Protein AF-A0A7S1KVZ2-F1 (afdb_monomer)

pLDDT: mean 73.99, std 19.46, range [27.11, 97.44]

Secondary structure (DSSP, 8-state):
--------SSSSHHHHHHHHHHHHHHHHHHHHHIIIIIHHHHHHHHHHHHHHTSS---EEEEE-TTS-EEEEEPPP--HHHHHH-HHHHHHHHHHH-SSGGG-SS----S-HHHHHHHHH--HHHHHHTS-SS-----HHHHHHHHHHHS-TT--SGGGGGGGTT--SHHHHHHHHHSTTTTTTTSTT-S-TTTTSGGGT--GGGGGSHHHHHHS-SS-S---TTSHHHHHHHHHHHHHHHHHHHTS-HHHHHHHHHHHHHHHHHTTHHHHHHHHHH---TTT-TTTHHHHHHHSTTTTTTTTS--TT--GGGTTTTS-SHHHHHHHHHTS----SS-----------------------------PPPPPPPPPPP--

Foldseek 3Di:
DDDPDDDPDPPVVVVVVVVVVVVVVVVVVVVCCCVPPVVVVVVVVVVVCCVVVNDLPQKDWDQDPVRDIDMDGHDDPDVVNCQQALVSVQVVQCVPDPDNPPRLQDDDDPDPVVVVVVVPDALQNVLQVAALDQDPCDPNNLVNLCRHVVPNPDDGLLVLCVLCLAQDPSNQSSCSNGVVSSPLLACQGLALLNPRSNSRHYPNSCPHPRHVVRQDLDLAAADCPPPVCVSSLVSHLVSLLNVLVVDDPVVSVVSNVLSVLCNPGPLVSQVVCCVPPVDRLCPPPRNVLSNCRNHVVSSCVLPDDDHNHGPNSCCVVVDPCVVVVVVVVPDDDDDPDDDDDDDPDDPDDDDDDDDDDDDDDDDDDDDDDDDDDDDDDDD

Organism: Alexandrium catenella (NCBI:txid2925)

Solvent-accessible surface area (backbone atoms only — not comparable to full-atom values): 22272 Å² total; per-residue (Å²): 144,81,85,85,78,86,84,84,78,74,72,62,68,61,52,55,59,54,51,53,52,50,52,52,52,50,52,50,50,52,52,47,46,44,62,70,60,45,43,59,52,54,48,51,51,50,50,49,47,44,58,76,70,39,67,86,78,33,50,50,74,50,66,49,101,83,72,51,77,47,73,47,77,44,73,70,81,50,76,66,60,51,71,66,40,52,67,40,46,26,50,51,40,42,73,71,38,99,50,54,87,71,29,73,74,50,79,84,64,97,41,71,68,57,48,49,51,61,71,67,47,48,56,30,60,56,16,45,73,34,66,63,41,66,48,79,64,40,68,57,57,34,52,50,48,23,46,71,68,73,41,82,81,51,71,46,54,80,68,41,46,90,37,34,50,42,91,51,73,66,9,21,48,36,17,43,50,18,15,48,71,31,16,38,32,34,64,68,27,65,32,43,55,39,71,38,19,66,48,12,18,20,69,48,12,67,71,35,70,57,13,59,68,52,44,65,81,58,66,48,58,52,53,70,88,43,73,88,43,41,61,46,50,52,24,39,36,50,33,49,52,55,53,33,74,77,41,61,70,76,57,20,56,53,52,49,52,51,35,51,40,39,68,76,48,34,52,60,26,50,59,53,43,25,73,78,66,74,42,60,54,60,69,34,84,61,45,12,41,37,42,16,50,46,13,15,50,80,54,37,26,66,78,46,87,55,82,40,36,47,73,54,30,48,46,82,79,50,70,78,51,63,69,52,53,58,59,51,73,76,58,84,83,81,72,94,79,76,90,81,83,82,80,78,81,85,84,76,85,91,86,80,86,89,80,86,87,77,93,79,81,90,84,83,88,81,85,87,82,84,87,82,84,87,84,83,90,80,136

Sequence (379 aa):
PLPLKGGLSAKWRHFEHVSVGTLIVVGILVVCSYSYALQPVIGQLRDAEAAVCGGNQDFVFAVNGGGTLSWARSKPAEDDFLNSTHLTRAVGEVMSVNVPARARRSRQVASIRRLREIHSQSAADAADEWQCLENSFDEPLKEMFRDILGDPTIMQCTDVVSYCDRDDIIGVRARQACPTTCGCSTFAGNSLFHRDPRLGCGTTCERTAEWIRDQPYYCQDTHIGQYYHVNKWQNLTRAIHHRIAALPARHAAFWQAVASELKDTSCRAIATIHANFSLDLCADANLRPALRSMCPKTCGCDKQPGDGCPVMCFSGRYGASFAEMVAVSGRVLRSPGGQIAIGIIDYLSPVISPVIWGRGTNTGGGSPSPPSPPSPPSP

Mean predicted aligned error: 15.24 Å

Radius of gyration: 37.43 Å; Cα contacts (8 Å, |Δi|>4): 416; chains: 1; bounding box: 92×88×121 Å

Structure (mmCIF, N/CA/C/O backbone):
data_AF-A0A7S1KVZ2-F1
#
_entry.id   AF-A0A7S1KVZ2-F1
#
loop_
_atom_site.group_PDB
_atom_site.id
_atom_site.type_symbol
_atom_site.label_atom_id
_atom_site.label_alt_id
_atom_site.label_comp_id
_atom_site.label_asym_id
_atom_site.label_entity_id
_atom_site.label_seq_id
_atom_site.pdbx_PDB_ins_code
_atom_site.Cartn_x
_atom_site.Cartn_y
_atom_site.Cartn_z
_atom_site.occupancy
_atom_site.B_iso_or_equiv
_atom_site.auth_seq_id
_atom_site.auth_comp_id
_atom_site.auth_asym_id
_atom_site.auth_atom_id
_atom_site.pdbx_PDB_model_num
ATOM 1 N N . PRO A 1 1 ? -42.137 48.976 85.156 1.00 51.44 1 PRO A N 1
ATOM 2 C CA . PRO A 1 1 ? -43.509 48.703 84.674 1.00 51.44 1 PRO A CA 1
ATOM 3 C C . PRO A 1 1 ? -43.562 48.604 83.144 1.00 51.44 1 PRO A C 1
ATOM 5 O O . PRO A 1 1 ? -43.555 49.626 82.478 1.00 51.44 1 PRO A O 1
ATOM 8 N N . LEU A 1 2 ? -43.600 47.379 82.615 1.00 39.09 2 LEU A N 1
ATOM 9 C CA . LEU A 1 2 ? -44.335 47.011 81.399 1.00 39.09 2 LEU A CA 1
ATOM 10 C C . LEU A 1 2 ? -44.570 45.489 81.482 1.00 39.09 2 LEU A C 1
ATOM 12 O O . LEU A 1 2 ? -43.604 44.727 81.431 1.00 39.09 2 LEU A O 1
ATOM 16 N N . PRO A 1 3 ? -45.811 45.026 81.711 1.00 54.25 3 PRO A N 1
ATOM 17 C CA . PRO A 1 3 ? -46.107 43.606 81.818 1.00 54.25 3 PRO A CA 1
ATOM 18 C C . PRO A 1 3 ? -46.225 43.009 80.412 1.00 54.25 3 PRO A C 1
ATOM 20 O O . PRO A 1 3 ? -47.149 43.331 79.663 1.00 54.25 3 PRO A O 1
ATOM 23 N N . LEU A 1 4 ? -45.298 42.120 80.051 1.00 52.53 4 LEU A N 1
ATOM 24 C CA . LEU A 1 4 ? -45.424 41.275 78.864 1.00 52.53 4 LEU A CA 1
ATOM 25 C C . LEU A 1 4 ? -46.536 40.248 79.120 1.00 52.53 4 LEU A C 1
ATOM 27 O O . LEU A 1 4 ? -46.334 39.219 79.761 1.00 52.53 4 LEU A O 1
ATOM 31 N N . LYS A 1 5 ? -47.744 40.573 78.650 1.00 50.53 5 LYS A N 1
ATOM 32 C CA . LYS A 1 5 ? -48.902 39.676 78.638 1.00 50.53 5 LYS A CA 1
ATOM 33 C C . LYS A 1 5 ? -48.604 38.477 77.735 1.00 50.53 5 LYS A C 1
ATOM 35 O O . LYS A 1 5 ? -48.595 38.592 76.511 1.00 50.53 5 LYS A O 1
ATOM 40 N N . GLY A 1 6 ? -48.387 37.325 78.365 1.00 57.56 6 GLY A N 1
ATOM 41 C CA . GLY A 1 6 ? -48.353 36.018 77.723 1.00 57.56 6 GLY A CA 1
ATOM 42 C C . GLY A 1 6 ? -49.702 35.694 77.083 1.00 57.56 6 GLY A C 1
ATOM 43 O O . GLY A 1 6 ? -50.711 35.541 77.766 1.00 57.56 6 GLY A O 1
ATOM 44 N N . GLY A 1 7 ? -49.701 35.600 75.757 1.00 57.12 7 GLY A N 1
ATOM 45 C CA . GLY A 1 7 ? -50.854 35.247 74.933 1.00 57.12 7 GLY A CA 1
ATOM 46 C C . GLY A 1 7 ? -50.426 34.426 73.720 1.00 57.12 7 GLY A C 1
ATOM 47 O O . GLY A 1 7 ? -50.794 34.744 72.597 1.00 57.12 7 GLY A O 1
ATOM 48 N N . LEU A 1 8 ? -49.595 33.403 73.929 1.00 54.59 8 LEU A N 1
ATOM 49 C CA . LEU A 1 8 ? -49.090 32.504 72.885 1.00 54.59 8 LEU A CA 1
ATOM 50 C C . LEU A 1 8 ? -49.131 31.052 73.392 1.00 54.59 8 LEU A C 1
ATOM 52 O O . LEU A 1 8 ? -48.088 30.454 73.610 1.00 54.59 8 LEU A O 1
ATOM 56 N N . SER A 1 9 ? -50.310 30.464 73.632 1.00 59.44 9 SER A N 1
ATOM 57 C CA . SER A 1 9 ? -50.358 29.027 73.996 1.00 59.44 9 SE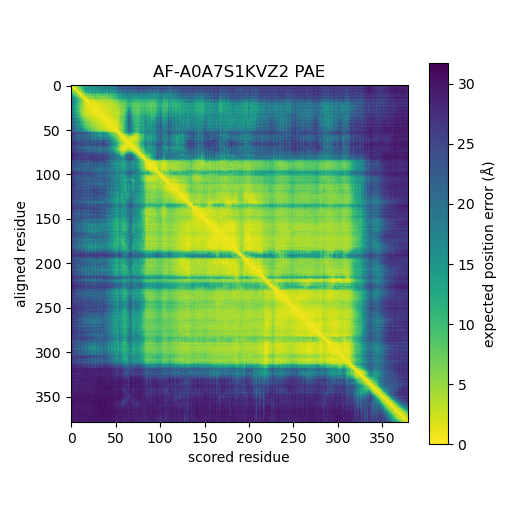R A CA 1
ATOM 58 C C . SER A 1 9 ? -51.416 28.174 73.294 1.00 59.44 9 SER A C 1
ATOM 60 O O . SER A 1 9 ? -51.316 26.951 73.338 1.00 59.44 9 SER A O 1
ATOM 62 N N . ALA A 1 10 ? -52.363 28.761 72.557 1.00 57.28 10 ALA A N 1
ATOM 63 C CA . ALA A 1 10 ? -53.362 27.974 71.823 1.00 57.28 10 ALA A CA 1
ATOM 64 C C . ALA A 1 10 ? -53.037 27.789 70.328 1.00 57.28 10 ALA A C 1
ATOM 66 O O . ALA A 1 10 ? -53.417 26.783 69.737 1.00 57.28 10 ALA A O 1
ATOM 67 N N . LYS A 1 11 ? -52.296 28.720 69.705 1.00 55.09 11 LYS A N 1
ATOM 68 C CA . LYS A 1 11 ? -52.041 28.691 68.250 1.00 55.09 11 LYS A CA 1
ATOM 69 C C . LYS A 1 11 ? -50.932 27.725 67.806 1.00 55.09 11 LYS A C 1
ATOM 71 O O . LYS A 1 11 ? -50.938 27.308 66.656 1.00 55.09 11 LYS A O 1
ATOM 76 N N . TRP A 1 12 ? -50.025 27.327 68.701 1.00 57.12 12 TRP A N 1
ATOM 77 C CA . TRP A 1 12 ? -48.885 26.463 68.353 1.00 57.12 12 TRP A CA 1
ATOM 78 C C . TRP A 1 12 ? -49.235 24.970 68.267 1.00 57.12 12 TRP A C 1
ATOM 80 O O . TRP A 1 12 ? -48.636 24.262 67.466 1.00 57.12 12 TRP A O 1
ATOM 90 N N . ARG A 1 13 ? -50.273 24.491 68.972 1.00 58.53 13 ARG A N 1
ATOM 91 C CA . ARG A 1 13 ? -50.683 23.070 68.902 1.00 58.53 13 ARG A CA 1
ATOM 92 C C . ARG A 1 13 ? -51.293 22.665 67.559 1.00 58.53 13 ARG A C 1
ATOM 94 O O . ARG A 1 13 ? -51.234 21.502 67.186 1.00 58.53 13 ARG A O 1
ATOM 101 N N . HIS A 1 14 ? -51.871 23.602 66.807 1.00 57.53 14 HIS A N 1
ATOM 102 C CA . HIS A 1 14 ? -52.347 23.309 65.448 1.00 57.53 14 HIS A CA 1
ATOM 103 C C . HIS A 1 14 ? -51.219 23.276 64.411 1.00 57.53 14 HIS A C 1
ATOM 105 O O . HIS A 1 14 ? -51.371 22.634 63.376 1.00 57.53 14 HIS A O 1
ATOM 111 N N . PHE A 1 15 ? -50.078 23.910 64.689 1.00 59.44 15 PHE A N 1
ATOM 112 C CA . PHE A 1 15 ? -48.950 23.939 63.762 1.00 59.44 15 PHE A CA 1
ATOM 113 C C . PHE A 1 15 ? -48.190 22.600 63.722 1.00 59.44 15 PHE A C 1
ATOM 115 O O . PHE A 1 15 ? -47.683 22.203 62.672 1.00 59.44 15 PHE A O 1
ATOM 122 N N . GLU A 1 16 ? -48.174 21.862 64.836 1.00 71.62 16 GLU A N 1
ATOM 123 C CA . GLU A 1 16 ? -47.487 20.568 64.946 1.00 71.62 16 GLU A CA 1
ATOM 124 C C . GLU A 1 16 ? -48.181 19.466 64.132 1.00 71.62 16 GLU A C 1
ATOM 126 O O . GLU A 1 16 ? -47.529 18.765 63.359 1.00 71.62 16 GLU A O 1
ATOM 131 N N . HIS A 1 17 ? -49.511 19.356 64.207 1.00 78.19 17 HIS A N 1
ATOM 132 C CA . HIS A 1 17 ? -50.240 18.315 63.470 1.00 78.19 17 HIS A CA 1
ATOM 133 C C . HIS A 1 17 ? -50.234 18.532 61.952 1.00 78.19 17 HIS A C 1
ATOM 135 O O . HIS A 1 17 ? -50.116 17.569 61.193 1.00 78.19 17 HIS A O 1
ATOM 141 N N . VAL A 1 18 ? -50.309 19.788 61.498 1.00 82.81 18 VAL A N 1
ATOM 142 C CA . VAL A 1 18 ? -50.259 20.118 60.065 1.00 82.81 18 VAL A CA 1
ATOM 143 C C . VAL A 1 18 ? -48.859 19.869 59.496 1.00 82.81 18 VAL A C 1
ATOM 145 O O . VAL A 1 18 ? -48.734 19.323 58.399 1.00 82.81 18 VAL A O 1
ATOM 148 N N . SER A 1 19 ? -47.801 20.186 60.250 1.00 85.50 19 SER A N 1
ATOM 149 C CA . SER A 1 19 ? -46.416 19.951 59.813 1.00 85.50 19 SER A CA 1
ATOM 150 C C . SER A 1 19 ? -46.091 18.460 59.703 1.00 85.50 19 SER A C 1
ATOM 152 O O . SER A 1 19 ? -45.522 18.026 58.702 1.00 85.50 19 SER A O 1
ATOM 154 N N . VAL A 1 20 ? -46.517 17.655 60.683 1.00 89.00 20 VAL A N 1
ATOM 155 C CA . VAL A 1 20 ? -46.341 16.195 60.644 1.00 89.00 20 VAL A CA 1
ATOM 156 C C . VAL A 1 20 ? -47.144 15.577 59.498 1.00 89.00 20 VAL A C 1
ATOM 158 O O . VAL A 1 20 ? -46.603 14.774 58.740 1.00 89.00 20 VAL A O 1
ATOM 161 N N . GLY A 1 21 ? -48.402 15.993 59.309 1.00 92.12 21 GLY A N 1
ATOM 162 C CA . GLY A 1 21 ? -49.224 15.528 58.189 1.00 92.12 21 GLY A CA 1
ATOM 163 C C . GLY A 1 21 ? -48.596 15.845 56.829 1.00 92.12 21 GLY A C 1
ATOM 164 O O . GLY A 1 21 ? -48.529 14.979 55.960 1.00 92.12 21 GLY A O 1
ATOM 165 N N . THR A 1 22 ? -48.053 17.054 56.667 1.00 92.69 22 THR A N 1
ATOM 166 C CA . THR A 1 22 ? -47.387 17.470 55.423 1.00 92.69 22 THR A CA 1
ATOM 167 C C . THR A 1 22 ? -46.130 16.642 55.151 1.00 92.69 22 THR A C 1
ATOM 169 O O . THR A 1 22 ? -45.933 16.193 54.025 1.00 92.69 22 THR A O 1
ATOM 172 N N . LEU A 1 23 ? -45.307 16.368 56.170 1.00 93.50 23 LEU A N 1
ATOM 173 C CA . LEU A 1 23 ? -44.113 15.526 56.022 1.00 93.50 23 LEU A CA 1
ATOM 174 C C . LEU A 1 23 ? -44.452 14.091 55.610 1.00 93.50 23 LEU A C 1
ATOM 176 O O . LEU A 1 23 ? -43.773 13.530 54.752 1.00 93.50 23 LEU A O 1
ATOM 180 N N . ILE A 1 24 ? -45.516 13.511 56.173 1.00 95.62 24 ILE A N 1
ATOM 181 C CA . ILE A 1 24 ? -45.981 12.171 55.793 1.00 95.62 24 ILE A CA 1
ATOM 182 C C . ILE A 1 24 ? -46.420 12.159 54.327 1.00 95.62 24 ILE A C 1
ATOM 184 O O . ILE A 1 24 ? -46.001 11.289 53.568 1.00 95.62 24 ILE A O 1
ATOM 188 N N . VAL A 1 25 ? -47.215 13.146 53.905 1.00 96.62 25 VAL A N 1
ATOM 189 C CA . VAL A 1 25 ? -47.686 13.254 52.515 1.00 96.62 25 VAL A CA 1
ATOM 190 C C . VAL A 1 25 ? -46.516 13.429 51.544 1.00 96.62 25 VAL A C 1
ATOM 192 O O . VAL A 1 25 ? -46.480 12.766 50.510 1.00 96.62 25 VAL A O 1
ATOM 195 N N . VAL A 1 26 ? -45.531 14.263 51.886 1.00 96.75 26 VAL A N 1
ATOM 196 C CA . VAL A 1 26 ? -44.311 14.436 51.082 1.00 96.75 26 VAL A CA 1
ATOM 197 C C . VAL A 1 26 ? -43.508 13.136 51.016 1.00 96.75 26 VAL A C 1
ATOM 199 O O . VAL A 1 26 ? -43.085 12.745 49.931 1.00 96.75 26 VAL A O 1
ATOM 202 N N . GLY A 1 27 ? -43.342 12.426 52.135 1.00 96.88 27 GLY A N 1
ATOM 203 C CA . GLY A 1 27 ? -42.663 11.130 52.168 1.00 96.88 27 GLY A CA 1
ATOM 204 C C . GLY A 1 27 ? -43.341 10.092 51.272 1.00 96.88 27 GLY A C 1
ATOM 205 O O . GLY A 1 27 ? -42.673 9.429 50.481 1.00 96.88 27 GLY A O 1
ATOM 206 N N . ILE A 1 28 ? -44.674 10.011 51.325 1.00 97.06 28 ILE A N 1
ATOM 207 C CA . ILE A 1 28 ? -45.465 9.135 50.451 1.00 97.06 28 ILE A CA 1
ATOM 208 C C . ILE A 1 28 ? -45.284 9.537 48.984 1.00 97.06 28 ILE A C 1
ATOM 210 O O . ILE A 1 28 ? -45.020 8.673 48.155 1.00 97.06 28 ILE A O 1
ATOM 214 N N . LEU A 1 29 ? -45.349 10.830 48.650 1.00 97.12 29 LEU A N 1
ATOM 215 C CA . LEU A 1 29 ? -45.121 11.315 47.284 1.00 97.12 29 LEU A CA 1
ATOM 216 C C . LEU A 1 29 ? -43.722 10.964 46.761 1.00 97.12 29 LEU A C 1
ATOM 218 O O . LEU A 1 29 ? -43.593 10.536 45.613 1.00 97.12 29 LEU A O 1
ATOM 222 N N . VAL A 1 30 ? -42.676 11.093 47.582 1.00 97.31 30 VAL A N 1
ATOM 223 C CA . VAL A 1 30 ? -41.302 10.717 47.205 1.00 97.31 30 VAL A CA 1
ATOM 224 C C . VAL A 1 30 ? -41.193 9.210 46.965 1.00 97.31 30 VAL A C 1
ATOM 226 O O . VAL A 1 30 ? -40.663 8.789 45.941 1.00 97.31 30 VAL A O 1
ATOM 229 N N . VAL A 1 31 ? -41.749 8.381 47.851 1.00 97.44 31 VAL A N 1
ATOM 230 C CA . VAL A 1 31 ? -41.737 6.919 47.676 1.00 97.44 31 VAL A CA 1
ATOM 231 C C . VAL A 1 31 ? -42.548 6.500 46.447 1.00 97.44 31 VAL A C 1
ATOM 233 O O . VAL A 1 31 ? -42.089 5.668 45.663 1.00 97.44 31 VAL A O 1
ATOM 236 N N . CYS A 1 32 ? -43.723 7.094 46.229 1.00 96.81 32 CYS A N 1
ATOM 237 C CA . CYS A 1 32 ? -44.556 6.824 45.061 1.00 96.81 32 CYS A CA 1
ATOM 238 C C . CYS A 1 32 ? -43.869 7.267 43.763 1.00 96.81 32 CYS A C 1
ATOM 240 O O . CYS A 1 32 ? -43.804 6.488 42.821 1.00 96.81 32 CYS A O 1
ATOM 242 N N . SER A 1 33 ? -43.308 8.474 43.700 1.00 96.38 33 SER A N 1
ATOM 243 C CA . SER A 1 33 ? -42.570 8.944 42.517 1.00 96.38 33 SER A CA 1
ATOM 244 C C . SER A 1 33 ? -41.332 8.092 42.228 1.00 96.38 33 SER A C 1
ATOM 246 O O . SER A 1 33 ? -41.111 7.713 41.078 1.00 96.38 33 SER A O 1
ATOM 248 N N . TYR A 1 34 ? -40.572 7.698 43.253 1.00 96.75 34 TYR A N 1
ATOM 249 C CA . TYR A 1 34 ? -39.451 6.776 43.086 1.00 96.75 34 TYR A CA 1
ATOM 250 C C . TYR A 1 34 ? -39.908 5.427 42.515 1.00 96.75 34 TYR A C 1
ATOM 252 O O . TYR A 1 34 ? -39.345 4.942 41.534 1.00 96.75 34 TYR A O 1
ATOM 260 N N . SER A 1 35 ? -40.962 4.848 43.094 1.00 96.25 35 SER A N 1
ATOM 261 C CA . SER A 1 35 ? -41.426 3.499 42.752 1.00 96.25 35 SER A CA 1
ATOM 262 C C . SER A 1 35 ? -42.160 3.433 41.411 1.00 96.25 35 SER A C 1
ATOM 264 O O . SER A 1 35 ? -42.020 2.451 40.691 1.00 96.25 35 SER A O 1
ATOM 266 N N . TYR A 1 36 ? -42.929 4.466 41.057 1.00 96.25 36 TYR A N 1
ATOM 267 C CA . TYR A 1 36 ? -43.773 4.456 39.858 1.00 96.25 36 TYR A CA 1
ATOM 268 C C . TYR A 1 36 ? -43.182 5.223 38.673 1.00 96.25 36 TYR A C 1
ATOM 270 O O . TYR A 1 36 ? -43.489 4.875 37.538 1.00 96.25 36 TYR A O 1
ATOM 278 N N . ALA A 1 37 ? -42.343 6.240 38.897 1.00 94.12 37 ALA A N 1
ATOM 279 C CA . ALA A 1 37 ? -41.742 7.017 37.809 1.00 94.12 37 ALA A CA 1
ATOM 280 C C . ALA A 1 37 ? -40.259 6.688 37.595 1.00 94.12 37 ALA A C 1
ATOM 282 O O . ALA A 1 37 ? -39.826 6.549 36.455 1.00 94.12 37 ALA A O 1
ATOM 283 N N . LEU A 1 38 ? -39.473 6.541 38.669 1.00 94.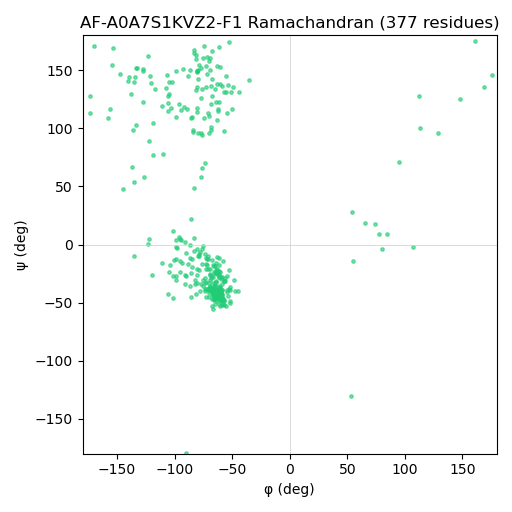12 38 LEU A N 1
ATOM 284 C CA . LEU A 1 38 ? -38.016 6.390 38.556 1.00 94.12 38 LEU A CA 1
ATOM 285 C C . LEU A 1 38 ? -37.575 4.938 38.318 1.00 94.12 38 LEU A C 1
ATOM 287 O O . LEU A 1 38 ? -36.744 4.675 37.453 1.00 94.12 38 LEU A O 1
ATOM 291 N N . GLN A 1 39 ? -38.149 3.991 39.060 1.00 96.75 39 GLN A N 1
ATOM 292 C CA . GLN A 1 39 ? -37.888 2.551 38.940 1.00 96.75 39 GLN A CA 1
ATOM 293 C C . GLN A 1 39 ? -38.018 2.002 37.508 1.00 96.75 39 GLN A C 1
ATOM 295 O O . GLN A 1 39 ? -37.073 1.349 37.065 1.00 96.75 39 GLN A O 1
ATOM 300 N N . PRO A 1 40 ? -39.095 2.277 36.742 1.00 95.06 40 PRO A N 1
ATOM 301 C CA . PRO A 1 40 ? -39.198 1.772 35.372 1.00 95.06 40 PRO A CA 1
ATOM 302 C C . PRO A 1 40 ? -38.135 2.366 34.440 1.00 95.06 40 PRO A C 1
ATOM 304 O O . PRO A 1 40 ? -37.636 1.662 33.569 1.00 95.06 40 PRO A O 1
ATOM 307 N N . VAL A 1 41 ? -37.728 3.623 34.646 1.00 92.00 41 VAL A N 1
ATOM 308 C CA . VAL A 1 41 ? -36.658 4.255 33.855 1.00 92.00 41 VAL A CA 1
ATOM 309 C C . VAL A 1 41 ? -35.295 3.646 34.188 1.00 92.00 41 VAL A C 1
ATOM 311 O O . VAL A 1 41 ? -34.511 3.364 33.287 1.00 92.00 41 VAL A O 1
ATOM 314 N N . ILE A 1 42 ? -35.020 3.383 35.470 1.00 92.56 42 ILE A N 1
ATOM 315 C CA . ILE A 1 42 ? -33.805 2.671 35.898 1.00 92.56 42 ILE A CA 1
ATOM 316 C C . ILE A 1 42 ? -33.796 1.244 35.336 1.00 92.56 42 ILE A C 1
ATOM 318 O O . ILE A 1 42 ? -32.749 0.774 34.899 1.00 92.56 42 ILE A O 1
ATOM 322 N N . GLY A 1 43 ? -34.953 0.575 35.316 1.00 92.50 43 GLY A N 1
ATOM 323 C CA . GLY A 1 43 ? -35.130 -0.732 34.685 1.00 92.50 43 GLY A CA 1
ATOM 324 C C . GLY A 1 43 ? -34.784 -0.690 33.199 1.00 92.50 43 GLY A C 1
ATOM 325 O O . GLY A 1 43 ? -33.901 -1.415 32.767 1.00 92.50 43 GLY A O 1
ATOM 326 N N . GLN A 1 44 ? -35.369 0.244 32.444 1.00 88.12 44 GLN A N 1
ATOM 327 C CA . GLN A 1 44 ? -35.076 0.413 31.017 1.00 88.12 44 GLN A CA 1
ATOM 328 C C . GLN A 1 44 ? -33.614 0.772 30.736 1.00 88.12 44 GLN A C 1
ATOM 330 O O . GLN A 1 44 ? -33.060 0.310 29.744 1.00 88.12 44 GLN A O 1
ATOM 335 N N . LEU A 1 45 ? -32.969 1.570 31.593 1.00 81.19 45 LEU A N 1
ATOM 336 C CA . LEU A 1 45 ? -31.540 1.871 31.465 1.00 81.19 45 LEU A CA 1
ATOM 337 C C . LEU A 1 45 ? -30.675 0.634 31.714 1.00 81.19 45 LEU A C 1
ATOM 339 O O . LEU A 1 45 ? -29.716 0.426 30.979 1.00 81.19 45 LEU A O 1
ATOM 343 N N . ARG A 1 46 ? -31.029 -0.202 32.697 1.00 82.12 46 ARG A N 1
ATOM 344 C CA . ARG A 1 46 ? -30.350 -1.482 32.943 1.00 82.12 46 ARG A CA 1
ATOM 345 C C . ARG A 1 46 ? -30.597 -2.492 31.836 1.00 82.12 46 ARG A C 1
ATOM 347 O O . ARG A 1 46 ? -29.675 -3.209 31.484 1.00 82.12 46 ARG A O 1
ATOM 354 N N . ASP A 1 47 ? -31.796 -2.534 31.271 1.00 80.94 47 ASP A N 1
ATOM 355 C CA . ASP A 1 47 ? -32.115 -3.412 30.146 1.00 80.94 47 ASP A CA 1
ATOM 356 C C . ASP A 1 47 ? -31.410 -2.940 28.869 1.00 80.94 47 ASP A C 1
ATOM 358 O O . ASP A 1 47 ? -30.914 -3.757 28.102 1.00 80.94 47 ASP A O 1
ATOM 362 N N . ALA A 1 48 ? -31.292 -1.626 28.656 1.00 72.94 48 ALA A N 1
ATOM 363 C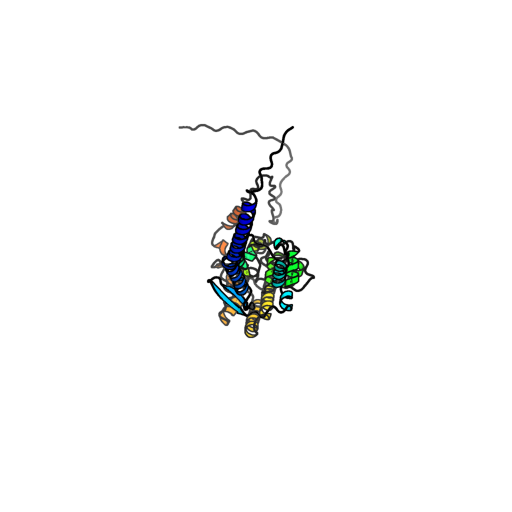 CA . ALA A 1 48 ? -30.501 -1.058 27.570 1.00 72.94 48 ALA A CA 1
ATOM 364 C C . ALA A 1 48 ? -29.003 -1.330 27.764 1.00 72.94 48 ALA A C 1
ATOM 366 O O . ALA A 1 48 ? -28.337 -1.749 26.823 1.00 72.94 48 ALA A O 1
ATOM 367 N N . GLU A 1 49 ? -28.474 -1.164 28.979 1.00 79.19 49 GLU A N 1
ATOM 368 C CA . GLU A 1 49 ? -27.109 -1.567 29.333 1.00 79.19 49 GLU A CA 1
ATOM 369 C C . GLU A 1 49 ? -26.917 -3.071 29.105 1.00 79.19 49 GLU A C 1
ATOM 371 O O . GLU A 1 49 ? -25.957 -3.479 28.466 1.00 79.19 49 GLU A O 1
ATOM 376 N N . ALA A 1 50 ? -27.865 -3.903 29.524 1.00 74.69 50 ALA A N 1
ATOM 377 C CA . ALA A 1 50 ? -27.847 -5.342 29.310 1.00 74.69 50 ALA A CA 1
ATOM 378 C C . ALA A 1 50 ? -28.163 -5.760 27.867 1.00 74.69 50 ALA A C 1
ATOM 380 O O . ALA A 1 50 ? -28.004 -6.927 27.561 1.00 74.69 50 ALA A O 1
ATOM 381 N N . ALA A 1 51 ? -28.587 -4.868 26.975 1.00 71.25 51 ALA A N 1
ATOM 382 C CA . ALA A 1 51 ? -28.752 -5.158 25.548 1.00 71.25 51 ALA A CA 1
ATOM 383 C C . ALA A 1 51 ? -27.556 -4.660 24.723 1.00 71.25 51 ALA A C 1
ATOM 385 O O . ALA A 1 51 ? -27.217 -5.241 23.695 1.00 71.25 51 ALA A O 1
ATOM 386 N N . VAL A 1 52 ? -26.916 -3.575 25.169 1.00 65.50 52 VAL A N 1
ATOM 387 C CA . VAL A 1 52 ? -25.707 -3.006 24.556 1.00 65.50 52 VAL A CA 1
ATOM 388 C C . VAL A 1 52 ? -24.462 -3.759 25.020 1.00 65.50 52 VAL A C 1
ATOM 390 O O . VAL A 1 52 ? -23.586 -4.069 24.218 1.00 65.50 52 VAL A O 1
ATOM 393 N N . CYS A 1 53 ? -24.396 -4.069 26.312 1.00 70.88 53 CYS A N 1
ATOM 394 C CA . CYS A 1 53 ? -23.290 -4.767 26.957 1.00 70.88 53 CYS A CA 1
ATOM 395 C C . CYS A 1 53 ? -23.641 -6.224 27.282 1.00 70.88 53 CYS A C 1
ATOM 397 O O . CYS A 1 53 ? -22.738 -7.048 27.403 1.00 70.88 53 CYS A O 1
ATOM 399 N N . GLY A 1 54 ? -24.921 -6.573 27.427 1.00 51.00 54 GLY A N 1
ATOM 400 C CA . GLY A 1 54 ? -25.339 -7.965 27.586 1.00 51.00 54 GLY A CA 1
ATOM 401 C C . GLY A 1 54 ? -25.716 -8.566 26.234 1.00 51.00 54 GLY A C 1
ATOM 402 O O . GLY A 1 54 ? -26.625 -8.144 25.526 1.00 51.00 54 GLY A O 1
ATOM 403 N N . GLY A 1 55 ? -24.943 -9.554 25.826 1.00 66.12 55 GLY A N 1
ATOM 404 C CA . GLY A 1 55 ? -25.063 -10.153 24.514 1.00 66.12 55 GLY A CA 1
ATOM 405 C C . GLY A 1 55 ? -23.790 -10.897 24.182 1.00 66.12 55 GLY A C 1
ATOM 406 O O . GLY A 1 55 ? -22.815 -10.874 24.931 1.00 66.12 55 GLY A O 1
ATOM 407 N N . ASN A 1 56 ? -23.808 -11.579 23.046 1.00 57.53 56 ASN A N 1
ATOM 408 C CA . ASN A 1 56 ? -22.606 -12.201 22.532 1.00 57.53 56 ASN A CA 1
ATOM 409 C C . ASN A 1 56 ? -21.667 -11.064 22.103 1.00 57.53 56 ASN A C 1
ATOM 411 O O . ASN A 1 56 ? -21.892 -10.490 21.052 1.00 57.53 56 ASN A O 1
ATOM 415 N N . GLN A 1 57 ? -20.690 -10.670 22.922 1.00 66.50 57 GLN A N 1
ATOM 416 C CA . GLN A 1 57 ? -19.693 -9.645 22.550 1.00 66.50 57 GLN A CA 1
ATOM 417 C C . GLN A 1 57 ? -18.626 -10.203 21.593 1.00 66.50 57 GLN A C 1
ATOM 419 O O . GLN A 1 57 ? -17.780 -9.480 21.075 1.00 66.50 57 GLN A O 1
ATOM 424 N N . ASP A 1 58 ? -18.715 -11.499 21.320 1.00 68.81 58 ASP A N 1
ATOM 425 C CA . ASP A 1 58 ? -17.818 -12.273 20.485 1.00 68.81 58 ASP A CA 1
ATOM 426 C C . ASP A 1 58 ? -18.181 -12.127 19.003 1.00 68.81 58 ASP A C 1
ATOM 428 O O . ASP A 1 58 ? -18.344 -13.120 18.293 1.00 68.81 58 ASP A O 1
ATOM 432 N N . PHE A 1 59 ? -18.382 -10.905 18.508 1.00 66.62 59 PHE A N 1
ATOM 433 C CA . PHE A 1 59 ? -18.503 -10.665 17.073 1.00 66.62 59 PHE A CA 1
ATOM 434 C C . PHE A 1 59 ? -17.960 -9.306 16.652 1.00 66.62 59 PHE A C 1
ATOM 436 O O . PHE A 1 59 ? -18.074 -8.301 17.346 1.00 66.62 59 PHE A O 1
ATOM 443 N N . VAL A 1 60 ? -17.413 -9.276 15.443 1.00 65.56 60 VAL A N 1
ATOM 444 C CA . VAL A 1 60 ? -17.082 -8.045 14.729 1.00 65.56 60 VAL A CA 1
ATOM 445 C C . VAL A 1 60 ? -18.084 -7.856 13.603 1.00 65.56 60 VAL A C 1
ATOM 447 O O . VAL A 1 60 ? -18.544 -8.830 13.000 1.00 65.56 60 VAL A O 1
ATOM 450 N N . PHE A 1 61 ? -18.427 -6.606 13.306 1.00 66.94 61 PHE A N 1
ATOM 451 C CA . PHE A 1 61 ? -19.253 -6.269 12.154 1.00 66.94 61 PHE A CA 1
ATOM 452 C C . PHE A 1 61 ? -18.576 -5.202 11.300 1.00 66.94 61 PHE A C 1
ATOM 454 O O . PHE A 1 61 ? -17.845 -4.347 11.795 1.00 66.94 61 PHE A O 1
ATOM 461 N N . ALA A 1 62 ? -18.835 -5.256 10.002 1.00 53.53 62 ALA A N 1
ATOM 462 C CA . ALA A 1 62 ? -18.431 -4.249 9.043 1.00 53.53 62 ALA A CA 1
ATOM 463 C C . ALA A 1 62 ? -19.612 -3.955 8.121 1.00 53.53 62 ALA A C 1
ATOM 465 O O . ALA A 1 62 ? -20.337 -4.861 7.708 1.00 53.53 62 ALA A O 1
ATOM 466 N N . VAL A 1 63 ? -19.798 -2.682 7.789 1.00 42.44 63 VAL A N 1
ATOM 467 C CA . VAL A 1 63 ? -20.783 -2.254 6.796 1.00 42.44 63 VAL A CA 1
ATOM 468 C C . VAL A 1 63 ? -20.019 -1.875 5.539 1.00 42.44 63 VAL A C 1
ATOM 470 O O . VAL A 1 63 ? -19.126 -1.029 5.588 1.00 42.44 63 VAL A O 1
ATOM 473 N N . ASN A 1 64 ? -20.320 -2.531 4.422 1.00 42.16 64 ASN A N 1
ATOM 474 C CA . ASN A 1 64 ? -19.670 -2.211 3.155 1.00 42.16 64 ASN A CA 1
ATOM 475 C C . ASN A 1 64 ? -20.206 -0.885 2.570 1.00 42.16 64 ASN A C 1
ATOM 477 O O . ASN A 1 64 ? -21.210 -0.337 3.027 1.00 42.16 64 ASN A O 1
ATOM 481 N N . GLY A 1 65 ? -19.567 -0.385 1.508 1.00 32.84 65 GLY A N 1
ATOM 482 C CA . GLY A 1 65 ? -19.993 0.843 0.817 1.00 32.84 65 GLY A CA 1
ATOM 483 C C . GLY A 1 65 ? -21.397 0.790 0.186 1.00 32.84 65 GLY A C 1
ATOM 484 O O . GLY A 1 65 ? -21.924 1.832 -0.184 1.00 32.84 65 GLY A O 1
ATOM 485 N N . GLY A 1 66 ? -22.016 -0.394 0.090 1.00 33.81 66 GLY A N 1
ATOM 486 C CA . GLY A 1 66 ? -23.397 -0.599 -0.367 1.00 33.81 66 GLY A CA 1
ATOM 487 C C . GLY A 1 66 ? -24.424 -0.713 0.766 1.00 33.81 66 GLY A C 1
ATOM 488 O O . GLY A 1 66 ? -25.578 -1.040 0.506 1.00 33.81 66 GLY A O 1
ATOM 489 N N . GLY A 1 67 ? -24.021 -0.492 2.023 1.00 34.88 67 GLY A N 1
ATOM 490 C CA . GLY A 1 67 ? -24.906 -0.593 3.187 1.00 34.88 67 GLY A CA 1
ATOM 491 C C . GLY A 1 67 ? -25.205 -2.026 3.641 1.00 34.88 67 GLY A C 1
ATOM 492 O O . GLY A 1 67 ? -26.051 -2.225 4.509 1.00 34.88 67 GLY A O 1
ATOM 493 N N . THR A 1 68 ? -24.527 -3.037 3.088 1.00 34.00 68 THR A N 1
ATOM 494 C CA . THR A 1 68 ? -24.647 -4.422 3.559 1.00 34.00 68 THR A CA 1
ATOM 495 C C . THR A 1 68 ? -23.853 -4.593 4.847 1.00 34.00 68 THR A C 1
ATOM 497 O O . THR A 1 68 ? -22.656 -4.300 4.886 1.00 34.00 68 THR A O 1
ATOM 500 N N . LEU A 1 69 ? -24.522 -5.087 5.888 1.00 40.66 69 LEU A N 1
ATOM 501 C CA . LEU A 1 69 ? -23.914 -5.418 7.169 1.00 40.66 69 LEU A CA 1
ATOM 502 C C . LEU A 1 69 ? -23.429 -6.870 7.140 1.00 40.66 69 LEU A C 1
ATOM 504 O O . LEU A 1 69 ? -24.226 -7.798 7.019 1.00 40.66 69 LEU A O 1
ATOM 508 N N . SER A 1 70 ? -22.119 -7.047 7.268 1.00 50.06 70 SER A N 1
ATOM 509 C CA . SER A 1 70 ? -21.466 -8.344 7.425 1.00 50.06 70 SER A CA 1
ATOM 510 C C . SER A 1 70 ? -20.982 -8.475 8.862 1.00 50.06 70 SER A C 1
ATOM 512 O O . SER A 1 70 ? -20.388 -7.542 9.397 1.00 50.06 70 SER A O 1
ATOM 514 N N . TRP A 1 71 ? -21.209 -9.625 9.491 1.00 68.56 71 TRP A N 1
ATOM 515 C CA . TRP A 1 71 ? -20.717 -9.915 10.836 1.00 68.56 71 TRP A CA 1
ATOM 516 C C . TRP A 1 71 ? -20.071 -11.299 10.885 1.00 68.56 71 TRP A C 1
ATOM 518 O O . TRP A 1 71 ? -20.417 -12.189 10.108 1.00 68.56 71 TRP A O 1
ATOM 528 N N . ALA A 1 72 ? -19.119 -11.474 11.794 1.00 57.53 72 ALA A N 1
ATOM 529 C CA . ALA A 1 72 ? -18.459 -12.745 12.060 1.00 57.53 72 ALA A CA 1
ATOM 530 C C . ALA A 1 72 ? -18.254 -12.892 13.564 1.00 57.53 72 ALA A C 1
ATOM 532 O O . ALA A 1 72 ? -17.901 -11.917 14.227 1.00 57.53 72 ALA A O 1
ATOM 533 N N . ARG A 1 73 ? -18.452 -14.107 14.096 1.00 58.44 73 ARG A N 1
ATOM 534 C CA . ARG A 1 73 ? -18.101 -14.378 15.493 1.00 58.44 73 ARG A CA 1
ATOM 535 C C . ARG A 1 73 ? -16.588 -14.236 15.662 1.00 58.44 73 ARG A C 1
ATOM 537 O O . ARG A 1 73 ? -15.838 -14.917 14.963 1.00 58.44 73 ARG A O 1
ATOM 544 N N . SER A 1 74 ? -16.146 -13.364 16.557 1.00 62.41 74 SER A N 1
ATOM 545 C CA . SER A 1 74 ? -14.773 -13.375 17.050 1.00 62.41 74 SER A CA 1
ATOM 546 C C . SER A 1 74 ? -14.672 -14.431 18.148 1.00 62.41 74 SER A C 1
ATOM 548 O O . SER A 1 74 ? -15.678 -14.849 18.709 1.00 62.41 74 SER A O 1
ATOM 550 N N . LYS A 1 75 ? -13.474 -14.918 18.460 1.00 59.16 75 LYS A N 1
ATOM 551 C CA . LYS A 1 75 ? -13.290 -15.545 19.773 1.00 59.16 75 LYS A CA 1
ATOM 552 C C . LYS A 1 75 ? -13.378 -14.425 20.825 1.00 59.16 75 LYS A C 1
ATOM 554 O O . LYS A 1 75 ? -13.010 -13.295 20.474 1.00 59.16 75 LYS A O 1
ATOM 559 N N . PRO A 1 76 ? -13.842 -14.693 22.061 1.00 59.50 76 PRO A N 1
ATOM 560 C CA . PRO A 1 76 ? -13.616 -13.760 23.160 1.00 59.50 76 PRO A CA 1
ATOM 561 C C . PRO A 1 76 ? -12.136 -13.406 23.145 1.00 59.50 76 PRO A C 1
ATOM 563 O O . PRO A 1 76 ? -11.313 -14.285 22.873 1.00 59.50 76 PRO A O 1
ATOM 566 N N . ALA A 1 77 ? -11.818 -12.120 23.296 1.00 52.78 77 ALA A N 1
ATOM 567 C CA . ALA A 1 77 ? -10.447 -11.646 23.203 1.00 52.78 77 ALA A CA 1
ATOM 568 C C . ALA A 1 77 ? -9.608 -12.397 24.244 1.00 52.78 77 ALA A C 1
ATOM 570 O O . ALA A 1 77 ? -9.635 -12.080 25.426 1.00 52.78 77 ALA A O 1
ATOM 571 N N . GLU A 1 78 ? -8.920 -13.446 23.800 1.00 50.53 78 GLU A N 1
ATOM 572 C CA . GLU A 1 78 ? -7.859 -14.096 24.551 1.00 50.53 78 GLU A CA 1
ATOM 573 C C . GLU A 1 78 ? -6.864 -12.977 24.874 1.00 50.53 78 GLU A C 1
ATOM 575 O O . GLU A 1 78 ? -6.533 -12.193 23.979 1.00 50.53 78 GLU A O 1
ATOM 580 N N . ASP A 1 79 ? -6.431 -12.848 26.130 1.00 54.91 79 ASP A N 1
ATOM 581 C CA . ASP A 1 79 ? -5.586 -11.728 26.583 1.00 54.91 79 ASP A CA 1
ATOM 582 C C . ASP A 1 79 ? -4.317 -11.543 25.714 1.00 54.91 79 ASP A C 1
ATOM 584 O O . ASP A 1 79 ? -3.785 -10.438 25.589 1.00 54.91 79 ASP A O 1
ATOM 588 N N . ASP A 1 80 ? -3.884 -12.590 25.006 1.00 50.53 80 ASP A N 1
ATOM 589 C CA . ASP A 1 80 ? -2.797 -12.539 24.022 1.00 50.53 80 ASP A CA 1
ATOM 590 C C . ASP A 1 80 ? -3.130 -11.745 22.743 1.00 50.53 80 ASP A C 1
ATOM 592 O O . ASP A 1 80 ? -2.256 -11.100 22.154 1.00 50.53 80 ASP A O 1
ATOM 596 N N . PHE A 1 81 ? -4.393 -11.708 22.309 1.00 46.34 81 PHE A N 1
ATOM 597 C CA . PHE A 1 81 ? -4.810 -10.934 21.136 1.00 46.34 81 PHE A CA 1
ATOM 598 C C . PHE A 1 81 ? -4.840 -9.425 21.426 1.00 46.34 81 PHE A C 1
ATOM 600 O O . PHE A 1 81 ? -4.570 -8.619 20.526 1.00 46.34 81 PHE A O 1
ATOM 607 N N . LEU A 1 82 ? -5.079 -9.043 22.690 1.00 48.50 82 LEU A N 1
ATOM 608 C CA . LEU A 1 82 ? -4.991 -7.657 23.161 1.00 48.50 82 LEU A CA 1
ATOM 609 C C . LEU A 1 82 ? -3.560 -7.097 23.098 1.00 48.50 82 LEU A C 1
ATOM 611 O O . LEU A 1 82 ? -3.381 -5.891 22.923 1.00 48.50 82 LEU A O 1
ATOM 615 N N . ASN A 1 83 ? -2.547 -7.968 23.123 1.00 51.41 83 ASN A N 1
ATOM 616 C CA . ASN A 1 83 ? -1.139 -7.579 23.049 1.00 51.41 83 ASN A CA 1
ATOM 617 C C . ASN A 1 83 ? -0.523 -7.616 21.644 1.00 51.41 83 ASN A C 1
ATOM 619 O O . ASN A 1 83 ? 0.568 -7.067 21.459 1.00 51.41 83 ASN A O 1
ATOM 623 N N . SER A 1 84 ? -1.168 -8.245 20.658 1.00 56.59 84 SER A N 1
ATOM 624 C CA . SER A 1 84 ? -0.473 -8.648 19.423 1.00 56.59 84 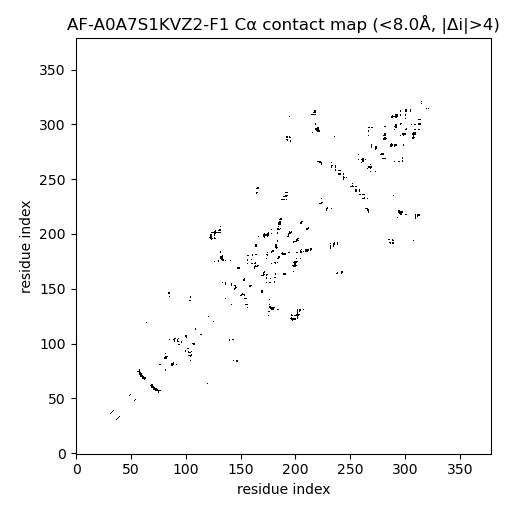SER A CA 1
ATOM 625 C C . SER A 1 84 ? -0.477 -7.618 18.291 1.00 56.59 84 SER A C 1
ATOM 627 O O . SER A 1 84 ? 0.456 -7.608 17.493 1.00 56.59 84 SER A O 1
ATOM 629 N N . THR A 1 85 ? -1.476 -6.730 18.208 1.00 69.00 85 THR A N 1
ATOM 630 C CA . THR A 1 85 ? -1.568 -5.770 17.093 1.00 69.00 85 THR A CA 1
ATOM 631 C C . THR A 1 85 ? -1.577 -4.324 17.569 1.00 69.00 85 THR A C 1
ATOM 633 O O . THR A 1 85 ? -2.156 -3.993 18.606 1.00 69.00 85 THR A O 1
ATOM 636 N N . HIS A 1 86 ? -0.958 -3.439 16.781 1.00 71.12 86 HIS A N 1
ATOM 637 C CA . HIS A 1 86 ? -0.957 -1.996 17.031 1.00 71.12 86 HIS A CA 1
ATOM 638 C C . HIS A 1 86 ? -2.379 -1.441 17.227 1.00 71.12 86 HIS A C 1
ATOM 640 O O . HIS A 1 86 ? -2.607 -0.619 18.111 1.00 71.12 86 HIS A O 1
ATOM 646 N N . LEU A 1 87 ? -3.352 -1.951 16.458 1.00 70.00 87 LEU A N 1
ATOM 647 C CA . LEU A 1 87 ? -4.757 -1.563 16.575 1.00 70.00 87 LEU A CA 1
ATOM 648 C C . LEU A 1 87 ? -5.309 -1.872 17.969 1.00 70.00 87 LEU A C 1
ATOM 650 O O . LEU A 1 87 ? -5.939 -1.013 18.580 1.00 70.00 87 LEU A O 1
ATOM 654 N N . THR A 1 88 ? -5.048 -3.070 18.495 1.00 68.88 88 THR A N 1
ATOM 655 C CA . THR A 1 88 ? -5.564 -3.454 19.808 1.00 68.88 88 THR A CA 1
ATOM 656 C C . THR A 1 88 ? -4.924 -2.646 20.934 1.00 68.88 88 THR A C 1
ATOM 658 O O . THR A 1 88 ? -5.630 -2.203 21.839 1.00 68.88 88 THR A O 1
ATOM 661 N N . ARG A 1 89 ? -3.618 -2.351 20.836 1.00 72.50 89 ARG A N 1
ATOM 662 C CA . ARG A 1 89 ? -2.929 -1.445 21.775 1.00 72.50 89 ARG A CA 1
ATOM 663 C C . ARG A 1 89 ? -3.494 -0.029 21.714 1.00 72.50 89 ARG A C 1
ATOM 665 O O . ARG A 1 89 ? -3.706 0.579 22.758 1.00 72.50 89 ARG A O 1
ATOM 672 N N . ALA A 1 90 ? -3.768 0.486 20.515 1.00 73.50 90 ALA A N 1
ATOM 673 C CA . ALA A 1 90 ? -4.359 1.809 20.337 1.00 73.50 90 ALA A CA 1
ATOM 674 C C . ALA A 1 90 ? -5.763 1.900 20.952 1.00 73.50 90 ALA A C 1
ATOM 676 O O . ALA A 1 90 ? -6.069 2.869 21.643 1.00 73.50 90 ALA A O 1
ATOM 677 N N . VAL A 1 91 ? -6.602 0.877 20.758 1.00 72.56 91 VAL A N 1
ATOM 678 C CA . VAL A 1 91 ? -7.941 0.809 21.366 1.00 72.56 91 VAL A CA 1
ATOM 679 C C . VAL A 1 91 ? -7.848 0.682 22.888 1.00 72.56 91 VAL A C 1
ATOM 681 O O . VAL A 1 91 ? -8.507 1.439 23.599 1.00 72.56 91 VAL A O 1
ATOM 684 N N . GLY A 1 92 ? -6.991 -0.207 23.399 1.00 71.19 92 GLY A N 1
ATOM 685 C CA . GLY A 1 92 ? -6.771 -0.373 24.838 1.00 71.19 92 GLY A CA 1
ATOM 686 C C . GLY A 1 92 ? -6.254 0.901 25.514 1.00 71.19 92 GLY A C 1
ATOM 687 O O . GLY A 1 92 ? -6.672 1.237 26.622 1.00 71.19 92 GLY A O 1
ATOM 688 N N . GLU A 1 93 ? -5.407 1.672 24.832 1.00 75.06 93 GLU A N 1
ATOM 689 C CA . GLU A 1 93 ? -4.957 2.982 25.304 1.00 75.06 93 GLU A CA 1
ATOM 690 C C . GLU A 1 93 ? -6.121 3.982 25.398 1.00 75.06 93 GLU A C 1
ATOM 692 O O . GLU A 1 93 ? -6.297 4.627 26.427 1.00 75.06 93 GLU A O 1
ATOM 697 N N . VAL A 1 94 ? -6.980 4.072 24.381 1.00 71.81 94 VAL A N 1
ATOM 698 C CA . VAL A 1 94 ? -8.164 4.951 24.434 1.00 71.81 94 VAL A CA 1
ATOM 699 C C . VAL A 1 94 ? -9.121 4.557 25.561 1.00 71.81 94 VAL A C 1
ATOM 701 O O . VAL A 1 94 ? -9.690 5.433 26.206 1.00 71.81 94 VAL A O 1
ATOM 704 N N . MET A 1 95 ? -9.286 3.257 25.817 1.00 72.25 95 MET A N 1
ATOM 705 C CA . MET A 1 95 ? -10.165 2.753 26.878 1.00 72.25 95 MET A CA 1
ATOM 706 C C . MET A 1 95 ? -9.598 2.969 28.285 1.00 72.25 95 MET A C 1
ATOM 708 O O . MET A 1 95 ? -10.360 3.175 29.225 1.00 72.25 95 MET A O 1
ATOM 712 N N . SER A 1 96 ? -8.275 2.910 28.442 1.00 75.12 96 SER A N 1
ATOM 713 C CA . SER A 1 96 ? -7.613 3.021 29.750 1.00 75.12 96 SER A CA 1
ATOM 714 C C . SER A 1 96 ? -7.362 4.464 30.193 1.00 75.12 96 SER A C 1
ATOM 716 O O . SER A 1 96 ? -7.166 4.720 31.382 1.00 75.12 96 SER A O 1
ATOM 718 N N . VAL A 1 97 ? -7.371 5.429 29.269 1.00 75.50 97 VAL A N 1
ATOM 719 C CA . VAL A 1 97 ? -7.052 6.824 29.580 1.00 75.50 97 VAL A CA 1
ATOM 720 C C . VAL A 1 97 ? -8.334 7.627 29.830 1.00 75.50 97 VAL A C 1
ATOM 722 O O . VAL A 1 97 ? -9.155 7.811 28.940 1.00 75.50 97 VAL A O 1
ATOM 725 N N . ASN A 1 98 ? -8.456 8.220 31.025 1.00 73.56 98 ASN A N 1
ATOM 726 C CA . ASN A 1 98 ? -9.598 9.071 31.422 1.00 73.56 98 ASN A CA 1
ATOM 727 C C . ASN A 1 98 ? -9.832 10.300 30.513 1.00 73.56 98 ASN A C 1
ATOM 729 O O . ASN A 1 98 ? -10.869 10.954 30.603 1.00 73.56 98 ASN A O 1
ATOM 733 N N . VAL A 1 99 ? -8.858 10.652 29.668 1.00 73.50 99 VAL A N 1
ATOM 734 C CA . VAL A 1 99 ? -8.932 11.748 28.695 1.00 73.50 99 VAL A CA 1
ATOM 735 C C . VAL A 1 99 ? -8.419 11.239 27.340 1.00 73.50 99 VAL A C 1
ATOM 737 O O . VAL A 1 99 ? -7.202 11.179 27.150 1.00 73.50 99 VAL A O 1
ATOM 740 N N . PRO A 1 100 ? -9.304 10.930 26.373 1.00 65.81 100 PRO A N 1
ATOM 741 C CA . PRO A 1 100 ? -8.926 10.361 25.073 1.00 65.81 100 PRO A CA 1
ATOM 742 C C . PRO A 1 100 ? -7.880 11.176 24.300 1.00 65.81 100 PRO A C 1
ATOM 744 O O . PRO A 1 100 ? -7.087 10.616 23.552 1.00 65.81 100 PRO A O 1
ATOM 747 N N . ALA A 1 101 ? -7.814 12.492 24.529 1.00 66.88 101 ALA A N 1
ATOM 748 C CA . ALA A 1 101 ? -6.824 13.380 23.915 1.00 66.88 101 ALA A CA 1
ATOM 749 C C . ALA A 1 101 ? -5.361 13.076 24.304 1.00 66.88 101 ALA A C 1
ATOM 751 O O . ALA A 1 101 ? -4.448 13.647 23.716 1.00 66.88 101 ALA A O 1
ATOM 752 N N . ARG A 1 102 ? -5.120 12.215 25.303 1.00 75.12 102 ARG A N 1
ATOM 753 C CA . ARG A 1 102 ? -3.774 11.791 25.726 1.00 75.12 102 ARG A CA 1
ATOM 754 C C . ARG A 1 102 ? -3.347 10.434 25.162 1.00 75.12 102 ARG A C 1
ATOM 756 O O . ARG A 1 102 ? -2.223 10.023 25.438 1.00 75.12 102 ARG A O 1
ATOM 763 N N . ALA A 1 103 ? -4.208 9.749 24.410 1.00 73.19 103 ALA A N 1
ATOM 764 C CA . ALA A 1 103 ? -3.838 8.497 23.765 1.00 73.19 103 ALA A CA 1
ATOM 765 C C . ALA A 1 103 ? -2.808 8.769 22.654 1.00 73.19 103 ALA A C 1
ATOM 767 O O . ALA A 1 103 ? -3.076 9.529 21.728 1.00 73.19 103 ALA A O 1
ATOM 768 N N . ARG A 1 104 ? -1.628 8.157 22.752 1.00 76.38 104 ARG A N 1
ATOM 769 C CA . ARG A 1 104 ? -0.489 8.338 21.840 1.00 76.38 104 ARG A CA 1
ATOM 770 C C . ARG A 1 104 ? -0.704 7.661 20.495 1.00 76.38 104 ARG A C 1
ATOM 772 O O . ARG A 1 104 ? -0.334 8.214 19.465 1.00 76.38 104 ARG A O 1
ATOM 779 N N . ARG A 1 105 ? -1.323 6.476 20.502 1.00 69.00 105 ARG A N 1
ATOM 780 C CA . ARG A 1 105 ? -1.512 5.638 19.304 1.00 69.00 105 ARG A CA 1
ATOM 781 C C . ARG A 1 105 ? -2.811 5.899 18.549 1.00 69.00 105 ARG A C 1
ATOM 783 O O . ARG A 1 105 ? -3.118 5.204 17.586 1.00 69.00 105 ARG A O 1
ATOM 790 N N . SER A 1 106 ? -3.611 6.862 18.992 1.00 76.00 106 SER A N 1
ATOM 791 C CA . SER A 1 106 ? -4.893 7.171 18.364 1.00 76.00 106 SER A CA 1
ATOM 792 C C . SER A 1 106 ? -5.040 8.669 18.166 1.00 76.00 106 SER A C 1
ATOM 794 O O . SER A 1 106 ? -4.493 9.470 18.919 1.00 76.00 106 SER A O 1
ATOM 796 N N . ARG A 1 107 ? -5.812 9.058 17.153 1.00 72.94 107 ARG A N 1
ATOM 797 C CA . ARG A 1 107 ? -6.133 10.459 16.903 1.00 72.94 107 ARG A CA 1
ATOM 798 C C . ARG A 1 107 ? -7.602 10.695 17.202 1.00 72.94 107 ARG A C 1
ATOM 800 O O . ARG A 1 107 ? -8.471 10.131 16.538 1.00 72.94 107 ARG A O 1
ATOM 807 N N . GLN A 1 108 ? -7.882 11.573 18.161 1.00 73.31 108 GLN A N 1
ATOM 808 C CA . GLN A 1 108 ? -9.243 12.048 18.370 1.00 73.31 108 GLN A CA 1
ATOM 809 C C . GLN A 1 108 ? -9.671 12.891 17.165 1.00 73.31 108 GLN A C 1
ATOM 811 O O . GLN A 1 108 ? -8.992 13.836 16.762 1.00 73.31 108 GLN A O 1
ATOM 816 N N . VAL A 1 109 ? -10.819 12.550 16.593 1.00 74.38 109 VAL A N 1
ATOM 817 C CA . VAL A 1 109 ? -11.447 13.319 15.519 1.00 74.38 109 VAL A CA 1
ATOM 818 C C . VAL A 1 109 ? -12.593 14.145 16.089 1.00 74.38 109 VAL A C 1
ATOM 820 O O . VAL A 1 109 ? -13.345 13.681 16.942 1.00 74.38 109 VAL A O 1
ATOM 823 N N . ALA A 1 110 ? -12.732 15.386 15.619 1.00 76.69 110 ALA A N 1
ATOM 824 C CA . ALA A 1 110 ? -13.671 16.352 16.194 1.00 76.69 110 ALA A CA 1
ATOM 825 C C . ALA A 1 110 ? -15.157 15.984 16.002 1.00 76.69 110 ALA A C 1
ATOM 827 O O . ALA A 1 110 ? -16.017 16.540 16.678 1.00 76.69 110 ALA A O 1
ATOM 828 N N . SER A 1 111 ? -15.488 15.085 15.065 1.00 78.19 111 SER A N 1
ATOM 829 C CA . SER A 1 111 ? -16.871 14.659 14.822 1.00 78.19 111 SER A CA 1
ATOM 830 C C . SER A 1 111 ? -16.971 13.259 14.213 1.00 78.19 111 SER A C 1
ATOM 832 O O . SER A 1 111 ? -16.084 12.821 13.476 1.00 78.19 111 SER A O 1
ATOM 834 N N . ILE A 1 112 ? -18.114 12.599 14.436 1.00 70.50 112 ILE A N 1
ATOM 835 C CA . ILE A 1 112 ? -18.479 11.321 13.795 1.00 70.50 112 ILE A CA 1
ATOM 836 C C . ILE A 1 112 ? -18.512 11.458 12.267 1.00 70.50 112 ILE A C 1
ATOM 838 O O . ILE A 1 112 ? -18.138 10.531 11.554 1.00 70.50 112 ILE A O 1
ATOM 842 N N . ARG A 1 113 ? -18.916 12.625 11.745 1.00 73.50 113 ARG A N 1
ATOM 843 C CA . ARG A 1 113 ? -18.893 12.903 10.303 1.00 73.50 113 ARG A CA 1
ATOM 844 C C . ARG A 1 113 ? -17.474 12.788 9.750 1.00 73.50 113 ARG A C 1
ATOM 846 O O . ARG A 1 113 ? -17.274 12.085 8.768 1.00 73.50 113 ARG A O 1
ATOM 853 N N . ARG A 1 114 ? -16.492 13.402 10.422 1.00 72.06 114 ARG A N 1
ATOM 854 C CA . ARG A 1 114 ? -15.080 13.300 10.028 1.00 72.06 114 ARG A CA 1
ATOM 855 C C . ARG A 1 114 ? -14.545 11.877 10.180 1.00 72.06 114 ARG A C 1
ATOM 857 O O . ARG A 1 114 ? -13.791 11.432 9.325 1.00 72.06 114 ARG A O 1
ATOM 864 N N . LEU A 1 115 ? -14.959 11.152 11.221 1.00 72.12 115 LEU A N 1
ATOM 865 C CA . LEU A 1 115 ? -14.611 9.736 11.369 1.00 72.12 115 LEU A CA 1
ATOM 866 C C . LEU A 1 115 ? -15.120 8.906 10.185 1.00 72.12 115 LEU A C 1
ATOM 868 O O . LEU A 1 115 ? -14.382 8.091 9.648 1.00 72.12 115 LEU A O 1
ATOM 872 N N . ARG A 1 116 ? -16.369 9.137 9.760 1.00 74.56 116 ARG A N 1
ATOM 873 C CA . ARG A 1 116 ? -16.960 8.456 8.606 1.00 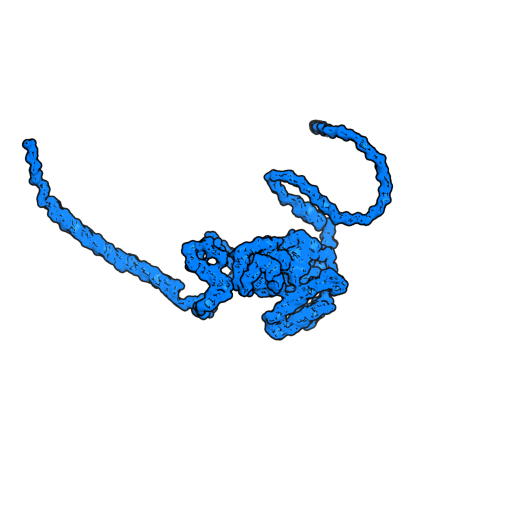74.56 116 ARG A CA 1
ATOM 874 C C . ARG A 1 116 ? -16.246 8.823 7.310 1.00 74.56 116 ARG A C 1
ATOM 876 O O . ARG A 1 116 ? -15.988 7.924 6.525 1.00 74.56 116 ARG A O 1
ATOM 883 N N . GLU A 1 117 ? -15.907 10.099 7.114 1.00 79.94 117 GLU A N 1
ATOM 884 C CA . GLU A 1 117 ? -15.088 10.541 5.977 1.00 79.94 117 GLU A CA 1
ATOM 885 C C . GLU A 1 117 ? -13.768 9.763 5.934 1.00 79.94 117 GLU A C 1
ATOM 887 O O . GLU A 1 117 ? -13.492 9.119 4.929 1.00 79.94 117 GLU A O 1
ATOM 892 N N . ILE A 1 118 ? -13.019 9.729 7.043 1.00 72.62 118 ILE A N 1
ATOM 893 C CA . ILE A 1 118 ? -11.742 9.003 7.148 1.00 72.62 118 ILE A CA 1
ATOM 894 C C . ILE A 1 118 ? -11.931 7.499 6.914 1.00 72.62 118 ILE A C 1
ATOM 896 O O . ILE A 1 118 ? -11.153 6.877 6.206 1.00 72.62 118 ILE A O 1
ATOM 900 N N . HIS A 1 119 ? -12.990 6.903 7.461 1.00 76.69 119 HIS A N 1
ATOM 901 C CA . HIS A 1 119 ? -13.282 5.484 7.258 1.00 76.69 119 HIS A CA 1
ATOM 902 C C . HIS A 1 119 ? -13.716 5.166 5.816 1.00 76.69 119 HIS A C 1
ATOM 904 O O . HIS A 1 119 ? -13.571 4.036 5.356 1.00 76.69 119 HIS A O 1
ATOM 910 N N . SER A 1 120 ? -14.286 6.137 5.100 1.00 81.75 120 SER A N 1
ATOM 911 C CA . SER A 1 120 ? -14.666 5.988 3.692 1.00 81.75 120 SER A CA 1
ATOM 912 C C . SER A 1 120 ? -13.534 6.299 2.713 1.00 81.75 120 SER A C 1
ATOM 914 O O . SER A 1 120 ? -13.682 6.005 1.529 1.00 81.75 120 SER A O 1
ATOM 916 N N . GLN A 1 121 ? -12.427 6.886 3.181 1.00 80.69 121 GLN A N 1
ATOM 917 C CA . GLN A 1 121 ? -11.272 7.172 2.335 1.00 80.69 121 GLN A CA 1
ATOM 918 C C . GLN A 1 121 ? -10.658 5.868 1.838 1.00 80.69 121 GLN A C 1
ATOM 920 O O . GLN A 1 121 ? -10.430 4.922 2.597 1.00 80.69 121 GLN A O 1
ATOM 925 N N . SER A 1 122 ? -10.365 5.823 0.542 1.00 82.12 122 SER A N 1
ATOM 926 C CA . SER A 1 122 ? -9.574 4.732 -0.003 1.00 82.12 122 SER A CA 1
ATOM 927 C C . SER A 1 122 ? -8.127 4.830 0.497 1.00 82.12 122 SER A C 1
ATOM 929 O O . SER A 1 122 ? -7.660 5.894 0.902 1.00 82.12 122 SER A O 1
ATOM 931 N N . ALA A 1 123 ? -7.374 3.727 0.431 1.00 75.19 123 ALA A N 1
ATOM 932 C CA . ALA A 1 123 ? -5.937 3.755 0.724 1.00 75.19 123 ALA A CA 1
ATOM 933 C C . ALA A 1 123 ? -5.182 4.764 -0.164 1.00 75.19 123 ALA A C 1
ATOM 935 O O . ALA A 1 123 ? -4.183 5.323 0.276 1.00 75.19 123 ALA A O 1
ATOM 936 N N . ALA A 1 124 ? -5.697 5.011 -1.375 1.00 77.25 124 ALA A N 1
ATOM 937 C CA . ALA A 1 124 ? -5.194 6.022 -2.290 1.00 77.25 124 ALA A CA 1
ATOM 938 C C . ALA A 1 124 ? -5.419 7.444 -1.768 1.00 77.25 124 ALA A C 1
ATOM 940 O O . ALA A 1 124 ? -4.457 8.190 -1.626 1.00 77.25 124 ALA A O 1
ATOM 941 N N . ASP A 1 125 ? -6.658 7.786 -1.402 1.00 82.62 125 ASP A N 1
ATOM 942 C CA . ASP A 1 125 ? -6.977 9.111 -0.849 1.00 82.62 125 ASP A CA 1
ATOM 943 C C . ASP A 1 125 ? -6.202 9.368 0.448 1.00 82.62 125 ASP A C 1
ATOM 945 O O . ASP A 1 125 ? -5.729 10.474 0.698 1.00 82.62 125 ASP A O 1
ATOM 949 N N . ALA A 1 126 ? -6.044 8.322 1.266 1.00 79.56 126 ALA A N 1
ATOM 950 C CA . ALA A 1 126 ? -5.254 8.388 2.483 1.00 79.56 126 ALA A CA 1
ATOM 951 C C . ALA A 1 126 ? -3.765 8.603 2.188 1.00 79.56 126 ALA A C 1
ATOM 953 O O . ALA A 1 126 ? -3.135 9.359 2.915 1.00 79.56 126 ALA A O 1
ATOM 954 N N . ALA A 1 127 ? -3.197 7.966 1.154 1.00 81.06 127 ALA A N 1
ATOM 955 C CA . ALA A 1 127 ? -1.807 8.171 0.737 1.00 81.06 127 ALA A CA 1
ATOM 956 C C . ALA A 1 127 ? -1.569 9.585 0.182 1.00 81.06 127 ALA A C 1
ATOM 958 O O . ALA A 1 127 ? -0.504 10.150 0.409 1.00 81.06 127 ALA A O 1
ATOM 959 N N . ASP A 1 128 ? -2.564 10.177 -0.479 1.00 83.62 128 ASP A N 1
ATOM 960 C CA . ASP A 1 128 ? -2.497 11.539 -1.023 1.00 83.62 128 ASP A CA 1
ATOM 961 C C . ASP A 1 128 ? -2.524 12.634 0.056 1.00 83.62 128 ASP A C 1
ATOM 963 O O . ASP A 1 128 ? -2.057 13.748 -0.188 1.00 83.62 128 ASP A O 1
ATOM 967 N N . GLU A 1 129 ? -3.023 12.330 1.261 1.00 83.12 129 GLU A N 1
ATOM 968 C CA . GLU A 1 129 ? -2.919 13.232 2.418 1.00 83.12 129 GLU A CA 1
ATOM 969 C C . GLU A 1 129 ? -1.465 13.359 2.915 1.00 83.12 129 GLU A C 1
ATOM 971 O O . GLU A 1 129 ? -1.111 14.364 3.538 1.00 83.12 129 GLU A O 1
ATOM 976 N N . TRP A 1 130 ? -0.598 12.389 2.596 1.00 83.56 130 TRP A N 1
ATOM 977 C CA . TRP A 1 130 ? 0.825 12.455 2.921 1.00 83.56 130 TRP A CA 1
ATOM 978 C C . TRP A 1 130 ? 1.576 13.296 1.886 1.00 83.56 130 TRP A C 1
ATOM 980 O O . TRP A 1 130 ? 1.439 13.141 0.668 1.00 83.56 130 TRP A O 1
ATOM 990 N N . GLN A 1 131 ? 2.411 14.206 2.380 1.00 89.25 131 GLN A N 1
ATOM 991 C CA . GLN A 1 131 ? 3.343 14.931 1.526 1.00 89.25 131 GLN A CA 1
ATOM 992 C C . GLN A 1 131 ? 4.457 13.982 1.083 1.00 89.25 131 GLN A C 1
ATOM 994 O O . GLN A 1 131 ? 4.872 13.112 1.845 1.00 89.25 131 GLN A O 1
ATOM 999 N N . CYS A 1 132 ? 4.980 14.173 -0.131 1.00 91.75 132 CYS A N 1
ATOM 1000 C CA . CYS A 1 132 ? 6.147 13.426 -0.599 1.00 91.75 132 CYS A CA 1
ATOM 1001 C C . CYS A 1 132 ? 7.450 13.961 -0.003 1.00 91.75 132 CYS A C 1
ATOM 1003 O O . CYS A 1 132 ? 8.352 14.424 -0.699 1.00 91.75 132 CYS A O 1
ATOM 1005 N N . LEU A 1 133 ? 7.509 13.950 1.314 1.00 90.81 133 LEU A N 1
ATOM 1006 C CA . LEU A 1 133 ? 8.677 14.273 2.101 1.00 90.81 133 LEU A CA 1
ATOM 1007 C C . LEU A 1 133 ? 8.879 13.094 3.041 1.00 90.81 133 LEU A C 1
ATOM 1009 O O . LEU A 1 133 ? 7.906 12.436 3.417 1.00 90.81 133 LEU A O 1
ATOM 1013 N N . GLU A 1 134 ? 10.123 12.828 3.437 1.00 85.88 134 GLU A N 1
ATOM 1014 C CA . GLU A 1 134 ? 10.318 12.042 4.652 1.00 85.88 134 GLU A CA 1
ATOM 1015 C C . GLU A 1 134 ? 9.540 12.757 5.744 1.00 85.88 134 GLU A C 1
ATOM 1017 O O . GLU A 1 134 ? 9.867 13.895 6.101 1.00 85.88 134 GLU A O 1
ATOM 1022 N N . ASN A 1 135 ? 8.481 12.124 6.243 1.00 73.38 135 ASN A N 1
ATOM 1023 C CA . ASN A 1 135 ? 7.841 12.667 7.419 1.00 73.38 135 ASN A CA 1
ATOM 1024 C C . ASN A 1 135 ? 8.909 12.664 8.500 1.00 73.38 135 ASN A C 1
ATOM 1026 O O . ASN A 1 135 ? 9.688 11.706 8.603 1.00 73.38 135 ASN A O 1
ATOM 1030 N N . SER A 1 136 ? 8.971 13.738 9.291 1.00 75.44 136 SER A N 1
ATOM 1031 C CA . SER A 1 136 ? 9.719 13.666 10.534 1.00 75.44 136 SER A CA 1
ATOM 1032 C C . SER A 1 136 ? 9.213 12.407 11.222 1.00 75.44 136 SER A C 1
ATOM 1034 O O . SER A 1 136 ? 8.006 12.219 11.390 1.00 75.44 136 SER A O 1
ATOM 1036 N N . PHE A 1 137 ? 10.121 11.450 11.408 1.00 76.56 137 PHE A N 1
ATOM 1037 C CA . PHE A 1 137 ? 9.789 10.123 11.901 1.00 76.56 137 PHE A CA 1
ATOM 1038 C C . PHE A 1 137 ? 9.499 10.295 13.398 1.00 76.56 137 PHE A C 1
ATOM 1040 O O . PHE A 1 137 ? 10.323 10.012 14.267 1.00 76.56 137 PHE A O 1
ATOM 1047 N N . ASP A 1 138 ? 8.372 10.945 13.678 1.00 82.31 138 ASP A N 1
ATOM 1048 C CA . ASP A 1 138 ? 7.966 11.435 14.980 1.00 82.31 138 ASP A CA 1
ATOM 1049 C C . ASP A 1 138 ? 7.627 10.235 15.859 1.00 82.31 138 ASP A C 1
ATOM 1051 O O . ASP A 1 138 ? 7.320 9.148 15.363 1.00 82.31 138 ASP A O 1
ATOM 1055 N N . GLU A 1 139 ? 7.673 10.411 17.180 1.00 80.88 139 GLU A N 1
ATOM 1056 C CA . GLU A 1 139 ? 7.457 9.298 18.114 1.00 80.88 139 GLU A CA 1
ATOM 1057 C C . GLU A 1 139 ? 6.166 8.493 17.867 1.00 80.88 139 GLU A C 1
ATOM 1059 O O . GLU A 1 139 ? 6.252 7.267 17.893 1.00 80.88 139 GLU A O 1
ATOM 1064 N N . PRO A 1 140 ? 5.004 9.087 17.517 1.00 79.81 140 PRO A N 1
ATOM 1065 C CA . PRO A 1 140 ? 3.812 8.295 17.202 1.00 79.81 140 PRO A CA 1
ATOM 1066 C C . PRO A 1 140 ? 3.995 7.376 15.986 1.00 79.81 140 PRO A C 1
ATOM 1068 O O . PRO A 1 140 ? 3.521 6.240 15.978 1.00 79.81 140 PRO A O 1
ATOM 1071 N N . LEU A 1 141 ? 4.705 7.851 14.959 1.00 80.19 141 LEU A N 1
ATOM 1072 C CA . LEU A 1 141 ? 4.959 7.085 13.742 1.00 80.19 141 LEU A CA 1
ATOM 1073 C C . LEU A 1 141 ? 5.994 5.982 14.000 1.00 80.19 141 LEU A C 1
ATOM 1075 O O . LEU A 1 141 ? 5.800 4.848 13.564 1.00 80.19 141 LEU A O 1
ATOM 1079 N N . LYS A 1 142 ? 7.041 6.281 14.780 1.00 86.56 142 LYS A N 1
ATOM 1080 C CA . LYS A 1 142 ? 8.013 5.292 15.277 1.00 86.56 142 LYS A CA 1
ATOM 1081 C C . LYS A 1 142 ? 7.338 4.179 16.062 1.00 86.56 142 LYS A C 1
ATOM 1083 O O . LYS A 1 142 ? 7.570 3.010 15.772 1.00 86.56 142 LYS A O 1
ATOM 1088 N N . GLU A 1 143 ? 6.513 4.531 17.047 1.00 84.19 143 GLU A N 1
ATOM 1089 C CA . GLU A 1 143 ? 5.783 3.563 17.871 1.00 84.19 143 GLU A CA 1
ATOM 1090 C C . GLU A 1 143 ? 4.891 2.671 16.998 1.00 84.19 143 GLU A C 1
ATOM 1092 O O . GLU A 1 143 ? 4.930 1.451 17.147 1.00 84.19 143 GLU A O 1
ATOM 1097 N N . MET A 1 144 ? 4.176 3.250 16.023 1.00 83.19 144 MET A N 1
ATOM 1098 C CA . MET A 1 144 ? 3.396 2.483 15.047 1.00 83.19 144 MET A CA 1
ATOM 1099 C C . MET A 1 144 ? 4.268 1.475 14.284 1.00 83.19 144 MET A C 1
ATOM 1101 O O . MET A 1 144 ? 3.892 0.309 14.180 1.00 83.19 144 MET A O 1
ATOM 1105 N N . PHE A 1 145 ? 5.429 1.878 13.757 1.00 84.81 145 PHE A N 1
ATOM 1106 C CA . PHE A 1 145 ? 6.304 0.949 13.035 1.00 84.81 145 PHE A CA 1
ATOM 1107 C C . PHE A 1 145 ? 6.875 -0.140 13.925 1.00 84.81 145 PHE A C 1
ATOM 1109 O O . PHE A 1 145 ? 6.812 -1.302 13.539 1.00 84.81 145 PHE A O 1
ATOM 1116 N N . ARG A 1 146 ? 7.384 0.205 15.110 1.00 88.81 146 ARG A N 1
ATOM 1117 C CA . ARG A 1 146 ? 7.911 -0.779 16.067 1.00 88.81 146 ARG A CA 1
ATOM 1118 C C . ARG A 1 146 ? 6.842 -1.793 16.463 1.00 88.81 146 ARG A C 1
ATOM 1120 O O . ARG A 1 146 ? 7.132 -2.983 16.547 1.00 88.81 146 ARG A O 1
ATOM 1127 N N . ASP A 1 147 ? 5.602 -1.336 16.646 1.00 81.44 147 ASP A N 1
ATOM 1128 C CA . ASP A 1 147 ? 4.462 -2.197 16.955 1.00 81.44 147 ASP A CA 1
ATOM 1129 C C . ASP A 1 147 ? 4.104 -3.115 15.773 1.00 81.44 147 ASP A C 1
ATOM 1131 O O . ASP A 1 147 ? 3.905 -4.311 15.969 1.00 81.44 147 ASP A O 1
ATOM 1135 N N . ILE A 1 148 ? 4.015 -2.576 14.550 1.00 81.00 148 ILE A N 1
ATOM 1136 C CA . ILE A 1 148 ? 3.612 -3.338 13.355 1.00 81.00 148 ILE A CA 1
ATOM 1137 C C . ILE A 1 148 ? 4.705 -4.325 12.919 1.00 81.00 148 ILE A C 1
ATOM 1139 O O . ILE A 1 148 ? 4.398 -5.432 12.479 1.00 81.00 148 ILE A O 1
ATOM 1143 N N . LEU A 1 149 ? 5.971 -3.919 13.004 1.00 83.56 149 LEU A N 1
ATOM 1144 C CA . LEU A 1 149 ? 7.121 -4.695 12.540 1.00 83.56 149 LEU A CA 1
ATOM 1145 C C . LEU A 1 149 ? 7.674 -5.635 13.609 1.00 83.56 149 LEU A C 1
ATOM 1147 O O . LEU A 1 149 ? 8.423 -6.549 13.275 1.00 83.56 149 LEU A O 1
ATOM 1151 N N . GLY A 1 150 ? 7.317 -5.424 14.879 1.00 84.19 150 GLY A N 1
ATOM 1152 C CA . GLY A 1 150 ? 7.905 -6.154 16.002 1.00 84.19 150 GLY A CA 1
ATOM 1153 C C . GLY A 1 150 ? 9.393 -5.853 16.198 1.00 84.19 150 GLY A C 1
ATOM 1154 O O . GLY A 1 150 ? 10.091 -6.633 16.840 1.00 84.19 150 GLY A O 1
ATOM 1155 N N . ASP A 1 151 ? 9.881 -4.744 15.640 1.00 88.62 151 ASP A N 1
ATOM 1156 C CA . ASP A 1 151 ? 11.290 -4.367 15.651 1.00 88.62 151 ASP A CA 1
ATOM 1157 C C . ASP A 1 151 ? 11.472 -3.032 16.391 1.00 88.62 151 ASP A C 1
ATOM 1159 O O . ASP A 1 151 ? 11.147 -1.973 15.846 1.00 88.62 151 ASP A O 1
ATOM 1163 N N . PRO A 1 152 ? 11.985 -3.044 17.637 1.00 92.31 152 PRO A N 1
ATOM 1164 C CA . PRO A 1 152 ? 12.179 -1.830 18.422 1.00 92.31 152 PRO A CA 1
ATOM 1165 C C . PRO A 1 152 ? 13.336 -0.962 17.907 1.00 92.31 152 PRO A C 1
ATOM 1167 O O . PRO A 1 152 ? 13.463 0.181 18.344 1.00 92.31 152 PRO A O 1
ATOM 1170 N N . THR A 1 153 ? 14.178 -1.481 17.006 1.00 94.44 153 THR A N 1
ATOM 1171 C CA . THR A 1 153 ? 15.371 -0.780 16.511 1.00 94.44 153 THR A CA 1
ATOM 1172 C C . THR A 1 153 ? 15.059 0.270 15.451 1.00 94.44 153 THR A C 1
ATOM 1174 O O . THR A 1 153 ? 15.928 1.065 15.110 1.00 94.44 153 THR A O 1
ATOM 1177 N N . ILE A 1 154 ? 13.813 0.328 14.977 1.00 93.25 154 ILE A N 1
ATOM 1178 C CA . ILE A 1 154 ? 13.380 1.290 13.967 1.00 93.25 154 ILE A CA 1
ATOM 1179 C C . ILE A 1 154 ? 13.329 2.691 14.584 1.00 93.25 154 ILE A C 1
ATOM 1181 O O . ILE A 1 154 ? 12.522 2.983 15.476 1.00 93.25 154 ILE A O 1
ATOM 1185 N N . MET A 1 155 ? 14.217 3.561 14.111 1.00 93.44 155 MET A N 1
ATOM 1186 C CA . MET A 1 155 ? 14.409 4.932 14.585 1.00 93.44 155 MET A CA 1
ATOM 1187 C C . MET A 1 155 ? 14.169 5.968 13.488 1.00 93.44 155 MET A C 1
ATOM 1189 O O . MET A 1 155 ? 13.827 7.108 13.805 1.00 93.44 155 MET A O 1
ATOM 1193 N N . GLN A 1 156 ? 14.360 5.594 12.225 1.00 94.94 156 GLN A N 1
ATOM 1194 C CA . GLN A 1 156 ? 14.296 6.494 11.081 1.00 94.94 156 GLN A CA 1
ATOM 1195 C C . GLN A 1 156 ? 13.910 5.750 9.798 1.00 94.94 156 GLN A C 1
ATOM 1197 O O . GLN A 1 156 ? 13.919 4.523 9.728 1.00 94.94 156 GLN A O 1
ATOM 1202 N N . CYS A 1 157 ? 13.606 6.507 8.747 1.00 93.81 157 CYS A N 1
ATOM 1203 C CA . CYS A 1 157 ? 13.142 5.947 7.483 1.00 93.81 157 CYS A CA 1
ATOM 1204 C C . CYS A 1 157 ? 14.145 5.011 6.790 1.00 93.81 157 CYS A C 1
ATOM 1206 O O . CYS A 1 157 ? 13.738 4.064 6.121 1.00 93.81 157 CYS A O 1
ATOM 1208 N N . THR A 1 158 ? 15.453 5.186 6.998 1.00 94.75 158 THR A N 1
ATOM 1209 C CA . THR A 1 158 ? 16.451 4.257 6.438 1.00 94.75 158 THR A CA 1
ATOM 1210 C C . THR A 1 158 ? 16.336 2.843 7.002 1.00 94.75 158 THR A C 1
ATOM 1212 O O . THR A 1 158 ? 16.734 1.892 6.335 1.00 94.75 158 THR A O 1
ATOM 1215 N N . ASP A 1 159 ? 15.775 2.693 8.203 1.00 95.06 159 ASP A N 1
ATOM 1216 C CA . ASP A 1 159 ? 15.635 1.395 8.869 1.00 95.06 159 ASP A CA 1
ATOM 1217 C C . ASP A 1 159 ? 14.491 0.575 8.257 1.00 95.06 159 ASP A C 1
ATOM 1219 O O . ASP A 1 159 ? 14.438 -0.641 8.429 1.00 95.06 159 ASP A O 1
ATOM 1223 N N . VAL A 1 160 ? 13.588 1.222 7.503 1.00 92.69 160 VAL A N 1
ATOM 1224 C CA . VAL A 1 160 ? 12.444 0.555 6.865 1.00 92.69 160 VAL A CA 1
ATOM 1225 C C . VAL A 1 160 ? 12.655 0.206 5.389 1.00 92.69 160 VAL A C 1
ATOM 1227 O O . VAL A 1 160 ? 11.749 -0.339 4.759 1.00 92.69 160 VAL A O 1
ATOM 1230 N N . VAL A 1 161 ? 13.846 0.457 4.831 1.00 91.94 161 VAL A N 1
ATOM 1231 C CA . VAL A 1 161 ? 14.165 0.214 3.407 1.00 91.94 161 VAL A CA 1
ATOM 1232 C C . VAL A 1 161 ? 13.865 -1.224 2.981 1.00 91.94 161 VAL A C 1
ATOM 1234 O O . VAL A 1 161 ? 13.308 -1.451 1.909 1.00 91.94 161 VAL A O 1
ATOM 1237 N N . SER A 1 162 ? 14.182 -2.203 3.830 1.00 90.50 162 SER A N 1
ATOM 1238 C CA . SER A 1 162 ? 13.948 -3.629 3.560 1.00 90.50 162 SER A CA 1
ATOM 1239 C C . SER A 1 162 ? 12.464 -3.997 3.454 1.00 90.50 162 SER A C 1
ATOM 1241 O O . SER A 1 162 ? 12.121 -5.035 2.887 1.00 90.50 162 SER A O 1
ATOM 1243 N N . TYR A 1 163 ? 11.574 -3.152 3.975 1.00 88.94 163 TYR A N 1
ATOM 1244 C CA . TYR A 1 163 ? 10.129 -3.344 3.925 1.00 88.94 163 TYR A CA 1
ATOM 1245 C C . TYR A 1 163 ? 9.479 -2.644 2.732 1.00 88.94 163 TYR A C 1
ATOM 1247 O O . TYR A 1 163 ? 8.350 -2.986 2.381 1.00 88.94 163 TYR A O 1
ATOM 1255 N N . CYS A 1 164 ? 10.178 -1.704 2.088 1.00 89.31 164 CYS A N 1
ATOM 1256 C CA . CYS A 1 164 ? 9.633 -0.913 0.991 1.00 89.31 164 CYS A CA 1
ATOM 1257 C C . CYS A 1 164 ? 9.172 -1.770 -0.192 1.00 89.31 164 CYS A C 1
ATOM 1259 O O . CYS A 1 164 ? 8.217 -1.377 -0.838 1.00 89.31 164 CYS A O 1
ATOM 1261 N N . ASP A 1 165 ? 9.747 -2.951 -0.438 1.00 85.38 165 ASP A N 1
ATOM 1262 C CA . ASP A 1 165 ? 9.370 -3.813 -1.572 1.00 85.38 165 ASP A CA 1
ATOM 1263 C C . ASP A 1 165 ? 8.190 -4.767 -1.267 1.00 85.38 165 ASP A C 1
ATOM 1265 O O . ASP A 1 165 ? 7.766 -5.531 -2.137 1.00 85.38 165 ASP A O 1
ATOM 1269 N N . ARG A 1 166 ? 7.631 -4.742 -0.046 1.00 84.06 166 ARG A N 1
ATOM 1270 C CA . ARG A 1 166 ? 6.520 -5.626 0.361 1.00 84.06 166 ARG A CA 1
ATOM 1271 C C . ARG A 1 166 ? 5.169 -5.118 -0.150 1.00 84.06 166 ARG A C 1
ATOM 1273 O O . ARG A 1 166 ? 4.897 -3.917 -0.137 1.00 84.06 166 ARG A O 1
ATOM 1280 N N . ASP A 1 167 ? 4.284 -6.021 -0.553 1.00 79.25 167 ASP A N 1
ATOM 1281 C CA . ASP A 1 167 ? 2.925 -5.704 -1.020 1.00 79.25 167 ASP A CA 1
ATOM 1282 C C . ASP A 1 167 ? 1.850 -5.819 0.077 1.00 79.25 167 ASP A C 1
ATOM 1284 O O . ASP A 1 167 ? 0.665 -5.617 -0.181 1.00 79.25 167 ASP A O 1
ATOM 1288 N N . ASP A 1 168 ? 2.262 -6.091 1.312 1.00 81.94 168 ASP A N 1
ATOM 1289 C CA . ASP A 1 168 ? 1.400 -6.142 2.488 1.00 81.94 168 ASP A CA 1
ATOM 1290 C C . ASP A 1 168 ? 1.273 -4.779 3.194 1.00 81.94 168 ASP A C 1
ATOM 1292 O O . ASP A 1 168 ? 1.849 -3.763 2.791 1.00 81.94 168 ASP A O 1
ATOM 1296 N N . ILE A 1 169 ? 0.506 -4.754 4.289 1.00 81.25 169 ILE A N 1
ATOM 1297 C CA . ILE A 1 169 ? 0.277 -3.539 5.079 1.00 81.25 169 ILE A CA 1
ATOM 1298 C C . ILE A 1 169 ? 1.583 -2.916 5.588 1.00 81.25 169 ILE A C 1
ATOM 1300 O O . ILE A 1 169 ? 1.670 -1.697 5.690 1.00 81.25 169 ILE A O 1
ATOM 1304 N N . ILE A 1 170 ? 2.606 -3.730 5.861 1.00 86.44 170 ILE A N 1
ATOM 1305 C CA . ILE A 1 170 ? 3.911 -3.263 6.327 1.00 86.44 170 ILE A CA 1
ATOM 1306 C C . ILE A 1 170 ? 4.583 -2.426 5.237 1.00 86.44 170 ILE A C 1
ATOM 1308 O O . ILE A 1 170 ? 4.972 -1.287 5.498 1.00 86.44 170 ILE A O 1
ATOM 1312 N N . GLY A 1 171 ? 4.670 -2.955 4.014 1.00 87.50 171 GLY A N 1
ATOM 1313 C CA . GLY A 1 171 ? 5.267 -2.217 2.904 1.00 87.50 171 GLY A CA 1
ATOM 1314 C C . GLY A 1 171 ? 4.468 -0.969 2.536 1.00 87.50 171 GLY A C 1
ATOM 1315 O O . GLY A 1 171 ? 5.049 0.087 2.293 1.00 87.50 171 GLY A O 1
ATOM 1316 N N . VAL A 1 172 ? 3.131 -1.049 2.565 1.00 86.94 172 VAL A N 1
ATOM 1317 C CA . VAL A 1 172 ? 2.261 0.115 2.319 1.00 86.94 172 VAL A CA 1
ATOM 1318 C C . VAL A 1 172 ? 2.529 1.223 3.336 1.00 86.94 172 VAL A C 1
ATOM 1320 O O . VAL A 1 172 ? 2.704 2.376 2.945 1.00 86.94 172 VAL A O 1
ATOM 1323 N N . ARG A 1 173 ? 2.614 0.892 4.631 1.00 87.25 173 ARG A N 1
ATOM 1324 C CA . ARG A 1 173 ? 2.914 1.881 5.674 1.00 87.25 173 ARG A CA 1
ATOM 1325 C C . ARG A 1 173 ? 4.318 2.447 5.530 1.00 87.25 173 ARG A C 1
ATOM 1327 O O . ARG A 1 173 ? 4.456 3.662 5.628 1.00 87.25 173 ARG A O 1
ATOM 1334 N N . ALA A 1 174 ? 5.319 1.611 5.241 1.00 90.19 174 ALA A N 1
ATOM 1335 C CA . ALA A 1 174 ? 6.690 2.066 4.997 1.00 90.19 174 ALA A CA 1
ATOM 1336 C C . ALA A 1 174 ? 6.728 3.142 3.901 1.00 90.19 174 ALA A C 1
ATOM 1338 O O . ALA A 1 174 ? 7.333 4.189 4.094 1.00 90.19 174 ALA A O 1
ATOM 1339 N N . ARG A 1 175 ? 5.989 2.943 2.805 1.00 90.19 175 ARG A N 1
ATOM 1340 C CA . ARG A 1 175 ? 5.904 3.909 1.698 1.00 90.19 175 ARG A CA 1
ATOM 1341 C C . ARG A 1 175 ? 5.140 5.182 2.031 1.00 90.19 175 ARG A C 1
ATOM 1343 O O . ARG A 1 175 ? 5.561 6.249 1.609 1.00 90.19 175 ARG A O 1
ATOM 1350 N N . GLN A 1 176 ? 4.064 5.085 2.807 1.00 86.88 176 GLN A N 1
ATOM 1351 C CA . GLN A 1 176 ? 3.308 6.266 3.239 1.00 86.88 176 GLN A CA 1
ATOM 1352 C C . GLN A 1 176 ? 4.134 7.148 4.179 1.00 86.88 176 GLN A C 1
ATOM 1354 O O . GLN A 1 176 ? 4.131 8.369 4.059 1.00 86.88 176 GLN A O 1
ATOM 1359 N N . ALA A 1 177 ? 4.852 6.522 5.110 1.00 88.56 177 ALA A N 1
ATOM 1360 C CA . ALA A 1 177 ? 5.651 7.221 6.105 1.00 88.56 177 ALA A CA 1
ATOM 1361 C C . ALA A 1 177 ? 6.976 7.751 5.556 1.00 88.56 177 ALA A C 1
ATOM 1363 O O . ALA A 1 177 ? 7.385 8.854 5.916 1.00 88.56 177 ALA A O 1
ATOM 1364 N N . CYS A 1 178 ? 7.626 6.954 4.708 1.00 92.50 178 CYS A N 1
ATOM 1365 C CA . CYS A 1 178 ? 8.977 7.179 4.213 1.00 92.50 178 CYS A CA 1
ATOM 1366 C C . CYS A 1 178 ? 9.020 7.148 2.677 1.00 92.50 178 CYS A C 1
ATOM 1368 O O . CYS A 1 178 ? 9.712 6.308 2.082 1.00 92.50 178 CYS A O 1
ATOM 1370 N N . PRO A 1 179 ? 8.247 8.015 1.997 1.00 92.31 179 PRO A N 1
ATOM 1371 C CA . PRO A 1 179 ? 8.028 7.903 0.562 1.00 92.31 179 PRO A CA 1
ATOM 1372 C C . PRO A 1 179 ? 9.317 8.069 -0.241 1.00 92.31 179 PRO A C 1
ATOM 1374 O O . PRO A 1 179 ? 9.576 7.294 -1.158 1.00 92.31 179 PRO A O 1
ATOM 1377 N N . THR A 1 180 ? 10.163 9.037 0.102 1.00 92.75 180 THR A N 1
ATOM 1378 C CA . THR A 1 180 ? 11.431 9.288 -0.598 1.00 92.75 180 THR A CA 1
ATOM 1379 C C . THR A 1 180 ? 12.428 8.136 -0.409 1.00 92.75 180 THR A C 1
ATOM 1381 O O . THR A 1 180 ? 13.021 7.688 -1.388 1.00 92.75 180 THR A O 1
ATOM 1384 N N . THR A 1 181 ? 12.544 7.570 0.796 1.00 93.25 181 THR A N 1
ATOM 1385 C CA . THR A 1 181 ? 13.431 6.438 1.118 1.00 93.25 181 THR A CA 1
ATOM 1386 C C . THR A 1 181 ? 12.970 5.162 0.425 1.00 93.25 181 THR A C 1
ATOM 1388 O O . THR A 1 181 ? 13.785 4.413 -0.115 1.00 93.25 181 THR A O 1
ATOM 1391 N N . CYS A 1 182 ? 11.657 4.937 0.359 1.00 91.56 182 CYS A N 1
ATOM 1392 C CA . CYS A 1 182 ? 11.091 3.853 -0.437 1.00 91.56 182 CYS A CA 1
ATOM 1393 C C . CYS A 1 182 ? 11.080 4.135 -1.951 1.00 91.56 182 CYS A C 1
ATOM 1395 O O . CYS A 1 182 ? 10.674 3.279 -2.739 1.00 91.56 182 CYS A O 1
ATOM 1397 N N . GLY A 1 183 ? 11.550 5.308 -2.382 1.00 90.81 183 GLY A N 1
ATOM 1398 C CA . GLY A 1 183 ? 11.722 5.669 -3.784 1.00 90.81 183 GLY A CA 1
ATOM 1399 C C . GLY A 1 183 ? 10.472 6.207 -4.483 1.00 90.81 183 GLY A C 1
ATOM 1400 O O . GLY A 1 183 ? 10.535 6.411 -5.693 1.00 90.81 183 GLY A O 1
ATOM 1401 N N . CYS A 1 184 ? 9.373 6.485 -3.772 1.00 91.06 184 CYS A N 1
ATOM 1402 C CA . CYS A 1 184 ? 8.148 7.075 -4.330 1.00 91.06 184 CYS A CA 1
ATOM 1403 C C . CYS A 1 184 ? 8.414 8.412 -5.046 1.00 91.06 184 CYS A C 1
ATOM 1405 O O . CYS A 1 184 ? 7.724 8.741 -6.002 1.00 91.06 184 CYS A O 1
ATOM 1407 N N . SER A 1 185 ? 9.410 9.186 -4.600 1.00 91.06 185 SER A N 1
ATOM 1408 C CA . SER A 1 185 ? 9.776 10.487 -5.182 1.00 91.06 185 SER A CA 1
ATOM 1409 C C . SER A 1 185 ? 10.579 10.393 -6.477 1.00 91.06 185 SER A C 1
ATOM 1411 O O . SER A 1 185 ? 10.865 11.416 -7.089 1.00 91.06 185 SER A O 1
ATOM 1413 N N . THR A 1 186 ? 10.976 9.189 -6.887 1.00 87.06 186 THR A N 1
ATOM 1414 C CA . THR A 1 186 ? 11.761 8.965 -8.101 1.00 87.06 186 THR A CA 1
ATOM 1415 C C . THR A 1 186 ? 10.993 8.058 -9.033 1.00 87.06 186 THR A C 1
ATOM 1417 O O . THR A 1 186 ? 10.420 7.046 -8.631 1.00 87.06 186 THR A O 1
ATOM 1420 N N . PHE A 1 187 ? 11.030 8.367 -10.323 1.00 78.25 187 PHE A N 1
ATOM 1421 C CA . PHE A 1 187 ? 10.335 7.549 -11.309 1.00 78.25 187 PHE A CA 1
ATOM 1422 C C . PHE A 1 187 ? 10.871 6.106 -11.369 1.00 78.25 187 PHE A C 1
ATOM 1424 O O . PHE A 1 187 ? 10.167 5.185 -11.790 1.00 78.25 187 PHE A O 1
ATOM 1431 N N . ALA A 1 188 ? 12.140 5.934 -10.987 1.00 69.19 188 ALA A N 1
ATOM 1432 C CA . ALA A 1 188 ? 12.925 4.707 -11.036 1.00 69.19 188 ALA A CA 1
ATOM 1433 C C . ALA A 1 188 ? 13.065 3.987 -9.683 1.00 69.19 188 ALA A C 1
ATOM 1435 O O . ALA A 1 188 ? 13.929 3.116 -9.585 1.00 69.19 188 ALA A O 1
ATOM 1436 N N . GLY A 1 189 ? 12.288 4.379 -8.667 1.00 74.12 189 GLY A N 1
ATOM 1437 C CA . GLY A 1 189 ? 12.451 3.941 -7.280 1.00 74.12 189 GLY A CA 1
ATOM 1438 C C . GLY A 1 189 ? 12.513 2.425 -7.049 1.00 74.12 189 GLY A C 1
ATOM 1439 O O . GLY A 1 189 ? 12.328 1.603 -7.951 1.00 74.12 189 GLY A O 1
ATOM 1440 N N . ASN A 1 190 ? 12.784 2.050 -5.798 1.00 66.75 190 ASN A N 1
ATOM 1441 C CA . ASN A 1 190 ? 13.159 0.683 -5.424 1.00 66.75 190 ASN A CA 1
ATOM 1442 C C . ASN A 1 190 ? 12.099 -0.381 -5.717 1.00 66.75 190 ASN A C 1
ATOM 1444 O O . ASN A 1 190 ? 12.474 -1.518 -5.996 1.00 66.75 190 ASN A O 1
ATOM 1448 N N . SER A 1 191 ? 10.823 -0.007 -5.827 1.00 63.66 191 SER A N 1
ATOM 1449 C CA . SER A 1 191 ? 9.867 -0.879 -6.492 1.00 63.66 191 SER A CA 1
ATOM 1450 C C . SER A 1 191 ? 8.879 -0.150 -7.385 1.00 63.66 191 SER A C 1
ATOM 1452 O O . SER A 1 191 ? 8.413 0.960 -7.152 1.00 63.66 191 SER A O 1
ATOM 1454 N N . LEU A 1 192 ? 8.575 -0.830 -8.476 1.00 61.12 192 LEU A N 1
ATOM 1455 C CA . LEU A 1 192 ? 7.786 -0.325 -9.581 1.00 61.12 192 LEU A CA 1
ATOM 1456 C C . LEU A 1 192 ? 6.275 -0.486 -9.357 1.00 61.12 192 LEU A C 1
ATOM 1458 O O . LEU A 1 192 ? 5.484 0.170 -10.029 1.00 61.12 192 LEU A O 1
ATOM 1462 N N . PHE A 1 193 ? 5.866 -1.265 -8.351 1.00 64.06 193 PHE A N 1
ATOM 1463 C CA . PHE A 1 193 ? 4.473 -1.331 -7.892 1.00 64.06 193 PHE A CA 1
ATOM 1464 C C . PHE A 1 193 ? 4.009 -0.020 -7.233 1.00 64.06 193 PHE A C 1
ATOM 1466 O O . PHE A 1 193 ? 2.826 0.209 -7.017 1.00 64.06 193 PHE A O 1
ATOM 1473 N N . HIS A 1 194 ? 4.943 0.871 -6.916 1.00 64.50 194 HIS A N 1
ATOM 1474 C CA . HIS A 1 194 ? 4.765 2.006 -6.019 1.00 64.50 194 HIS A CA 1
ATOM 1475 C C . HIS A 1 194 ? 4.210 3.269 -6.669 1.00 64.50 194 HIS A C 1
ATOM 1477 O O . HIS A 1 194 ? 4.393 4.357 -6.148 1.00 64.50 194 HIS A O 1
ATOM 1483 N N . ARG A 1 195 ? 3.538 3.151 -7.813 1.00 72.00 195 ARG A N 1
ATOM 1484 C CA . ARG A 1 195 ? 2.801 4.288 -8.390 1.00 72.00 195 ARG A CA 1
ATOM 1485 C C . ARG A 1 195 ? 1.324 4.256 -8.085 1.00 72.00 195 ARG A C 1
ATOM 1487 O O . ARG A 1 195 ? 0.625 5.217 -8.362 1.00 72.00 195 ARG A O 1
ATOM 1494 N N . ASP A 1 196 ? 0.840 3.128 -7.584 1.00 79.25 196 ASP A N 1
ATOM 1495 C CA . ASP A 1 196 ? -0.532 3.034 -7.142 1.00 79.25 196 ASP A CA 1
ATOM 1496 C C . ASP A 1 196 ? -0.627 3.653 -5.744 1.00 79.25 196 ASP A C 1
ATOM 1498 O O . ASP A 1 196 ? -0.017 3.117 -4.809 1.00 79.25 196 ASP A O 1
ATOM 1502 N N . PRO A 1 197 ? -1.399 4.735 -5.552 1.00 83.62 197 PRO A N 1
ATOM 1503 C CA . PRO A 1 197 ? -1.573 5.313 -4.228 1.00 83.62 197 PRO A CA 1
ATOM 1504 C C . PRO A 1 197 ? -2.194 4.319 -3.240 1.00 83.62 197 PRO A C 1
ATOM 1506 O O . PRO A 1 197 ? -1.921 4.381 -2.042 1.00 83.62 197 PRO A O 1
ATOM 1509 N N . ARG A 1 198 ? -2.924 3.301 -3.725 1.00 83.56 198 ARG A N 1
ATOM 1510 C CA . ARG A 1 198 ? -3.426 2.191 -2.894 1.00 83.56 198 ARG A CA 1
ATOM 1511 C C . ARG A 1 198 ? -2.308 1.354 -2.280 1.00 83.56 198 ARG A C 1
ATOM 1513 O O . ARG A 1 198 ? -2.530 0.694 -1.269 1.00 83.56 198 ARG A O 1
ATOM 1520 N N . LEU A 1 199 ? -1.122 1.379 -2.883 1.00 85.56 199 LEU A N 1
ATOM 1521 C CA . LEU A 1 199 ? 0.071 0.709 -2.388 1.00 85.56 199 LEU A CA 1
ATOM 1522 C C . LEU A 1 199 ? 0.956 1.634 -1.548 1.00 85.56 199 LEU A C 1
ATOM 1524 O O . LEU A 1 199 ? 1.991 1.177 -1.081 1.00 85.56 199 LEU A O 1
ATOM 1528 N N . GLY A 1 200 ? 0.557 2.877 -1.278 1.00 87.81 200 GLY A N 1
ATOM 1529 C CA . GLY A 1 200 ? 1.161 3.714 -0.239 1.00 87.81 200 GLY A CA 1
ATOM 1530 C C . GLY A 1 200 ? 2.040 4.868 -0.714 1.00 87.81 200 GLY A C 1
ATOM 1531 O O . GLY A 1 200 ? 2.485 5.637 0.126 1.00 87.81 200 GLY A O 1
ATOM 1532 N N . CYS A 1 201 ? 2.265 5.041 -2.016 1.00 90.19 201 CYS A N 1
ATOM 1533 C CA . CYS A 1 201 ? 2.903 6.255 -2.531 1.00 90.19 201 CYS A CA 1
ATOM 1534 C C . CYS A 1 201 ? 1.839 7.213 -3.062 1.00 90.19 201 CYS A C 1
ATOM 1536 O O . CYS A 1 201 ? 1.226 6.937 -4.091 1.00 90.19 201 CYS A O 1
ATOM 1538 N N . GLY A 1 202 ? 1.617 8.326 -2.367 1.00 88.50 202 GLY A N 1
ATOM 1539 C CA . GLY A 1 202 ? 0.653 9.336 -2.798 1.00 88.50 202 GLY A CA 1
ATOM 1540 C C . GLY A 1 202 ? 1.032 9.989 -4.132 1.00 88.50 202 GLY A C 1
ATOM 1541 O O . GLY A 1 202 ? 2.208 10.116 -4.481 1.00 88.50 202 GLY A O 1
ATOM 1542 N N . THR A 1 203 ? 0.030 10.481 -4.854 1.00 89.12 203 THR A N 1
ATOM 1543 C CA . THR A 1 203 ? 0.172 11.243 -6.106 1.00 89.12 203 THR A CA 1
ATOM 1544 C C . THR A 1 203 ? 0.957 12.545 -5.924 1.00 89.12 203 THR A C 1
ATOM 1546 O O . THR A 1 203 ? 1.481 13.109 -6.886 1.00 89.12 203 THR A O 1
ATOM 1549 N N . THR A 1 204 ? 1.102 13.023 -4.684 1.00 91.56 204 THR A N 1
ATOM 1550 C CA . THR A 1 204 ? 1.954 14.167 -4.336 1.00 91.56 204 THR A CA 1
ATOM 1551 C C . THR A 1 204 ? 3.419 13.927 -4.709 1.00 91.56 204 THR A C 1
ATOM 1553 O O . THR A 1 204 ? 4.106 14.879 -5.085 1.00 91.56 204 THR A O 1
ATOM 1556 N N . CYS A 1 205 ? 3.885 12.672 -4.695 1.00 91.06 205 CYS A N 1
ATOM 1557 C CA . CYS A 1 205 ? 5.241 12.313 -5.104 1.00 91.06 205 CYS A CA 1
ATOM 1558 C C . CYS A 1 205 ? 5.514 12.495 -6.589 1.00 91.06 205 CYS A C 1
ATOM 1560 O O . CYS A 1 205 ? 6.644 12.790 -6.966 1.00 91.06 205 CYS A O 1
ATOM 1562 N N . GLU A 1 206 ? 4.487 12.414 -7.431 1.00 88.06 206 GLU A N 1
ATOM 1563 C CA . GLU A 1 206 ? 4.649 12.604 -8.872 1.00 88.06 206 GLU A CA 1
ATOM 1564 C C . GLU A 1 206 ? 4.935 14.065 -9.251 1.00 88.06 206 GLU A C 1
ATOM 1566 O O . GLU A 1 206 ? 5.270 14.373 -10.396 1.00 88.06 206 GLU A O 1
ATOM 1571 N N . ARG A 1 207 ? 4.791 14.984 -8.290 1.00 88.81 207 ARG A N 1
ATOM 1572 C CA . ARG A 1 207 ? 4.995 16.424 -8.480 1.00 88.81 207 ARG A CA 1
ATOM 1573 C C . ARG A 1 207 ? 6.379 16.899 -8.037 1.00 88.81 207 ARG A C 1
ATOM 1575 O O . ARG A 1 207 ? 6.664 18.087 -8.172 1.00 88.81 207 ARG A O 1
ATOM 1582 N N . THR A 1 208 ? 7.224 16.023 -7.491 1.00 90.69 208 THR A N 1
ATOM 1583 C CA . THR A 1 208 ? 8.577 16.403 -7.062 1.00 90.69 208 THR A CA 1
ATOM 1584 C C . THR A 1 208 ? 9.493 16.637 -8.265 1.00 90.69 208 THR A C 1
ATOM 1586 O O . THR A 1 208 ? 9.296 16.085 -9.352 1.00 90.69 208 THR A O 1
ATOM 1589 N N . ALA A 1 209 ? 10.524 17.467 -8.083 1.00 90.69 209 ALA A N 1
ATOM 1590 C CA . ALA A 1 209 ? 11.496 17.742 -9.139 1.00 90.69 209 ALA A CA 1
ATOM 1591 C C . ALA A 1 209 ? 12.296 16.482 -9.506 1.00 90.69 209 ALA A C 1
ATOM 1593 O O . ALA A 1 209 ? 12.600 16.259 -10.677 1.00 90.69 209 ALA A O 1
ATOM 1594 N N . GLU A 1 210 ? 12.600 15.643 -8.514 1.00 89.62 210 GLU A N 1
ATOM 1595 C CA . GLU A 1 210 ? 13.256 14.346 -8.670 1.00 89.62 210 GLU A CA 1
ATOM 1596 C C . GLU A 1 210 ? 12.438 13.427 -9.572 1.00 89.62 210 GLU A C 1
ATOM 1598 O O . GLU A 1 210 ? 12.977 12.859 -10.521 1.00 89.62 210 GLU A O 1
ATOM 1603 N N . TRP A 1 211 ? 11.128 13.338 -9.328 1.00 87.69 211 TRP A N 1
ATOM 1604 C CA . TRP A 1 211 ? 10.239 12.502 -10.117 1.00 87.69 211 TRP A CA 1
ATOM 1605 C C . TRP A 1 211 ? 10.216 12.941 -11.573 1.00 87.69 211 TRP A C 1
ATOM 1607 O O . TRP A 1 211 ? 10.420 12.121 -12.467 1.00 87.69 211 TRP A O 1
ATOM 1617 N N . ILE A 1 212 ? 9.996 14.240 -11.800 1.00 84.50 212 ILE A N 1
ATOM 1618 C CA . ILE A 1 212 ? 9.918 14.838 -13.136 1.00 84.50 212 ILE A CA 1
ATOM 1619 C C . ILE A 1 212 ? 11.237 14.632 -13.891 1.00 84.50 212 ILE A C 1
ATOM 1621 O O . ILE A 1 212 ? 11.221 14.244 -15.058 1.00 84.50 212 ILE A O 1
ATOM 1625 N N . ARG A 1 213 ? 12.377 14.843 -13.223 1.00 84.75 213 ARG A N 1
ATOM 1626 C CA . ARG A 1 213 ? 13.715 14.688 -13.811 1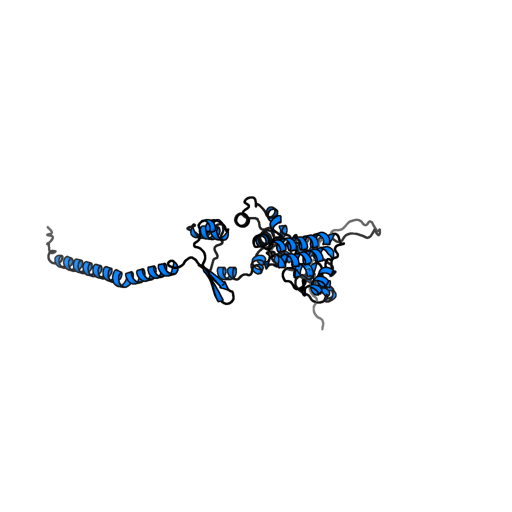.00 84.75 213 ARG A CA 1
ATOM 1627 C C . ARG A 1 213 ? 14.035 13.240 -14.184 1.00 84.75 213 ARG A C 1
ATOM 1629 O O . ARG A 1 213 ? 14.704 13.025 -15.195 1.00 84.75 213 ARG A O 1
ATOM 1636 N N . ASP A 1 214 ? 13.576 12.278 -13.386 1.00 81.25 214 ASP A N 1
ATOM 1637 C CA . ASP A 1 214 ? 13.849 10.848 -13.571 1.00 81.25 214 ASP A CA 1
ATOM 1638 C C . ASP A 1 214 ? 12.901 10.168 -14.576 1.00 81.25 214 ASP A C 1
ATOM 1640 O O . ASP A 1 214 ? 13.081 8.983 -14.908 1.00 81.25 214 ASP A O 1
ATOM 1644 N N . GLN A 1 215 ? 11.886 10.885 -15.074 1.00 77.88 215 GLN A N 1
ATOM 1645 C CA . GLN A 1 215 ? 11.019 10.359 -16.121 1.00 77.88 215 GLN A CA 1
ATOM 1646 C C . GLN A 1 215 ? 11.825 10.091 -17.402 1.00 77.88 215 GLN A C 1
ATOM 1648 O O . GLN A 1 215 ? 12.664 10.900 -17.801 1.00 77.88 215 GLN A O 1
ATOM 1653 N N . PRO A 1 216 ? 11.583 8.965 -18.096 1.00 71.94 216 PRO A N 1
ATOM 1654 C CA . PRO A 1 216 ? 12.192 8.708 -19.384 1.00 71.94 216 PRO A CA 1
ATOM 1655 C C . PRO A 1 216 ? 11.734 9.791 -20.362 1.00 71.94 216 PRO A C 1
ATOM 1657 O O . PRO A 1 216 ? 10.554 9.900 -20.692 1.00 71.94 216 PRO A O 1
ATOM 1660 N N . TYR A 1 217 ? 12.697 10.574 -20.847 1.00 70.38 217 TYR A N 1
ATOM 1661 C CA . TYR A 1 217 ? 12.461 11.658 -21.804 1.00 70.38 217 TYR A CA 1
ATOM 1662 C C . TYR A 1 217 ? 11.938 11.167 -23.161 1.00 70.38 217 TYR A C 1
ATOM 1664 O O . TYR A 1 217 ? 11.414 11.956 -23.946 1.00 70.38 217 TYR A O 1
ATOM 1672 N N . TYR A 1 218 ? 12.060 9.871 -23.451 1.00 84.94 218 TYR A N 1
ATOM 1673 C CA . TYR A 1 218 ? 11.739 9.305 -24.753 1.00 84.94 218 TYR A CA 1
ATOM 1674 C C . TYR A 1 218 ? 10.591 8.309 -24.654 1.00 84.94 218 TYR A C 1
ATOM 1676 O O . TYR A 1 218 ? 10.597 7.404 -23.822 1.00 84.94 218 TYR A O 1
ATOM 1684 N N . CYS A 1 219 ? 9.636 8.434 -25.575 1.00 90.88 219 CYS A N 1
ATOM 1685 C CA . CYS A 1 219 ? 8.607 7.426 -25.793 1.00 90.88 219 CYS A CA 1
ATOM 1686 C C . CYS A 1 219 ? 9.187 6.229 -26.556 1.00 90.88 219 CYS A C 1
ATOM 1688 O O . CYS A 1 219 ? 8.888 6.013 -27.732 1.00 90.88 219 CYS A O 1
ATOM 1690 N N . GLN A 1 220 ? 10.103 5.505 -25.925 1.00 92.25 220 GLN A N 1
ATOM 1691 C CA . GLN A 1 220 ? 10.743 4.322 -26.482 1.00 92.25 220 GLN A CA 1
ATOM 1692 C C . GLN A 1 220 ? 10.766 3.216 -25.436 1.00 92.25 220 GLN A C 1
ATOM 1694 O O . GLN A 1 220 ? 10.910 3.478 -24.243 1.00 92.25 220 GLN A O 1
ATOM 1699 N N . ASP A 1 221 ? 10.605 1.984 -25.903 1.00 92.00 221 ASP A N 1
ATOM 1700 C CA . ASP A 1 221 ? 10.714 0.810 -25.051 1.00 92.00 221 ASP A CA 1
ATOM 1701 C C . ASP A 1 221 ? 12.157 0.635 -24.587 1.00 92.00 221 ASP A C 1
ATOM 1703 O O . ASP A 1 221 ? 13.106 0.785 -25.358 1.00 92.00 221 ASP A O 1
ATOM 1707 N N . THR A 1 222 ? 12.313 0.322 -23.309 1.00 85.00 222 THR A N 1
ATOM 1708 C CA . THR A 1 222 ? 13.624 0.123 -22.699 1.00 85.00 222 THR A CA 1
ATOM 1709 C C . THR A 1 222 ? 14.145 -1.277 -23.016 1.00 85.00 222 THR A C 1
ATOM 1711 O O . THR A 1 222 ? 13.418 -2.269 -22.928 1.00 85.00 222 THR A O 1
ATOM 1714 N N . HIS A 1 223 ? 15.423 -1.370 -23.385 1.00 81.44 223 HIS A N 1
ATOM 1715 C CA . HIS A 1 223 ? 16.101 -2.643 -23.634 1.00 81.44 223 HIS A CA 1
ATOM 1716 C C . HIS A 1 223 ? 17.037 -2.989 -22.465 1.00 81.44 223 HIS A C 1
ATOM 1718 O O . HIS A 1 223 ? 17.758 -2.114 -21.988 1.00 81.44 223 HIS A O 1
ATOM 1724 N N . ILE A 1 224 ? 17.092 -4.267 -22.052 1.00 74.62 224 ILE A N 1
ATOM 1725 C CA . ILE A 1 224 ? 17.993 -4.790 -20.993 1.00 74.62 224 ILE A CA 1
ATOM 1726 C C . ILE A 1 224 ? 19.461 -4.348 -21.158 1.00 74.62 224 ILE A C 1
ATOM 1728 O O . ILE A 1 224 ? 20.155 -4.163 -20.165 1.00 74.62 224 ILE A O 1
ATOM 1732 N N . GLY A 1 225 ? 19.943 -4.137 -22.388 1.00 74.50 225 GLY A N 1
ATOM 1733 C CA . GLY A 1 225 ? 21.331 -3.727 -22.648 1.00 74.50 225 GLY A CA 1
ATOM 1734 C C . GLY A 1 225 ? 21.666 -2.273 -22.291 1.00 74.50 225 GLY A C 1
ATOM 1735 O O . GLY A 1 225 ? 22.837 -1.901 -22.271 1.00 74.50 225 GLY A O 1
ATOM 1736 N N . GLN A 1 226 ? 20.671 -1.430 -22.010 1.00 77.69 226 GLN A N 1
ATOM 1737 C CA . GLN A 1 226 ? 20.909 -0.053 -21.593 1.00 77.69 226 GLN A CA 1
ATOM 1738 C C . GLN A 1 226 ? 21.138 -0.023 -20.077 1.00 77.69 226 GLN A C 1
ATOM 1740 O O . GLN A 1 226 ? 20.207 -0.231 -19.303 1.00 77.69 226 GLN A O 1
ATOM 1745 N N . TYR A 1 227 ? 22.376 0.255 -19.654 1.00 65.50 227 TYR A N 1
ATOM 1746 C CA . TYR A 1 227 ? 22.833 0.217 -18.253 1.00 65.50 227 TYR A CA 1
ATOM 1747 C C . TYR A 1 227 ? 21.868 0.889 -17.255 1.00 65.50 227 TYR A C 1
ATOM 1749 O O . TYR A 1 227 ? 21.593 0.345 -16.189 1.00 65.50 227 TYR A O 1
ATOM 1757 N N . TYR A 1 228 ? 21.271 2.025 -17.634 1.00 64.94 228 TYR A N 1
ATOM 1758 C CA . TYR A 1 228 ? 20.321 2.774 -16.801 1.00 64.94 228 TYR A CA 1
ATOM 1759 C C . TYR A 1 228 ? 19.012 2.015 -16.489 1.00 64.94 228 TYR A C 1
ATOM 1761 O O . TYR A 1 228 ? 18.333 2.304 -15.504 1.00 64.94 228 TYR A O 1
ATOM 1769 N N . HIS A 1 229 ? 18.647 1.023 -17.300 1.00 70.44 229 HIS A N 1
ATOM 1770 C CA . HIS A 1 229 ? 17.392 0.282 -17.174 1.00 70.44 229 HIS A CA 1
ATOM 1771 C C . HIS A 1 229 ? 17.545 -1.077 -16.486 1.00 70.44 229 HIS A C 1
ATOM 1773 O O . HIS A 1 229 ? 16.542 -1.641 -16.049 1.00 70.44 229 HIS A O 1
ATOM 1779 N N . VAL A 1 230 ? 18.777 -1.570 -16.313 1.00 75.62 230 VAL A N 1
ATOM 1780 C CA . VAL A 1 230 ? 19.054 -2.852 -15.644 1.00 75.62 230 VAL A CA 1
ATOM 1781 C C . VAL A 1 230 ? 18.494 -2.851 -14.220 1.00 75.62 230 VAL A C 1
ATOM 1783 O O . VAL A 1 230 ? 17.762 -3.766 -13.845 1.00 75.62 230 VAL A O 1
ATOM 1786 N N . ASN A 1 231 ? 18.741 -1.781 -13.461 1.00 80.81 231 ASN A N 1
ATOM 1787 C CA . ASN A 1 231 ? 18.262 -1.666 -12.082 1.00 80.81 231 ASN A CA 1
ATOM 1788 C C . ASN A 1 231 ? 16.729 -1.612 -12.006 1.00 80.81 231 ASN A C 1
ATOM 1790 O O . ASN A 1 231 ? 16.141 -2.199 -11.103 1.00 80.81 231 ASN A O 1
ATOM 1794 N N . LYS A 1 232 ? 16.064 -0.978 -12.984 1.00 80.38 232 LYS A N 1
ATOM 1795 C CA . LYS A 1 232 ? 14.594 -0.887 -13.025 1.00 80.38 232 LYS A CA 1
ATOM 1796 C C . LYS A 1 232 ? 13.966 -2.268 -13.226 1.00 80.38 232 LYS A C 1
ATOM 1798 O O . LYS A 1 232 ? 13.093 -2.663 -12.460 1.00 80.38 232 LYS A O 1
ATOM 1803 N N . TRP A 1 233 ? 14.457 -3.043 -14.192 1.00 84.75 233 TRP A N 1
ATOM 1804 C CA . TRP A 1 233 ? 13.976 -4.410 -14.423 1.00 84.75 233 TRP A CA 1
ATOM 1805 C C . TRP A 1 233 ? 14.275 -5.345 -13.246 1.00 84.75 233 TRP A C 1
ATOM 1807 O O . TRP A 1 233 ? 13.422 -6.145 -12.858 1.00 84.75 233 TRP A O 1
ATOM 1817 N N . GLN A 1 234 ? 15.451 -5.220 -12.626 1.00 85.12 234 GLN A N 1
ATOM 1818 C CA . GLN A 1 234 ? 15.791 -5.979 -11.420 1.00 85.12 234 GLN A CA 1
ATOM 1819 C C . GLN A 1 234 ? 14.865 -5.647 -10.248 1.00 85.12 234 GLN A C 1
ATOM 1821 O O . GLN A 1 234 ? 14.405 -6.553 -9.561 1.00 85.12 234 GLN A O 1
ATOM 1826 N N . ASN A 1 235 ? 14.539 -4.371 -10.047 1.00 82.19 235 ASN A N 1
ATOM 1827 C CA . ASN A 1 235 ? 13.608 -3.940 -9.009 1.00 82.19 235 ASN A CA 1
ATOM 1828 C C . ASN A 1 235 ? 12.181 -4.442 -9.280 1.00 82.19 235 ASN A C 1
ATOM 1830 O O . ASN A 1 235 ? 11.544 -4.973 -8.371 1.00 82.19 235 ASN A O 1
ATOM 1834 N N . LEU A 1 236 ? 11.695 -4.371 -10.531 1.00 84.94 236 LEU A N 1
ATOM 1835 C CA . LEU A 1 236 ? 10.385 -4.934 -10.892 1.00 84.94 236 LEU A CA 1
ATOM 1836 C C . LEU A 1 236 ? 10.322 -6.426 -10.568 1.00 84.94 236 LEU A C 1
ATOM 1838 O O . LEU A 1 236 ? 9.391 -6.894 -9.918 1.00 84.94 236 LEU A O 1
ATOM 1842 N N . THR A 1 237 ? 11.316 -7.173 -11.043 1.00 87.75 237 THR A N 1
ATOM 1843 C CA . THR A 1 237 ? 11.348 -8.631 -10.912 1.00 87.75 237 THR A CA 1
ATOM 1844 C C . THR A 1 237 ? 11.530 -9.054 -9.459 1.00 87.75 237 THR A C 1
ATOM 1846 O O . THR A 1 237 ? 10.842 -9.971 -9.019 1.00 87.75 237 THR A O 1
ATOM 1849 N N . ARG A 1 238 ? 12.353 -8.343 -8.673 1.00 85.94 238 ARG A N 1
ATOM 1850 C CA . ARG A 1 238 ? 12.473 -8.553 -7.220 1.00 85.94 238 ARG A CA 1
ATOM 1851 C C . ARG A 1 238 ? 11.130 -8.375 -6.519 1.00 85.94 238 ARG A C 1
ATOM 1853 O O . ARG A 1 238 ? 10.735 -9.237 -5.740 1.00 85.94 238 ARG A O 1
ATOM 1860 N N . ALA A 1 239 ? 10.400 -7.310 -6.829 1.00 81.75 239 ALA A N 1
ATOM 1861 C CA . ALA A 1 239 ? 9.111 -7.066 -6.200 1.00 81.75 239 ALA A CA 1
ATOM 1862 C C . ALA A 1 239 ? 8.033 -8.079 -6.651 1.00 81.75 239 ALA A C 1
ATOM 1864 O O . ALA A 1 239 ? 7.227 -8.519 -5.832 1.00 81.75 239 ALA A O 1
ATOM 1865 N N . ILE A 1 240 ? 8.071 -8.560 -7.906 1.00 86.81 240 ILE A N 1
ATOM 1866 C CA . ILE A 1 240 ? 7.237 -9.699 -8.334 1.00 86.81 240 ILE A CA 1
ATOM 1867 C C . ILE A 1 240 ? 7.602 -10.953 -7.520 1.00 86.81 240 ILE A C 1
ATOM 1869 O O . ILE A 1 240 ? 6.709 -11.654 -7.049 1.00 86.81 240 ILE A O 1
ATOM 1873 N N . HIS A 1 241 ? 8.892 -11.225 -7.299 1.00 88.38 241 HIS A N 1
ATOM 1874 C CA . HIS A 1 241 ? 9.348 -12.357 -6.484 1.00 88.38 241 HIS A CA 1
ATOM 1875 C C . HIS A 1 241 ? 8.896 -12.285 -5.026 1.00 88.38 241 HIS A C 1
ATOM 1877 O O . HIS A 1 241 ? 8.482 -13.309 -4.481 1.00 88.38 241 HIS A O 1
ATOM 1883 N N . HIS A 1 242 ? 8.903 -11.104 -4.408 1.00 84.19 242 HIS A N 1
ATOM 1884 C CA . HIS A 1 242 ? 8.344 -10.941 -3.065 1.00 84.19 242 HIS A CA 1
ATOM 1885 C C . HIS A 1 242 ? 6.854 -11.292 -3.026 1.00 84.19 242 HIS A C 1
ATOM 1887 O O . HIS A 1 242 ? 6.430 -12.049 -2.154 1.00 84.19 242 HIS A O 1
ATOM 1893 N N . ARG A 1 243 ? 6.083 -10.846 -4.022 1.00 82.75 243 ARG A N 1
ATOM 1894 C CA . ARG A 1 243 ? 4.659 -11.182 -4.137 1.00 82.75 243 ARG A CA 1
ATOM 1895 C C . ARG A 1 243 ? 4.415 -12.675 -4.357 1.00 82.75 243 ARG A C 1
ATOM 1897 O O . ARG A 1 243 ? 3.492 -13.238 -3.777 1.00 82.75 243 ARG A O 1
ATOM 1904 N N . ILE A 1 244 ? 5.250 -13.338 -5.160 1.00 88.62 244 ILE A N 1
ATOM 1905 C CA . ILE A 1 244 ? 5.172 -14.788 -5.415 1.00 88.62 244 ILE A CA 1
ATOM 1906 C C . ILE A 1 244 ? 5.196 -15.591 -4.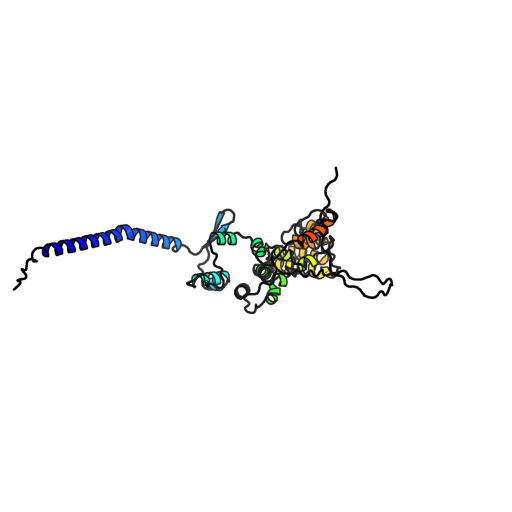110 1.00 88.62 244 ILE A C 1
ATOM 1908 O O . ILE A 1 244 ? 4.445 -16.558 -3.992 1.00 88.62 244 ILE A O 1
ATOM 1912 N N . ALA A 1 245 ? 6.006 -15.179 -3.128 1.00 85.25 245 ALA A N 1
ATOM 1913 C CA . ALA A 1 245 ? 6.140 -15.882 -1.852 1.00 85.25 245 ALA A CA 1
ATOM 1914 C C . ALA A 1 245 ? 4.841 -15.908 -1.023 1.00 85.25 245 ALA A C 1
ATOM 1916 O O . ALA A 1 245 ? 4.649 -16.820 -0.223 1.00 85.25 245 ALA A O 1
ATOM 1917 N N . ALA A 1 246 ? 3.940 -14.942 -1.231 1.00 83.56 246 ALA A N 1
ATOM 1918 C CA . ALA A 1 246 ? 2.648 -14.868 -0.550 1.00 83.56 246 ALA A CA 1
ATOM 1919 C C . ALA A 1 246 ? 1.513 -15.598 -1.300 1.00 83.56 246 ALA A C 1
ATOM 1921 O O . ALA A 1 246 ? 0.397 -15.705 -0.787 1.00 83.56 246 ALA A O 1
ATOM 1922 N N . LEU A 1 247 ? 1.758 -16.088 -2.521 1.00 86.62 247 LEU A N 1
ATOM 1923 C CA . LEU A 1 247 ? 0.729 -16.693 -3.366 1.00 86.62 247 LEU A CA 1
ATOM 1924 C C . LEU A 1 247 ? 0.639 -18.221 -3.189 1.00 86.62 247 LEU A C 1
ATOM 1926 O O . LEU A 1 247 ? 1.648 -18.890 -2.967 1.00 86.62 247 LEU A O 1
ATOM 1930 N N . PRO A 1 248 ? -0.550 -18.826 -3.391 1.00 93.62 248 PRO A N 1
ATOM 1931 C CA . PRO A 1 248 ? -0.675 -20.277 -3.509 1.00 93.62 248 PRO A CA 1
ATOM 1932 C C . PRO A 1 248 ? 0.239 -20.833 -4.610 1.00 93.62 248 PRO A C 1
ATOM 1934 O O . PRO A 1 248 ? 0.363 -20.217 -5.671 1.00 93.62 248 PRO A O 1
ATOM 1937 N N . ALA A 1 249 ? 0.789 -22.037 -4.409 1.00 93.31 249 ALA A N 1
ATOM 1938 C CA . ALA A 1 249 ? 1.807 -22.644 -5.279 1.00 93.31 249 ALA A CA 1
ATOM 1939 C C . ALA A 1 249 ? 1.490 -22.575 -6.789 1.00 93.31 249 ALA A C 1
ATOM 1941 O O . ALA A 1 249 ? 2.363 -22.266 -7.599 1.00 93.31 249 ALA A O 1
ATOM 1942 N N . ARG A 1 250 ? 0.223 -22.787 -7.179 1.00 89.94 250 ARG A N 1
ATOM 1943 C CA . ARG A 1 250 ? -0.210 -22.703 -8.587 1.00 89.94 250 ARG A CA 1
ATOM 1944 C C . ARG A 1 250 ? -0.031 -21.307 -9.201 1.00 89.94 250 ARG A C 1
ATOM 1946 O O . ARG A 1 250 ? 0.359 -21.191 -10.355 1.00 89.94 250 ARG A O 1
ATOM 1953 N N . HIS A 1 251 ? -0.317 -20.250 -8.440 1.00 90.38 251 HIS A N 1
ATOM 1954 C CA . HIS A 1 251 ? -0.172 -18.870 -8.905 1.00 90.38 251 HIS A CA 1
ATOM 1955 C C . HIS A 1 251 ? 1.286 -18.419 -8.806 1.00 90.38 251 HIS A C 1
ATOM 1957 O O . HIS A 1 251 ? 1.745 -17.664 -9.657 1.00 90.38 251 HIS A O 1
ATOM 1963 N N . ALA A 1 252 ? 2.014 -18.913 -7.801 1.00 92.62 252 ALA A N 1
ATOM 1964 C CA . ALA A 1 252 ? 3.438 -18.662 -7.639 1.00 92.62 252 ALA A CA 1
ATOM 1965 C C . ALA A 1 252 ? 4.234 -19.114 -8.876 1.00 92.62 252 ALA A C 1
ATOM 1967 O O . ALA A 1 252 ? 4.985 -18.318 -9.433 1.00 92.62 252 ALA A O 1
ATOM 1968 N N . ALA A 1 253 ? 3.999 -20.337 -9.370 1.00 93.00 253 ALA A N 1
ATOM 1969 C CA . ALA A 1 253 ? 4.667 -20.858 -10.566 1.00 93.00 253 ALA A CA 1
ATOM 1970 C C . ALA A 1 253 ? 4.394 -20.006 -11.821 1.00 93.00 253 ALA A C 1
ATOM 1972 O O . ALA A 1 253 ? 5.311 -19.707 -12.585 1.00 93.00 253 ALA A O 1
ATOM 1973 N N . PHE A 1 254 ? 3.145 -19.565 -12.006 1.00 93.06 254 PHE A N 1
ATOM 1974 C CA . PHE A 1 254 ? 2.767 -18.676 -13.105 1.00 93.06 254 PHE A CA 1
ATOM 1975 C C . PHE A 1 254 ? 3.518 -17.339 -13.046 1.00 93.06 254 PHE A C 1
ATOM 1977 O O . PHE A 1 254 ? 4.171 -16.939 -14.009 1.00 93.06 254 PHE A O 1
ATOM 1984 N N . TRP A 1 255 ? 3.470 -16.662 -11.898 1.00 92.75 255 TRP A N 1
ATOM 1985 C CA . TRP A 1 255 ? 4.137 -15.373 -11.731 1.00 92.75 255 TRP A CA 1
ATOM 1986 C C . TRP A 1 255 ? 5.659 -15.493 -11.791 1.00 92.75 255 TRP A C 1
ATOM 1988 O O . TRP A 1 255 ? 6.324 -14.560 -12.231 1.00 92.75 255 TRP A O 1
ATOM 1998 N N . GLN A 1 256 ? 6.218 -16.643 -11.412 1.00 94.31 256 GLN A N 1
ATOM 1999 C CA . GLN A 1 256 ? 7.643 -16.918 -11.551 1.00 94.31 256 GLN A CA 1
ATOM 2000 C C . GLN A 1 256 ? 8.061 -17.019 -13.021 1.00 94.31 256 GLN A C 1
ATOM 2002 O O . GLN A 1 256 ? 9.096 -16.463 -13.388 1.00 94.31 256 GLN A O 1
ATOM 2007 N N . ALA A 1 257 ? 7.240 -17.644 -13.871 1.00 92.75 257 ALA A N 1
ATOM 2008 C CA . ALA 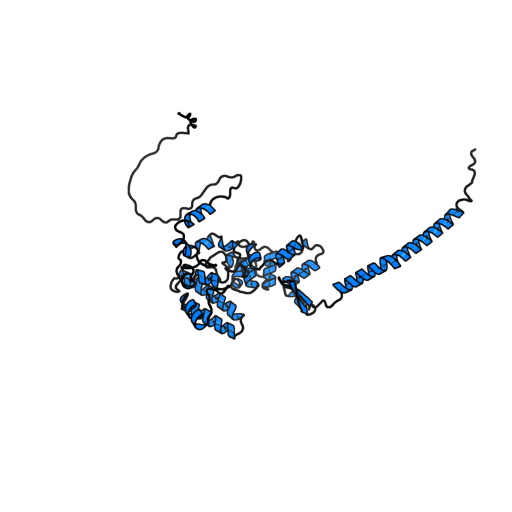A 1 257 ? 7.462 -17.650 -15.316 1.00 92.75 257 ALA A CA 1
ATOM 2009 C C . ALA A 1 257 ? 7.367 -16.232 -15.908 1.00 92.75 257 ALA A C 1
ATOM 2011 O O . ALA A 1 257 ? 8.237 -15.834 -16.678 1.00 92.75 257 ALA A O 1
ATOM 2012 N N . VAL A 1 258 ? 6.374 -15.437 -15.485 1.00 92.50 258 VAL A N 1
ATOM 2013 C CA . VAL A 1 258 ? 6.239 -14.019 -15.877 1.00 92.50 258 VAL A CA 1
ATOM 2014 C C . VAL A 1 258 ? 7.469 -13.203 -15.472 1.00 92.50 258 VAL A C 1
ATOM 2016 O O . VAL A 1 258 ? 8.011 -12.466 -16.291 1.00 92.50 258 VAL A O 1
ATOM 2019 N N . ALA A 1 259 ? 7.934 -13.339 -14.227 1.00 92.31 259 ALA A N 1
ATOM 2020 C CA . ALA A 1 259 ? 9.111 -12.631 -13.732 1.00 92.31 259 ALA A CA 1
ATOM 2021 C C . ALA A 1 259 ? 10.379 -13.007 -14.511 1.00 92.31 259 ALA A C 1
ATOM 2023 O O . ALA A 1 259 ? 11.159 -12.120 -14.854 1.00 92.31 259 ALA A O 1
ATOM 2024 N N . SER A 1 260 ? 10.567 -14.298 -14.815 1.00 92.81 260 SER A N 1
ATOM 2025 C CA . SER A 1 260 ? 11.703 -14.775 -15.613 1.00 92.81 260 SER A CA 1
ATOM 2026 C C . SER A 1 260 ? 11.666 -14.200 -17.027 1.00 92.81 260 SER A C 1
ATOM 2028 O O . SER A 1 260 ? 12.649 -13.628 -17.480 1.00 92.81 260 SER A O 1
ATOM 2030 N N . GLU A 1 261 ? 10.514 -14.266 -17.695 1.00 93.88 261 GLU A N 1
ATOM 2031 C CA . GLU A 1 261 ? 10.371 -13.762 -19.061 1.00 93.88 261 GLU A CA 1
ATOM 2032 C C . GLU A 1 261 ? 10.611 -12.241 -19.124 1.00 93.88 261 GLU A C 1
ATOM 2034 O O . GLU A 1 261 ? 11.368 -11.768 -19.969 1.00 93.88 261 GLU A O 1
ATOM 2039 N N . LEU A 1 262 ? 10.061 -11.466 -18.176 1.00 91.19 262 LEU A N 1
ATOM 2040 C CA . LEU A 1 262 ? 10.321 -10.021 -18.071 1.00 91.19 262 LEU A CA 1
ATOM 2041 C C . LEU A 1 262 ? 11.807 -9.712 -17.848 1.00 91.19 262 LEU A C 1
ATOM 2043 O O . LEU A 1 262 ? 12.329 -8.745 -18.409 1.00 91.19 262 LEU A O 1
ATOM 2047 N N . LYS A 1 263 ? 12.486 -10.529 -17.035 1.00 89.69 263 LYS A N 1
ATOM 2048 C CA . LYS A 1 263 ? 13.916 -10.389 -16.749 1.00 89.69 263 LYS A CA 1
ATOM 2049 C C . LYS A 1 263 ? 14.780 -10.637 -17.982 1.00 89.69 263 LYS A C 1
ATOM 2051 O O . LYS A 1 263 ? 15.787 -9.951 -18.134 1.00 89.69 263 LYS A O 1
ATOM 2056 N N . ASP A 1 264 ? 14.393 -11.581 -18.835 1.00 90.06 264 ASP A N 1
ATOM 2057 C CA . ASP A 1 264 ? 15.212 -12.033 -19.961 1.00 90.06 264 ASP A CA 1
ATOM 2058 C C . ASP A 1 264 ? 14.930 -11.246 -21.249 1.00 90.06 264 ASP A C 1
ATOM 2060 O O . ASP A 1 264 ? 15.845 -10.994 -22.037 1.00 90.06 264 ASP A O 1
ATOM 2064 N N . THR A 1 265 ? 13.681 -10.813 -21.472 1.00 91.88 265 THR A N 1
ATOM 2065 C CA . THR A 1 265 ? 13.259 -10.219 -22.755 1.00 91.88 265 THR A CA 1
ATOM 2066 C C . THR A 1 265 ? 12.687 -8.794 -22.659 1.00 91.88 265 THR A C 1
ATOM 2068 O O . THR A 1 265 ? 12.311 -8.209 -23.683 1.00 91.88 265 THR A O 1
ATOM 2071 N N . SER A 1 266 ? 12.703 -8.164 -21.475 1.00 92.19 266 SER A N 1
ATOM 2072 C CA . SER A 1 266 ? 12.210 -6.788 -21.241 1.00 92.19 266 SER A CA 1
ATOM 2073 C C . SER A 1 266 ? 10.765 -6.594 -21.731 1.00 92.19 266 SER A C 1
ATOM 2075 O O . SER A 1 266 ? 9.883 -7.397 -21.455 1.00 92.19 266 SER A O 1
ATOM 2077 N N . CYS A 1 267 ? 10.506 -5.540 -22.511 1.00 94.38 267 CYS A N 1
ATOM 2078 C CA . CYS A 1 267 ? 9.212 -5.234 -23.103 1.00 94.38 267 CYS A CA 1
ATOM 2079 C C . CYS A 1 267 ? 8.698 -6.307 -24.066 1.00 94.38 267 CYS A C 1
ATOM 2081 O O . CYS A 1 267 ? 7.487 -6.451 -24.209 1.00 94.38 267 CYS A O 1
ATOM 2083 N N . ARG A 1 268 ? 9.577 -7.106 -24.692 1.00 94.75 268 ARG A N 1
ATOM 2084 C CA . ARG A 1 268 ? 9.139 -8.186 -25.592 1.00 94.75 268 ARG A CA 1
ATOM 2085 C C . ARG A 1 268 ? 8.352 -9.263 -24.838 1.00 94.75 268 ARG A C 1
ATOM 2087 O O . ARG A 1 268 ? 7.409 -9.814 -25.404 1.00 94.75 268 ARG A O 1
ATOM 2094 N N . ALA A 1 269 ? 8.675 -9.476 -23.561 1.00 94.88 269 ALA A N 1
ATOM 2095 C CA . ALA A 1 269 ? 7.971 -10.388 -22.665 1.00 94.88 269 ALA A CA 1
ATOM 2096 C C . ALA A 1 269 ? 6.465 -10.133 -22.633 1.00 94.88 269 ALA A C 1
ATOM 2098 O O . ALA A 1 269 ? 5.682 -11.072 -22.552 1.00 94.88 269 ALA A O 1
ATOM 2099 N N . ILE A 1 270 ? 6.047 -8.867 -22.717 1.00 95.25 270 ILE A N 1
ATOM 2100 C CA . ILE A 1 270 ? 4.641 -8.471 -22.601 1.00 95.25 270 ILE A CA 1
ATOM 2101 C C . ILE A 1 270 ? 3.806 -9.126 -23.708 1.00 95.25 270 ILE A C 1
ATOM 2103 O O . ILE A 1 270 ? 2.766 -9.715 -23.422 1.00 95.25 270 ILE A O 1
ATOM 2107 N N . ALA A 1 271 ? 4.281 -9.080 -24.956 1.00 94.44 271 ALA A N 1
ATOM 2108 C CA . ALA A 1 271 ? 3.590 -9.700 -26.084 1.00 94.44 271 ALA A CA 1
ATOM 2109 C C . ALA A 1 271 ? 3.560 -11.232 -25.958 1.00 94.44 271 ALA A C 1
ATOM 2111 O O . ALA A 1 271 ? 2.520 -11.847 -26.190 1.00 94.44 271 ALA A O 1
ATOM 2112 N N . THR A 1 272 ? 4.674 -11.841 -25.536 1.00 95.44 272 THR A N 1
ATOM 2113 C CA . THR A 1 272 ? 4.774 -13.290 -25.296 1.00 95.44 272 THR A CA 1
ATOM 2114 C C . THR A 1 272 ? 3.796 -13.748 -24.212 1.00 95.44 272 THR A C 1
ATOM 2116 O O . THR A 1 272 ? 3.073 -14.726 -24.390 1.00 95.44 272 THR A O 1
ATOM 2119 N N . ILE A 1 273 ? 3.737 -13.023 -23.094 1.00 94.62 273 ILE A N 1
ATOM 2120 C CA . ILE A 1 273 ? 2.867 -13.338 -21.958 1.00 94.62 273 ILE A CA 1
ATOM 2121 C C . ILE A 1 273 ? 1.399 -13.162 -22.345 1.00 94.62 273 ILE A C 1
ATOM 2123 O O . ILE A 1 273 ? 0.578 -14.022 -22.025 1.00 94.62 273 ILE A O 1
ATOM 2127 N N . HIS A 1 274 ? 1.070 -12.106 -23.090 1.00 95.06 274 HIS A N 1
ATOM 2128 C CA . HIS A 1 274 ? -0.282 -11.913 -23.598 1.00 95.06 274 HIS A CA 1
ATOM 2129 C C . HIS A 1 274 ? -0.709 -13.057 -24.527 1.00 95.06 274 HIS A C 1
ATOM 2131 O O . HIS A 1 274 ? -1.787 -13.616 -24.342 1.00 95.06 274 HIS A O 1
ATOM 2137 N N . ALA A 1 275 ? 0.149 -13.467 -25.465 1.00 94.94 275 ALA A N 1
ATOM 2138 C CA . ALA A 1 275 ? -0.149 -14.557 -26.393 1.00 94.94 275 ALA A CA 1
ATOM 2139 C C . ALA A 1 275 ? -0.314 -15.916 -25.690 1.00 94.94 275 ALA A C 1
ATOM 2141 O O . ALA A 1 275 ? -1.235 -16.665 -26.006 1.00 94.94 275 ALA A O 1
ATOM 2142 N N . ASN A 1 276 ? 0.549 -16.227 -24.719 1.00 94.12 276 ASN A N 1
ATOM 2143 C CA . ASN A 1 276 ? 0.563 -17.538 -24.067 1.00 94.12 276 ASN A CA 1
ATOM 2144 C C . ASN A 1 276 ? -0.476 -17.674 -22.949 1.00 94.12 276 ASN A C 1
ATOM 2146 O O . ASN A 1 276 ? -0.965 -18.773 -22.695 1.00 94.12 276 ASN A O 1
ATOM 2150 N N . PHE A 1 277 ? -0.807 -16.575 -22.267 1.00 92.06 277 PHE A N 1
ATOM 2151 C CA . PHE A 1 277 ? -1.623 -16.608 -21.050 1.00 92.06 277 PHE A CA 1
ATOM 2152 C C . PHE A 1 277 ? -2.885 -15.748 -21.123 1.00 92.06 277 PHE A C 1
ATOM 2154 O O . PHE A 1 277 ? -3.631 -15.695 -20.149 1.00 92.06 277 PHE A O 1
ATOM 2161 N N . SER A 1 278 ? -3.136 -15.069 -22.249 1.00 93.81 278 SER A N 1
ATOM 2162 C CA . SER A 1 278 ? -4.238 -14.102 -22.393 1.00 93.81 278 SER A CA 1
ATOM 2163 C C . SER A 1 278 ? -4.229 -13.012 -21.309 1.00 93.81 278 SER A C 1
ATOM 2165 O O . SER A 1 278 ? -5.273 -12.467 -20.956 1.00 93.81 278 SER A O 1
ATOM 2167 N N . LEU A 1 279 ? -3.047 -12.691 -20.767 1.00 92.69 279 LEU A N 1
ATOM 2168 C CA . LEU A 1 279 ? -2.868 -11.690 -19.719 1.00 92.69 279 LEU A CA 1
ATOM 2169 C C . LEU A 1 279 ? -2.250 -10.423 -20.310 1.00 92.69 279 LEU A C 1
ATOM 2171 O O . LEU A 1 279 ? -1.104 -10.430 -20.753 1.00 92.69 279 LEU A O 1
ATOM 2175 N N . ASP A 1 280 ? -2.999 -9.323 -20.300 1.00 94.00 280 ASP A N 1
ATOM 2176 C CA . ASP A 1 280 ? -2.462 -8.007 -20.644 1.00 94.00 280 ASP A CA 1
ATOM 2177 C C . ASP A 1 280 ? -1.794 -7.361 -19.419 1.00 94.00 280 ASP A C 1
ATOM 2179 O O . ASP A 1 280 ? -2.444 -6.757 -18.562 1.00 94.00 280 ASP A O 1
ATOM 2183 N N . LEU A 1 281 ? -0.466 -7.471 -19.349 1.00 92.12 281 LEU A N 1
ATOM 2184 C CA . LEU A 1 281 ? 0.317 -6.847 -18.283 1.00 92.12 281 LEU A CA 1
ATOM 2185 C C . LEU A 1 281 ? 0.265 -5.308 -18.319 1.00 92.12 281 LEU A C 1
ATOM 2187 O O . LEU A 1 281 ? 0.447 -4.666 -17.286 1.00 92.12 281 LEU A O 1
ATOM 2191 N N . CYS A 1 282 ? -0.008 -4.702 -19.479 1.00 93.06 282 CYS A N 1
ATOM 2192 C CA . CYS A 1 282 ? -0.172 -3.255 -19.620 1.00 93.06 282 CYS A CA 1
ATOM 2193 C C . CYS A 1 282 ? -1.554 -2.764 -19.152 1.00 93.06 282 CYS A C 1
ATOM 2195 O O . CYS A 1 282 ? -1.755 -1.548 -19.050 1.00 93.06 282 CYS A O 1
ATOM 2197 N N . ALA A 1 283 ? -2.495 -3.672 -18.872 1.00 89.88 283 ALA A N 1
ATOM 2198 C CA . ALA A 1 283 ? -3.802 -3.379 -18.284 1.00 89.88 283 ALA A CA 1
ATOM 2199 C C . ALA A 1 283 ? -3.900 -3.748 -16.791 1.00 89.88 283 ALA A C 1
ATOM 2201 O O . ALA A 1 283 ? -4.784 -3.230 -16.107 1.00 89.88 283 ALA A O 1
ATOM 2202 N N . ASP A 1 284 ? -3.000 -4.589 -16.263 1.00 82.56 284 ASP A N 1
ATOM 2203 C CA . ASP A 1 284 ? -2.993 -4.983 -14.846 1.00 82.56 284 ASP A CA 1
ATOM 2204 C C . ASP A 1 284 ? -2.793 -3.775 -13.929 1.00 82.56 284 ASP A C 1
ATOM 2206 O O . ASP A 1 284 ? -1.781 -3.093 -14.013 1.00 82.56 284 ASP A O 1
ATOM 2210 N N . ALA A 1 285 ? -3.713 -3.514 -13.002 1.00 75.62 285 ALA A N 1
ATOM 2211 C CA . ALA A 1 285 ? -3.675 -2.284 -12.215 1.00 75.62 285 ALA A CA 1
ATOM 2212 C C . ALA A 1 285 ? -2.385 -2.091 -11.387 1.00 75.62 285 ALA A C 1
ATOM 2214 O O . ALA A 1 285 ? -1.999 -0.947 -11.159 1.00 75.62 285 ALA A O 1
ATOM 2215 N N . ASN A 1 286 ? -1.708 -3.174 -10.984 1.00 76.56 286 ASN A N 1
ATOM 2216 C CA . ASN A 1 286 ? -0.504 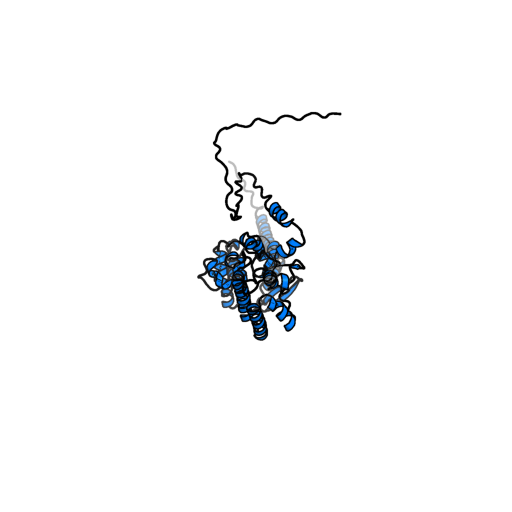-3.115 -10.152 1.00 76.56 286 ASN A CA 1
ATOM 2217 C C . ASN A 1 286 ? 0.772 -2.944 -10.990 1.00 76.56 286 ASN A C 1
ATOM 2219 O O . ASN A 1 286 ? 1.709 -2.276 -10.562 1.00 76.56 286 ASN A O 1
ATOM 2223 N N . LEU A 1 287 ? 0.824 -3.562 -12.175 1.00 82.25 287 LEU A N 1
ATOM 2224 C CA . LEU A 1 287 ? 1.992 -3.521 -13.066 1.00 82.25 287 LEU A CA 1
ATOM 2225 C C . LEU A 1 287 ? 1.900 -2.430 -14.132 1.00 82.25 287 LEU A C 1
ATOM 2227 O O . LEU A 1 287 ? 2.923 -1.975 -14.644 1.00 82.25 287 LEU A O 1
ATOM 2231 N N . ARG A 1 288 ? 0.686 -1.993 -14.464 1.00 83.25 288 ARG A N 1
ATOM 2232 C CA . ARG A 1 288 ? 0.387 -1.048 -15.540 1.00 83.25 288 ARG A CA 1
ATOM 2233 C C . ARG A 1 288 ? 1.221 0.225 -15.449 1.00 83.25 288 ARG A C 1
ATOM 2235 O O . ARG A 1 288 ? 1.844 0.547 -16.460 1.00 83.25 288 ARG A O 1
ATOM 2242 N N . PRO A 1 289 ? 1.317 0.934 -14.305 1.00 81.69 289 PRO A N 1
ATOM 2243 C CA . PRO A 1 289 ? 2.098 2.164 -14.258 1.00 81.69 289 PRO A CA 1
ATOM 2244 C C . PRO A 1 289 ? 3.589 1.942 -14.537 1.00 81.69 289 PRO A C 1
ATOM 2246 O O . PRO A 1 289 ? 4.221 2.732 -15.239 1.00 81.69 289 PRO A O 1
ATOM 2249 N N . ALA A 1 290 ? 4.141 0.843 -14.023 1.00 84.12 290 ALA A N 1
ATOM 2250 C CA . ALA A 1 290 ? 5.527 0.455 -14.230 1.00 84.12 290 ALA A CA 1
ATOM 2251 C C . ALA A 1 290 ? 5.809 0.094 -15.686 1.00 84.12 290 ALA A C 1
ATOM 2253 O O . ALA A 1 290 ? 6.694 0.668 -16.322 1.00 84.12 290 ALA A O 1
ATOM 2254 N N . LEU A 1 291 ? 5.037 -0.846 -16.227 1.00 90.31 291 LEU A N 1
ATOM 2255 C CA . LEU A 1 291 ? 5.263 -1.381 -17.561 1.00 90.31 291 LEU A CA 1
ATOM 2256 C C . LEU A 1 291 ? 4.988 -0.337 -18.633 1.00 90.31 291 LEU A C 1
ATOM 2258 O O . LEU A 1 291 ? 5.800 -0.202 -19.538 1.00 90.31 291 LEU A O 1
ATOM 2262 N N . ARG A 1 292 ? 3.947 0.491 -18.497 1.00 90.62 292 ARG A N 1
ATOM 2263 C CA . ARG A 1 292 ? 3.706 1.609 -19.427 1.00 90.62 292 ARG A CA 1
ATOM 2264 C C . ARG A 1 292 ? 4.834 2.626 -19.442 1.00 90.62 292 ARG A C 1
ATOM 2266 O O . ARG A 1 292 ? 5.083 3.242 -20.471 1.00 90.62 292 ARG A O 1
ATOM 2273 N N . SER A 1 293 ? 5.554 2.766 -18.335 1.00 86.38 293 SER A N 1
ATOM 2274 C CA . SER A 1 293 ? 6.714 3.644 -18.317 1.00 86.38 293 SER A CA 1
ATOM 2275 C C . SER A 1 293 ? 8.002 3.052 -18.861 1.00 86.38 293 SER A C 1
ATOM 2277 O O . SER A 1 293 ? 8.810 3.786 -19.423 1.00 86.38 293 SER A O 1
ATOM 2279 N N . MET A 1 294 ? 8.222 1.752 -18.674 1.00 88.69 294 MET A N 1
ATOM 2280 C CA . MET A 1 294 ? 9.417 1.071 -19.180 1.00 88.69 294 MET A CA 1
ATOM 2281 C C . MET A 1 294 ? 9.243 0.599 -20.624 1.00 88.69 294 MET A C 1
ATOM 2283 O O . MET A 1 294 ? 10.229 0.425 -21.335 1.00 88.69 294 MET A O 1
ATOM 2287 N N . CYS A 1 295 ? 7.999 0.397 -21.047 1.00 93.62 295 CYS A N 1
ATOM 2288 C CA . CYS A 1 295 ? 7.592 -0.168 -22.327 1.00 93.62 295 CYS A CA 1
ATOM 2289 C C . CYS A 1 295 ? 6.447 0.640 -22.957 1.00 93.62 295 CYS A C 1
ATOM 2291 O O . CYS A 1 295 ? 5.390 0.077 -23.262 1.00 93.62 295 CYS A O 1
ATOM 2293 N N . PRO A 1 296 ? 6.602 1.967 -23.120 1.00 93.69 296 PRO A N 1
ATOM 2294 C CA . PRO A 1 296 ? 5.519 2.823 -23.576 1.00 93.69 296 PRO A CA 1
ATOM 2295 C C . PRO A 1 296 ? 4.973 2.440 -24.952 1.00 93.69 296 PRO A C 1
ATOM 2297 O O . PRO A 1 296 ? 3.760 2.451 -25.128 1.00 93.69 296 PRO A O 1
ATOM 2300 N N . LYS A 1 297 ? 5.810 2.072 -25.927 1.00 95.19 297 LYS A N 1
ATOM 2301 C CA . LYS A 1 297 ? 5.325 1.700 -27.265 1.00 95.19 297 LYS A CA 1
ATOM 2302 C C . LYS A 1 297 ? 4.646 0.340 -27.245 1.00 95.19 297 LYS A C 1
ATOM 2304 O O . LYS A 1 297 ? 3.554 0.201 -27.790 1.00 95.19 297 LYS A O 1
ATOM 2309 N N . THR A 1 298 ? 5.254 -0.645 -26.583 1.00 95.88 298 THR A N 1
ATOM 2310 C CA . THR A 1 298 ? 4.643 -1.974 -26.437 1.00 95.88 298 THR A CA 1
ATOM 2311 C C . THR A 1 298 ? 3.287 -1.883 -25.728 1.00 95.88 298 THR A C 1
ATOM 2313 O O . THR A 1 298 ? 2.336 -2.533 -26.150 1.00 95.88 298 THR A O 1
ATOM 2316 N N . CYS A 1 299 ? 3.160 -1.022 -24.715 1.00 95.25 299 CYS A N 1
ATOM 2317 C CA . CYS A 1 299 ? 1.897 -0.774 -24.022 1.00 95.25 299 CYS A CA 1
ATOM 2318 C C . CYS A 1 299 ? 0.968 0.249 -24.710 1.00 95.25 299 CYS A C 1
ATOM 2320 O O . CYS A 1 299 ? -0.061 0.611 -24.138 1.00 95.25 299 CYS A O 1
ATOM 2322 N N . GLY A 1 300 ? 1.301 0.738 -25.910 1.00 94.94 300 GLY A N 1
ATOM 2323 C CA . GLY A 1 300 ? 0.438 1.622 -26.701 1.00 94.94 300 GLY A CA 1
ATOM 2324 C C . GLY A 1 300 ? 0.330 3.072 -26.214 1.00 94.94 300 GLY A C 1
ATOM 2325 O O . GLY A 1 300 ? -0.583 3.789 -26.631 1.00 94.94 300 GLY A O 1
ATOM 2326 N N . CYS A 1 301 ? 1.252 3.539 -25.371 1.00 93.38 301 CYS A N 1
ATOM 2327 C CA . CYS A 1 301 ? 1.328 4.933 -24.933 1.00 93.38 301 CYS A CA 1
ATOM 2328 C C . CYS A 1 301 ? 1.599 5.907 -26.086 1.00 93.38 301 CYS A C 1
ATOM 2330 O O . CYS A 1 301 ? 1.282 7.076 -25.977 1.00 93.38 301 CYS A O 1
ATOM 2332 N N . ASP A 1 302 ? 2.148 5.478 -27.218 1.00 93.44 302 ASP A N 1
ATOM 2333 C CA . ASP A 1 302 ? 2.273 6.311 -28.423 1.00 93.44 302 ASP A CA 1
ATOM 2334 C C . ASP A 1 302 ? 0.925 6.534 -29.145 1.00 93.44 302 ASP A C 1
ATOM 2336 O O . ASP A 1 302 ? 0.781 7.430 -29.988 1.00 93.44 302 ASP A O 1
ATOM 2340 N N . LYS A 1 303 ? -0.081 5.712 -28.824 1.00 93.25 303 LYS A N 1
ATOM 2341 C CA . LYS A 1 303 ? -1.408 5.734 -29.448 1.00 93.25 303 LYS A CA 1
ATOM 2342 C C . LYS A 1 303 ? -2.447 6.424 -28.583 1.00 93.25 303 LYS A C 1
ATOM 2344 O O . LYS A 1 303 ? -3.200 7.246 -29.115 1.00 93.25 303 LYS A O 1
ATOM 2349 N N . GLN A 1 304 ? -2.481 6.092 -27.293 1.00 90.81 304 GLN A N 1
ATOM 2350 C CA . GLN A 1 304 ? -3.496 6.555 -26.355 1.00 90.81 304 GLN A CA 1
ATOM 2351 C C . GLN A 1 304 ? -2.874 6.938 -25.003 1.00 90.81 304 GLN A C 1
ATOM 2353 O O . GLN A 1 304 ? -2.143 6.135 -24.421 1.00 90.81 304 GLN A O 1
ATOM 2358 N N . PRO A 1 305 ? -3.177 8.138 -24.473 1.00 88.75 305 PRO A N 1
ATOM 2359 C CA . PRO A 1 305 ? -2.778 8.506 -23.124 1.00 88.75 305 PRO A CA 1
ATOM 2360 C C . PRO A 1 305 ? -3.501 7.678 -22.078 1.00 88.75 305 PRO A C 1
ATOM 2362 O O . PRO A 1 305 ? -4.679 7.355 -22.211 1.00 88.75 305 PRO A O 1
ATOM 2365 N N . GLY A 1 306 ? -2.772 7.346 -21.020 1.00 86.44 306 GLY A N 1
ATOM 2366 C CA . GLY A 1 306 ? -3.307 6.656 -19.862 1.00 86.44 306 GLY A CA 1
ATOM 2367 C C . GLY A 1 306 ? -2.306 6.636 -18.716 1.00 86.44 306 GLY A C 1
ATOM 2368 O O . GLY A 1 306 ? -1.137 6.984 -18.894 1.00 86.44 306 GLY A O 1
ATOM 2369 N N . ASP A 1 307 ? -2.778 6.201 -17.551 1.00 83.06 307 ASP A N 1
ATOM 2370 C CA . ASP A 1 307 ? -1.986 6.156 -16.320 1.00 83.06 307 ASP A CA 1
ATOM 2371 C C . ASP A 1 307 ? -0.647 5.441 -16.542 1.00 83.06 307 ASP A C 1
ATOM 2373 O O . ASP A 1 307 ? -0.601 4.348 -17.119 1.00 83.06 307 ASP A O 1
ATOM 2377 N N . GLY A 1 308 ? 0.440 6.070 -16.088 1.00 82.94 308 GLY A N 1
ATOM 2378 C CA . GLY A 1 308 ? 1.805 5.553 -16.197 1.00 82.94 308 GLY A CA 1
ATOM 2379 C C . GLY A 1 308 ? 2.503 5.742 -17.545 1.00 82.94 308 GLY A C 1
ATOM 2380 O O . GLY A 1 308 ? 3.682 5.400 -17.650 1.00 82.94 308 GLY A O 1
ATOM 2381 N N . CYS A 1 309 ? 1.829 6.282 -18.564 1.00 89.06 309 CYS A N 1
ATOM 2382 C CA . CYS A 1 309 ? 2.487 6.638 -19.819 1.00 89.06 309 CYS A CA 1
ATOM 2383 C C . CYS A 1 309 ? 3.368 7.891 -19.647 1.00 89.06 309 CYS A C 1
ATOM 2385 O O . CYS A 1 309 ? 2.906 8.878 -19.070 1.00 89.06 309 CYS A O 1
ATOM 2387 N N . PRO A 1 310 ? 4.606 7.909 -20.180 1.00 88.06 310 PRO A N 1
ATOM 2388 C CA . PRO A 1 310 ? 5.441 9.106 -20.184 1.00 88.06 310 PRO A CA 1
ATOM 2389 C C . PRO A 1 310 ? 4.754 10.261 -20.918 1.00 88.06 310 PRO A C 1
ATOM 2391 O O . PRO A 1 310 ? 4.234 10.079 -22.021 1.00 88.06 310 PRO A O 1
ATOM 2394 N N . VAL A 1 311 ? 4.807 11.470 -20.355 1.00 84.50 311 VAL A N 1
ATOM 2395 C CA . VAL A 1 311 ? 4.176 12.668 -20.947 1.00 84.50 311 VAL A CA 1
ATOM 2396 C C . VAL A 1 311 ? 4.676 12.958 -22.371 1.00 84.50 311 VAL A C 1
ATOM 2398 O O . VAL A 1 311 ? 3.918 13.400 -23.235 1.00 84.50 311 VAL A O 1
ATOM 2401 N N . MET A 1 312 ? 5.933 12.612 -22.657 1.00 85.31 312 MET A N 1
ATOM 2402 C CA . MET A 1 312 ? 6.569 12.799 -23.965 1.00 85.31 312 MET A CA 1
ATOM 2403 C C . MET A 1 312 ? 6.041 11.861 -25.058 1.00 85.31 312 MET A C 1
ATOM 2405 O O . MET A 1 312 ? 6.298 12.094 -26.236 1.00 85.31 312 MET A O 1
ATOM 2409 N N . CYS A 1 313 ? 5.270 10.825 -24.717 1.00 90.62 313 CYS A N 1
ATOM 2410 C CA . CYS A 1 313 ? 4.591 10.006 -25.723 1.00 90.62 313 CYS A CA 1
ATOM 2411 C C . CYS A 1 313 ? 3.512 10.767 -26.500 1.00 90.62 313 CYS A C 1
ATOM 2413 O O . CYS A 1 313 ? 3.148 10.358 -27.601 1.00 90.62 313 CYS A O 1
ATOM 2415 N N . PHE A 1 314 ? 3.039 11.896 -25.966 1.00 85.12 314 PHE A N 1
ATOM 2416 C CA . PHE A 1 314 ? 1.933 12.663 -26.541 1.00 85.12 314 PHE A CA 1
ATOM 2417 C C . PHE A 1 314 ? 2.365 14.011 -27.117 1.00 85.12 314 PHE A C 1
ATOM 2419 O O . PHE A 1 314 ? 1.633 14.590 -27.919 1.00 85.12 314 PHE A O 1
ATOM 2426 N N . SER A 1 315 ? 3.559 14.500 -26.772 1.00 71.19 315 SER A N 1
ATOM 2427 C CA . SER A 1 315 ? 4.039 15.831 -27.167 1.00 71.19 315 SER A CA 1
ATOM 2428 C C . SER A 1 315 ? 4.209 16.001 -28.684 1.00 71.19 315 SER A C 1
ATOM 2430 O O . SER A 1 315 ? 4.065 17.108 -29.191 1.00 71.19 315 SER A O 1
ATOM 2432 N N . GLY A 1 316 ? 4.409 14.915 -29.439 1.00 65.00 316 GLY A N 1
ATOM 2433 C CA . GLY A 1 316 ? 4.445 14.953 -30.907 1.00 65.00 316 GLY A CA 1
ATOM 2434 C C . GLY A 1 316 ? 3.081 15.165 -31.582 1.00 65.00 316 GLY A C 1
ATOM 2435 O O . GLY A 1 316 ? 3.039 15.598 -32.730 1.00 65.00 316 GLY A O 1
ATOM 2436 N N . ARG A 1 317 ? 1.963 14.883 -30.893 1.00 58.56 317 ARG A N 1
ATOM 2437 C CA . ARG A 1 317 ? 0.602 15.123 -31.418 1.00 58.56 317 ARG A CA 1
ATOM 2438 C C . ARG A 1 317 ? 0.059 16.502 -31.054 1.00 58.56 317 ARG A C 1
ATOM 2440 O O . ARG A 1 317 ? -0.767 17.034 -31.787 1.00 58.56 317 ARG A O 1
ATOM 2447 N N . TYR A 1 318 ? 0.537 17.083 -29.956 1.00 58.03 318 TYR A N 1
ATOM 2448 C CA . TYR A 1 318 ? 0.175 18.423 -29.499 1.00 58.03 318 TYR A CA 1
ATOM 2449 C C . TYR A 1 318 ? 1.381 19.346 -29.687 1.00 58.03 318 TYR A C 1
ATOM 2451 O O . TYR A 1 318 ? 2.123 19.601 -28.742 1.00 58.03 318 TYR A O 1
ATOM 2459 N N . GLY A 1 319 ? 1.625 19.786 -30.925 1.00 47.81 319 GLY A N 1
ATOM 2460 C CA . GLY A 1 319 ? 2.799 20.587 -31.282 1.00 47.81 319 GLY A CA 1
ATOM 2461 C C . GLY A 1 319 ? 3.111 21.706 -30.275 1.00 47.81 319 GLY A C 1
ATOM 2462 O O . GLY A 1 319 ? 2.220 22.451 -29.880 1.00 47.81 319 GLY A O 1
ATOM 2463 N N . ALA A 1 320 ? 4.382 21.789 -29.865 1.00 50.81 320 ALA A N 1
ATOM 2464 C CA . ALA A 1 320 ? 5.066 22.896 -29.174 1.00 50.81 320 ALA A CA 1
ATOM 2465 C C . ALA A 1 320 ? 4.493 23.475 -27.851 1.00 50.81 320 ALA A C 1
ATOM 2467 O O . ALA A 1 320 ? 5.237 24.141 -27.136 1.00 50.81 320 ALA A O 1
ATOM 2468 N N . SER A 1 321 ? 3.250 23.200 -27.449 1.00 54.66 321 SER A N 1
ATOM 2469 C CA . SER A 1 321 ? 2.604 23.894 -26.313 1.00 54.66 321 SER A CA 1
ATOM 2470 C C . SER A 1 321 ? 3.003 23.393 -24.914 1.00 54.66 321 SER A C 1
ATOM 2472 O O . SER A 1 321 ? 2.686 24.030 -23.911 1.00 54.66 321 SER A O 1
ATOM 2474 N N . PHE A 1 322 ? 3.729 22.274 -24.795 1.00 55.12 322 PHE A N 1
ATOM 2475 C CA . PHE A 1 322 ? 4.121 21.751 -23.476 1.00 55.12 322 PHE A CA 1
ATOM 2476 C C . PHE A 1 322 ? 5.220 22.597 -22.807 1.00 55.12 322 PHE A C 1
ATOM 2478 O O . PHE A 1 322 ? 5.209 22.770 -21.589 1.00 55.12 322 PHE A O 1
ATOM 2485 N N . ALA A 1 323 ? 6.118 23.198 -23.600 1.00 52.59 323 ALA A N 1
ATOM 2486 C CA . ALA A 1 323 ? 7.083 24.178 -23.097 1.00 52.59 323 ALA A CA 1
ATOM 2487 C C . ALA A 1 323 ? 6.381 25.446 -22.565 1.00 52.59 323 ALA A C 1
ATOM 2489 O O . ALA A 1 323 ? 6.824 26.024 -21.574 1.00 52.59 323 ALA A O 1
ATOM 2490 N N . GLU A 1 324 ? 5.239 25.830 -23.149 1.00 53.38 324 GLU A N 1
ATOM 2491 C CA . GLU A 1 324 ? 4.397 26.917 -22.632 1.00 53.38 324 GLU A CA 1
ATOM 2492 C C . GLU A 1 324 ? 3.639 26.518 -21.354 1.00 53.38 324 GLU A C 1
ATOM 2494 O O . GLU A 1 324 ? 3.562 27.320 -20.427 1.00 53.38 324 GLU A O 1
ATOM 2499 N N . MET A 1 325 ? 3.141 25.282 -21.226 1.00 50.56 325 MET A N 1
ATOM 2500 C CA . MET A 1 325 ? 2.439 24.832 -20.008 1.00 50.56 325 MET A CA 1
ATOM 2501 C C . MET A 1 325 ? 3.341 24.757 -18.765 1.00 50.56 325 MET A C 1
ATOM 2503 O O . MET A 1 325 ? 2.916 25.128 -17.664 1.00 50.56 325 MET A O 1
ATOM 2507 N N . VAL A 1 326 ? 4.602 24.341 -18.925 1.00 55.31 326 VAL A N 1
ATOM 2508 C CA . VAL A 1 326 ? 5.587 24.379 -17.828 1.00 55.31 326 VAL A CA 1
ATOM 2509 C C . VAL A 1 326 ? 5.953 25.830 -17.476 1.00 55.31 326 VAL A C 1
ATOM 2511 O O . VAL A 1 326 ? 6.065 26.162 -16.296 1.00 55.31 326 VAL A O 1
ATOM 2514 N N . ALA A 1 327 ? 6.027 26.733 -18.463 1.00 50.22 327 ALA A N 1
ATOM 2515 C CA . ALA A 1 327 ? 6.260 28.162 -18.229 1.00 50.22 327 ALA A CA 1
ATOM 2516 C C . ALA A 1 327 ? 5.077 28.875 -17.536 1.00 50.22 327 ALA A C 1
ATOM 2518 O O . ALA A 1 327 ? 5.282 29.837 -16.792 1.00 50.22 327 ALA A O 1
ATOM 2519 N N . VAL A 1 328 ? 3.842 28.399 -17.732 1.00 45.22 328 VAL A N 1
ATOM 2520 C CA . VAL A 1 328 ? 2.635 28.938 -17.079 1.00 45.22 328 VAL A CA 1
ATOM 2521 C C . VAL A 1 328 ? 2.516 28.474 -15.624 1.00 45.22 328 VAL A C 1
ATOM 2523 O O . VAL A 1 328 ? 2.117 29.267 -14.774 1.00 45.22 328 VAL A O 1
ATOM 2526 N N . SER A 1 329 ? 2.953 27.254 -15.294 1.00 44.12 329 SER A N 1
ATOM 2527 C CA . SER A 1 329 ? 2.933 26.744 -13.908 1.00 44.12 329 SER A CA 1
ATOM 2528 C C . SER A 1 329 ? 3.983 27.403 -12.997 1.00 44.12 329 SER A C 1
ATOM 2530 O O . SER A 1 329 ? 3.852 27.377 -11.776 1.00 44.12 329 SER A O 1
ATOM 2532 N N . GLY A 1 330 ? 5.000 28.052 -13.577 1.00 40.09 330 GLY A N 1
ATOM 2533 C CA . GLY A 1 330 ? 5.971 28.888 -12.859 1.00 40.09 330 GLY A CA 1
ATOM 2534 C C . GLY A 1 330 ? 5.477 30.304 -12.529 1.00 40.09 330 GLY A C 1
ATOM 2535 O O . GLY A 1 330 ? 6.189 31.062 -11.868 1.00 40.09 330 GLY A O 1
ATOM 2536 N N . ARG A 1 331 ? 4.272 30.701 -12.967 1.00 42.47 331 ARG A N 1
ATOM 2537 C CA . ARG A 1 331 ? 3.658 31.978 -12.581 1.00 42.47 331 ARG A CA 1
ATOM 2538 C C . ARG A 1 331 ? 2.530 31.736 -11.580 1.00 42.47 331 ARG A C 1
ATOM 2540 O O . ARG A 1 331 ? 1.566 31.044 -11.866 1.00 42.47 331 ARG A O 1
ATOM 2547 N N . VAL A 1 332 ? 2.623 32.461 -10.464 1.00 39.22 332 VAL A N 1
ATOM 2548 C CA . VAL A 1 332 ? 1.611 32.670 -9.410 1.00 39.22 332 VAL A CA 1
ATOM 2549 C C . VAL A 1 332 ? 1.708 31.738 -8.193 1.00 39.22 332 VAL A C 1
ATOM 2551 O O . VAL A 1 332 ? 0.803 30.980 -7.873 1.00 39.22 332 VAL A O 1
ATOM 2554 N N . LEU A 1 333 ? 2.747 31.967 -7.388 1.00 34.56 333 LEU A N 1
ATOM 2555 C CA . LEU A 1 333 ? 2.567 32.136 -5.943 1.00 34.56 333 LEU A CA 1
ATOM 2556 C C . LEU A 1 333 ? 3.139 33.507 -5.557 1.00 34.56 333 LEU A C 1
ATOM 2558 O O . LEU A 1 333 ? 4.322 33.659 -5.269 1.00 34.56 333 LEU A O 1
ATOM 2562 N N . ARG A 1 334 ? 2.297 34.548 -5.618 1.00 35.50 334 ARG A N 1
ATOM 2563 C CA . ARG A 1 334 ? 2.597 35.835 -4.974 1.00 35.50 334 ARG A CA 1
ATOM 2564 C C . ARG A 1 334 ? 2.391 35.652 -3.471 1.00 35.50 334 ARG A C 1
ATOM 2566 O O . ARG A 1 334 ? 1.250 35.557 -3.031 1.00 35.50 334 ARG A O 1
ATOM 2573 N N . SER A 1 335 ? 3.470 35.642 -2.696 1.00 35.91 335 SER A N 1
ATOM 2574 C CA . SER A 1 335 ? 3.384 35.987 -1.275 1.00 35.91 335 SER A CA 1
ATOM 2575 C C . SER A 1 335 ? 3.257 37.514 -1.150 1.00 35.91 335 SER A C 1
ATOM 2577 O O . SER A 1 335 ? 3.991 38.237 -1.837 1.00 35.91 335 SER A O 1
ATOM 2579 N N . PRO A 1 336 ? 2.336 38.044 -0.328 1.00 36.97 336 PRO A N 1
ATOM 2580 C CA . PRO A 1 336 ? 2.248 39.471 -0.074 1.00 36.97 336 PRO A CA 1
ATOM 2581 C C . PRO A 1 336 ? 3.375 39.885 0.883 1.00 36.97 336 PRO A C 1
ATOM 2583 O O . PRO A 1 336 ? 3.235 39.813 2.098 1.00 36.97 336 PRO A O 1
ATOM 2586 N N . GLY A 1 337 ? 4.489 40.344 0.311 1.00 54.38 337 GLY A N 1
ATOM 2587 C CA . GLY A 1 337 ? 5.558 41.037 1.034 1.00 54.38 337 GLY A CA 1
ATOM 2588 C C . GLY A 1 337 ? 6.869 40.260 1.095 1.00 54.38 337 GLY A C 1
ATOM 2589 O O . GLY A 1 337 ? 7.051 39.395 1.942 1.00 54.38 337 GLY A O 1
ATOM 2590 N N . GLY A 1 338 ? 7.815 40.615 0.226 1.00 38.19 338 GLY A N 1
ATOM 2591 C CA . GLY A 1 338 ? 9.201 40.153 0.325 1.00 38.19 338 GLY A CA 1
ATOM 2592 C C . GLY A 1 338 ? 9.858 39.988 -1.039 1.00 38.19 338 GLY A C 1
ATOM 2593 O O . GLY A 1 338 ? 9.320 39.321 -1.914 1.00 38.19 338 GLY A O 1
ATOM 2594 N N . GLN A 1 339 ? 10.999 40.645 -1.224 1.00 35.62 339 GLN A N 1
ATOM 2595 C CA . GLN A 1 339 ? 11.787 40.691 -2.456 1.00 35.62 339 GLN A CA 1
ATOM 2596 C C . GLN A 1 339 ? 12.126 39.289 -2.992 1.00 35.62 339 GLN A C 1
ATOM 2598 O O . GLN A 1 339 ? 12.524 38.408 -2.235 1.00 35.62 339 GLN A O 1
ATOM 2603 N N . ILE A 1 340 ? 12.014 39.108 -4.311 1.00 37.31 340 ILE A N 1
ATOM 2604 C CA . ILE A 1 340 ? 12.405 37.881 -5.012 1.00 37.31 340 ILE A CA 1
ATOM 2605 C C . ILE A 1 340 ? 13.744 38.134 -5.710 1.00 37.31 340 ILE A C 1
ATOM 2607 O O . ILE A 1 340 ? 13.821 38.959 -6.620 1.00 37.31 340 ILE A O 1
ATOM 2611 N N . ALA A 1 341 ? 14.779 37.388 -5.326 1.00 33.34 341 ALA A N 1
ATOM 2612 C CA . ALA A 1 341 ? 15.914 37.109 -6.197 1.00 33.34 341 ALA A CA 1
ATOM 2613 C C . ALA A 1 341 ? 15.547 35.885 -7.050 1.00 33.34 341 ALA A C 1
ATOM 2615 O O . ALA A 1 341 ? 15.433 34.774 -6.535 1.00 33.34 341 ALA A O 1
ATOM 2616 N N . ILE A 1 342 ? 15.303 36.093 -8.344 1.00 34.19 342 ILE A N 1
ATOM 2617 C CA . ILE A 1 342 ? 15.081 35.004 -9.300 1.00 34.19 342 ILE A CA 1
ATOM 2618 C C . ILE A 1 342 ? 16.462 34.520 -9.745 1.00 34.19 342 ILE A C 1
ATOM 2620 O O . ILE A 1 342 ? 17.082 35.117 -10.621 1.00 34.19 342 ILE A O 1
ATOM 2624 N N . GLY A 1 343 ? 16.958 33.453 -9.125 1.00 29.75 343 GLY A N 1
ATOM 2625 C CA . GLY A 1 343 ? 18.058 32.674 -9.682 1.00 29.75 343 GLY A CA 1
ATOM 2626 C C . GLY A 1 343 ? 17.518 31.790 -10.801 1.00 29.75 343 GLY A C 1
ATOM 2627 O O . GLY A 1 343 ? 16.988 30.716 -10.530 1.00 29.75 343 GLY A O 1
ATOM 2628 N N . ILE A 1 344 ? 17.618 32.248 -12.050 1.00 31.69 344 ILE A N 1
ATOM 2629 C CA . ILE A 1 344 ? 17.482 31.368 -13.214 1.00 31.69 344 ILE A CA 1
ATOM 2630 C C . ILE A 1 344 ? 18.734 30.491 -13.222 1.00 31.69 344 ILE A C 1
ATOM 2632 O O . ILE A 1 344 ? 19.844 30.980 -13.412 1.00 31.69 344 ILE A O 1
ATOM 2636 N N . ILE A 1 345 ? 18.560 29.205 -12.938 1.00 33.69 345 ILE A N 1
ATOM 2637 C CA . ILE A 1 345 ? 19.624 28.212 -13.044 1.00 33.69 345 ILE A CA 1
ATOM 2638 C C . ILE A 1 345 ? 19.744 27.838 -14.529 1.00 33.69 345 ILE A C 1
ATOM 2640 O O . ILE A 1 345 ? 18.996 27.002 -15.030 1.00 33.69 345 ILE A O 1
ATOM 2644 N N . ASP A 1 346 ? 20.676 28.486 -15.231 1.00 33.44 346 ASP A N 1
ATOM 2645 C CA . ASP A 1 346 ? 21.176 28.045 -16.535 1.00 33.44 346 ASP A CA 1
ATOM 2646 C C . ASP A 1 346 ? 21.984 26.751 -16.342 1.00 33.44 346 ASP A C 1
ATOM 2648 O O . ASP A 1 346 ? 23.140 26.773 -15.923 1.00 33.44 346 ASP A O 1
ATOM 2652 N N . TYR A 1 347 ? 21.375 25.603 -16.641 1.00 34.34 347 TYR A N 1
ATOM 2653 C CA . TYR A 1 347 ? 22.089 24.345 -16.882 1.00 34.34 347 TYR A CA 1
ATOM 2654 C C . TYR A 1 347 ? 21.801 23.875 -18.308 1.00 34.34 347 TYR A C 1
ATOM 2656 O O . TYR A 1 347 ? 21.020 22.957 -18.547 1.00 34.34 347 TYR A O 1
ATOM 2664 N N . LEU A 1 348 ? 22.469 24.510 -19.271 1.00 31.81 348 LEU A N 1
ATOM 2665 C CA . LEU A 1 348 ? 22.779 23.910 -20.565 1.00 31.81 348 LEU A CA 1
ATOM 2666 C C . LEU A 1 348 ? 24.288 24.067 -20.802 1.00 31.81 348 LEU A C 1
ATOM 2668 O O . LEU A 1 348 ? 24.843 25.158 -20.723 1.00 31.81 348 LEU A O 1
ATOM 2672 N N . SER A 1 349 ? 24.953 22.931 -21.006 1.00 29.53 349 SER A N 1
ATOM 2673 C CA . SER A 1 349 ? 26.410 22.765 -21.109 1.00 29.53 349 SER A CA 1
ATOM 2674 C C . SER A 1 349 ? 27.037 23.555 -22.279 1.00 29.53 349 SER A C 1
ATOM 2676 O O . SER A 1 349 ? 26.377 23.719 -23.307 1.00 29.53 349 SER A O 1
ATOM 2678 N N . PRO A 1 350 ? 28.326 23.964 -22.210 1.00 37.78 350 PRO A N 1
ATOM 2679 C CA . PRO A 1 350 ? 29.011 24.633 -23.309 1.00 37.78 350 PRO A CA 1
ATOM 2680 C C . PRO A 1 350 ? 29.731 23.617 -24.207 1.00 37.78 350 PRO A C 1
ATOM 2682 O O . PRO A 1 350 ? 30.667 22.943 -23.783 1.00 37.78 350 PRO A O 1
ATOM 2685 N N . VAL A 1 351 ? 29.340 23.544 -25.477 1.00 37.81 351 VAL A N 1
ATOM 2686 C CA . VAL A 1 351 ? 30.215 23.090 -26.566 1.00 37.81 351 VAL A CA 1
ATOM 2687 C C . VAL A 1 351 ? 30.001 24.061 -27.718 1.00 37.81 351 VAL A C 1
ATOM 2689 O O . VAL A 1 351 ? 29.000 23.951 -28.410 1.00 37.81 351 VAL A O 1
ATOM 2692 N N . ILE A 1 352 ? 30.905 25.034 -27.860 1.00 31.30 352 ILE A N 1
ATOM 2693 C CA . ILE A 1 352 ? 31.408 25.629 -29.112 1.00 31.30 352 ILE A CA 1
ATOM 2694 C C . ILE A 1 352 ? 32.554 26.590 -28.730 1.00 31.30 352 ILE A C 1
ATOM 2696 O O . ILE A 1 352 ? 32.426 27.426 -27.838 1.00 31.30 352 ILE A O 1
ATOM 2700 N N . SER A 1 353 ? 33.693 26.405 -29.397 1.00 27.11 353 SER A N 1
ATOM 2701 C CA . SER A 1 353 ? 34.941 27.175 -29.288 1.00 27.11 353 SER A CA 1
ATOM 2702 C C . SER A 1 353 ? 34.826 28.629 -29.795 1.00 27.11 353 SER A C 1
ATOM 2704 O O . SER A 1 353 ? 33.848 28.972 -30.458 1.00 27.11 353 SER A O 1
ATOM 2706 N N . PRO A 1 354 ? 35.814 29.500 -29.492 1.00 33.41 354 PRO A N 1
ATOM 2707 C CA . PRO A 1 354 ? 35.616 30.941 -29.394 1.00 33.41 354 PRO A CA 1
ATOM 2708 C C . PRO A 1 354 ? 35.802 31.674 -30.725 1.00 33.41 354 PRO A C 1
ATOM 2710 O O . PRO A 1 354 ? 36.706 31.371 -31.504 1.00 33.41 354 PRO A O 1
ATOM 2713 N N . VAL A 1 355 ? 35.005 32.725 -30.920 1.00 28.12 355 VAL A N 1
ATOM 2714 C CA . VAL A 1 355 ? 35.304 33.808 -31.860 1.00 28.12 355 VAL A CA 1
ATOM 2715 C C . VAL A 1 355 ? 35.754 35.023 -31.050 1.00 28.12 355 VAL A C 1
ATOM 2717 O O . VAL A 1 355 ? 35.141 35.402 -30.056 1.00 28.12 355 VAL A O 1
ATOM 2720 N N . ILE A 1 356 ? 36.896 35.555 -31.474 1.00 36.59 356 ILE A N 1
ATOM 2721 C CA . ILE A 1 356 ? 37.642 36.704 -30.950 1.00 36.59 356 ILE A CA 1
ATOM 2722 C C . ILE A 1 356 ? 36.803 37.998 -31.041 1.00 36.59 356 ILE A C 1
ATOM 2724 O O . ILE A 1 356 ? 35.794 38.020 -31.736 1.00 36.59 356 ILE A O 1
ATOM 2728 N N . TRP A 1 357 ? 37.311 39.061 -30.399 1.00 30.30 357 TRP A N 1
ATOM 2729 C CA . TRP A 1 357 ? 36.935 40.491 -30.365 1.00 30.30 357 TRP A CA 1
ATOM 2730 C C . TRP A 1 357 ? 36.404 40.862 -28.975 1.00 30.30 357 TRP A C 1
ATOM 2732 O O . TRP A 1 357 ? 35.529 40.208 -28.438 1.00 30.30 357 TRP A O 1
ATOM 2742 N N . GLY A 1 358 ? 36.876 41.885 -28.278 1.00 27.77 358 GLY A N 1
ATOM 2743 C CA . GLY A 1 358 ? 37.827 42.948 -28.561 1.00 27.77 358 GLY A CA 1
ATOM 2744 C C . GLY A 1 358 ? 37.672 43.939 -27.402 1.00 27.77 358 GLY A C 1
ATOM 2745 O O . GLY A 1 358 ? 36.567 44.207 -26.945 1.00 27.77 358 GLY A O 1
ATOM 2746 N N . ARG A 1 359 ? 38.796 44.404 -26.869 1.00 33.22 359 ARG A N 1
ATOM 2747 C CA . ARG A 1 359 ? 38.929 45.275 -25.692 1.00 33.22 359 ARG A CA 1
ATOM 2748 C C . ARG A 1 359 ? 38.142 46.587 -25.868 1.00 33.22 359 ARG A C 1
ATOM 2750 O O . ARG A 1 359 ? 38.352 47.277 -26.859 1.00 33.22 359 ARG A O 1
ATOM 2757 N N . GLY A 1 360 ? 37.338 46.976 -24.880 1.00 30.38 360 GLY A N 1
ATOM 2758 C CA . GLY A 1 360 ? 36.697 48.293 -24.813 1.00 30.38 360 GLY A CA 1
ATOM 2759 C C . GLY A 1 360 ? 36.358 48.658 -23.371 1.00 30.38 360 GLY A C 1
ATOM 2760 O O . GLY A 1 360 ? 35.625 47.948 -22.697 1.00 30.38 360 GLY A O 1
ATOM 2761 N N . THR A 1 361 ? 36.986 49.717 -22.882 1.00 35.50 361 THR A N 1
ATOM 2762 C CA . THR A 1 361 ? 37.052 50.178 -21.493 1.00 35.50 361 THR A CA 1
ATOM 2763 C C . THR A 1 361 ? 35.791 50.891 -20.999 1.00 35.50 361 THR A C 1
ATOM 2765 O O . THR A 1 361 ? 35.111 51.571 -21.760 1.00 35.50 361 THR A O 1
ATOM 2768 N N . ASN A 1 362 ? 35.574 50.793 -19.683 1.00 36.78 362 ASN A N 1
ATOM 2769 C CA . ASN A 1 362 ? 34.710 51.624 -18.837 1.00 36.78 362 ASN A CA 1
ATOM 2770 C C . ASN A 1 362 ? 34.648 53.108 -19.234 1.00 36.78 362 ASN A C 1
ATOM 2772 O O . ASN A 1 362 ? 35.685 53.719 -19.479 1.00 36.78 362 ASN A O 1
ATOM 2776 N N . THR A 1 363 ? 33.464 53.716 -19.127 1.00 35.41 363 THR A N 1
ATOM 2777 C CA . THR A 1 363 ? 33.155 54.845 -18.217 1.00 35.41 363 THR A CA 1
ATOM 2778 C C . THR A 1 363 ? 31.725 55.341 -18.457 1.00 35.41 363 THR A C 1
ATOM 2780 O O . THR A 1 363 ? 31.262 55.360 -19.591 1.00 35.41 363 THR A O 1
ATOM 2783 N N . GLY A 1 364 ? 31.045 55.793 -17.397 1.00 32.25 364 GLY A N 1
ATOM 2784 C CA . GLY A 1 364 ? 29.910 56.716 -17.530 1.00 32.25 364 GLY A CA 1
ATOM 2785 C C . GLY A 1 364 ? 28.638 56.285 -16.811 1.00 32.25 364 GLY A C 1
ATOM 2786 O O . GLY A 1 364 ? 27.837 55.534 -17.354 1.00 32.25 364 GLY A O 1
ATOM 2787 N N . GLY A 1 365 ? 28.445 56.800 -15.596 1.00 39.91 365 GLY A N 1
ATOM 2788 C CA . GLY A 1 365 ? 27.165 56.747 -14.896 1.00 39.91 365 GLY A CA 1
ATOM 2789 C C . GLY A 1 365 ? 26.149 57.753 -15.447 1.00 39.91 365 GLY A C 1
ATOM 2790 O O . GLY A 1 365 ? 26.512 58.746 -16.074 1.00 39.91 365 GLY A O 1
ATOM 2791 N N . GLY A 1 366 ? 24.872 57.510 -15.154 1.00 35.22 366 GLY A N 1
ATOM 2792 C CA . GLY A 1 366 ? 23.779 58.444 -15.412 1.00 35.22 366 GLY A CA 1
ATOM 2793 C C . GLY A 1 366 ? 22.464 57.937 -14.821 1.00 35.22 366 GLY A C 1
ATOM 2794 O O . GLY A 1 366 ? 21.940 56.917 -15.255 1.00 35.22 366 GLY A O 1
ATOM 2795 N N . SER A 1 367 ? 21.964 58.643 -13.805 1.00 39.78 367 SER A N 1
ATOM 2796 C CA . SER A 1 367 ? 20.657 58.437 -13.160 1.00 39.78 367 SER A CA 1
ATOM 2797 C C . SER A 1 367 ? 19.477 58.877 -14.053 1.00 39.78 367 SER A C 1
ATOM 2799 O O . SER A 1 367 ? 19.679 59.650 -14.991 1.00 39.78 367 SER A O 1
ATOM 2801 N N . PRO A 1 368 ? 18.241 58.409 -13.775 1.00 51.41 368 PRO A N 1
ATOM 2802 C CA . PRO A 1 368 ? 17.124 58.447 -14.720 1.00 51.41 368 PRO A CA 1
ATOM 2803 C C . PRO A 1 368 ? 16.329 59.762 -14.695 1.00 51.41 368 PRO A C 1
ATOM 2805 O O . PRO A 1 368 ? 16.176 60.397 -13.653 1.00 51.41 368 PRO A O 1
ATOM 2808 N N . SER A 1 369 ? 15.765 60.124 -15.851 1.00 45.75 369 SER A N 1
ATOM 2809 C CA . SER A 1 369 ? 14.789 61.214 -16.010 1.00 45.75 369 SER A CA 1
ATOM 2810 C C . SER A 1 369 ? 13.340 60.677 -16.050 1.00 45.75 369 SER A C 1
ATOM 2812 O O . SER A 1 369 ? 13.134 59.549 -16.503 1.00 45.75 369 SER A O 1
ATOM 2814 N N . PRO A 1 370 ? 12.342 61.452 -15.574 1.00 57.09 370 PRO A N 1
ATOM 2815 C CA . PRO A 1 370 ? 10.942 61.032 -15.415 1.00 57.09 370 PRO A CA 1
ATOM 2816 C C . PRO A 1 370 ? 10.103 61.137 -16.714 1.00 57.09 370 PRO A C 1
ATOM 2818 O O . PRO A 1 370 ? 10.557 61.740 -17.688 1.00 57.09 370 PRO A O 1
ATOM 2821 N N . PRO A 1 371 ? 8.885 60.548 -16.751 1.00 57.41 371 PRO A N 1
ATOM 2822 C CA . PRO A 1 371 ? 8.140 60.318 -17.989 1.00 57.41 371 PRO A CA 1
ATOM 2823 C C . PRO A 1 371 ? 7.392 61.554 -18.509 1.00 57.41 371 PRO A C 1
ATOM 2825 O O . PRO A 1 371 ? 6.921 62.398 -17.746 1.00 57.41 371 PRO A O 1
ATOM 2828 N N . SER A 1 372 ? 7.251 61.617 -19.833 1.00 56.22 372 SER A N 1
ATOM 2829 C CA . SER A 1 372 ? 6.510 62.646 -20.573 1.00 56.22 372 SER A CA 1
ATOM 2830 C C . SER A 1 372 ? 4.986 62.391 -20.578 1.00 56.22 372 SER A C 1
ATOM 2832 O O . SER A 1 372 ? 4.569 61.231 -20.555 1.00 56.22 372 SER A O 1
ATOM 2834 N N . PRO A 1 373 ? 4.145 63.445 -20.633 1.00 60.56 373 PRO A N 1
ATOM 2835 C CA . PRO A 1 373 ? 2.681 63.340 -20.638 1.00 60.56 373 PRO A CA 1
ATOM 2836 C C . PRO A 1 373 ? 2.084 63.064 -22.040 1.00 60.56 373 PRO A C 1
ATOM 2838 O O . PRO A 1 373 ? 2.776 63.239 -23.046 1.00 60.56 373 PRO A O 1
ATOM 2841 N N . PRO A 1 374 ? 0.804 62.635 -22.123 1.00 62.91 374 PRO A N 1
ATOM 2842 C CA . PRO A 1 374 ? 0.191 62.129 -23.352 1.00 62.91 374 PRO A CA 1
ATOM 2843 C C . PRO A 1 374 ? -0.261 63.230 -24.322 1.00 62.91 374 PRO A C 1
ATOM 2845 O O . PRO A 1 374 ? -0.661 64.324 -23.923 1.00 62.91 374 PRO A O 1
ATOM 2848 N N . SER A 1 375 ? -0.227 62.900 -25.614 1.00 62.84 375 SER A N 1
ATOM 2849 C CA . SER A 1 375 ? -0.656 63.747 -26.734 1.00 62.84 375 SER A CA 1
ATOM 2850 C C . SER A 1 375 ? -2.187 63.735 -26.929 1.00 62.84 375 SER A C 1
ATOM 2852 O O . SER A 1 375 ? -2.815 62.703 -26.680 1.00 62.84 375 SER A O 1
ATOM 2854 N N . PRO A 1 376 ? -2.801 64.840 -27.401 1.00 57.72 376 PRO A N 1
ATOM 2855 C CA . PRO A 1 376 ? -4.238 64.924 -27.683 1.00 57.72 376 PRO A CA 1
ATOM 2856 C C . PRO A 1 376 ? -4.618 64.327 -29.057 1.00 57.72 376 PRO A C 1
ATOM 2858 O O . PRO A 1 376 ? -3.747 64.155 -29.914 1.00 57.72 376 PRO A O 1
ATOM 2861 N N . PRO A 1 377 ? -5.914 64.025 -29.290 1.00 58.97 377 PRO A N 1
ATOM 2862 C CA . PRO A 1 377 ? -6.383 63.414 -30.528 1.00 58.97 377 PRO A CA 1
ATOM 2863 C C . PRO A 1 377 ? -6.500 64.446 -31.657 1.00 58.97 377 PRO A C 1
ATOM 2865 O O . PRO A 1 377 ? -6.670 65.641 -31.423 1.00 58.97 377 PRO A O 1
ATOM 2868 N N . SER A 1 378 ? -6.405 63.968 -32.892 1.00 52.94 378 SER A N 1
ATOM 2869 C CA . SER A 1 378 ? -6.577 64.733 -34.135 1.00 52.94 378 SER A CA 1
ATOM 2870 C C . SER A 1 378 ? -7.696 64.080 -34.980 1.00 52.94 378 SER A C 1
ATOM 2872 O O . SER A 1 378 ? -8.066 62.948 -34.665 1.00 52.94 378 SER A O 1
ATOM 2874 N N . PRO A 1 379 ? -8.269 64.808 -35.958 1.00 61.44 379 PRO A N 1
ATOM 2875 C CA . PRO A 1 379 ? -9.709 64.896 -36.246 1.00 61.44 379 PRO A CA 1
ATOM 2876 C C . PRO A 1 379 ? -10.350 63.715 -36.977 1.00 61.44 379 PRO A C 1
ATOM 2878 O O . PRO A 1 379 ? -9.637 63.002 -37.719 1.00 61.44 379 PRO A O 1
#